Protein AF-0000000082576722 (afdb_homodimer)

pLDDT: mean 95.26, std 6.22, range [35.62, 98.88]

Nearest PDB structures (foldseek):
  1xc3-assembly1_A  TM=9.678E-01  e=5.681E-32  Bacillus subtilis
  5nck-assembly1_B  TM=7.933E-01  e=3.605E-17  Fusobacterium nucleatum
  3vgl-assembly1_A  TM=7.721E-01  e=3.751E-16  Streptomyces griseus subsp. griseus NBRC 13350
  2yhy-assembly1_A  TM=7.345E-01  e=5.105E-16  Homo sapiens
  1z6r-assembly1_A  TM=7.712E-01  e=7.519E-14  Escherichia coli

Structure (mmCIF, N/CA/C/O backbone):
data_AF-0000000082576722-model_v1
#
loop_
_entity.id
_entity.type
_entity.pdbx_description
1 polymer fructokinase
#
loop_
_atom_site.group_PDB
_atom_site.id
_atom_site.type_symbol
_atom_site.label_atom_id
_atom_site.label_alt_id
_atom_site.label_comp_id
_atom_site.label_asym_id
_atom_site.label_entity_id
_atom_site.label_seq_id
_atom_site.pdbx_PDB_ins_code
_atom_site.Cartn_x
_atom_site.Cartn_y
_atom_site.Cartn_z
_atom_site.occupancy
_atom_site.B_iso_or_equiv
_atom_site.auth_seq_id
_atom_site.auth_comp_id
_atom_site.auth_asym_id
_atom_site.auth_atom_id
_atom_site.pdbx_PDB_model_num
ATOM 1 N N . MET A 1 1 ? 31.297 -7.832 -22.172 1 36.22 1 MET A N 1
ATOM 2 C CA . MET A 1 1 ? 29.844 -7.754 -22.172 1 36.22 1 MET A CA 1
ATOM 3 C C . MET A 1 1 ? 29.25 -8.695 -21.125 1 36.22 1 MET A C 1
ATOM 5 O O . MET A 1 1 ? 29.484 -9.906 -21.172 1 36.22 1 MET A O 1
ATOM 9 N N . THR A 1 2 ? 29.078 -8.336 -19.875 1 51.47 2 THR A N 1
ATOM 10 C CA . THR A 1 2 ? 28.812 -9.266 -18.781 1 51.47 2 THR A CA 1
ATOM 11 C C . THR A 1 2 ? 27.719 -10.266 -19.188 1 51.47 2 THR A C 1
ATOM 13 O O . THR A 1 2 ? 26.672 -9.883 -19.688 1 51.47 2 THR A O 1
ATOM 16 N N . GLU A 1 3 ? 28.062 -11.492 -19.484 1 69.88 3 GLU A N 1
ATOM 17 C CA . GLU A 1 3 ? 27.156 -12.562 -19.922 1 69.88 3 GLU A CA 1
ATOM 18 C C . GLU A 1 3 ? 25.922 -12.648 -19.031 1 69.88 3 GLU A C 1
ATOM 20 O O . GLU A 1 3 ? 26.016 -12.516 -17.812 1 69.88 3 GLU A O 1
ATOM 25 N N . ALA A 1 4 ? 24.719 -12.641 -19.625 1 86.88 4 ALA A N 1
ATOM 26 C CA . ALA A 1 4 ? 23.453 -12.703 -18.891 1 86.88 4 ALA A CA 1
ATOM 27 C C . ALA A 1 4 ? 23.406 -13.945 -18 1 86.88 4 ALA A C 1
ATOM 29 O O . ALA A 1 4 ? 23.766 -15.039 -18.438 1 86.88 4 ALA A O 1
ATOM 30 N N . LYS A 1 5 ? 23.219 -13.859 -16.75 1 95.31 5 LYS A N 1
ATOM 31 C CA . LYS A 1 5 ? 23.062 -14.961 -15.812 1 95.31 5 LYS A CA 1
ATOM 32 C C . LYS A 1 5 ? 21.984 -15.93 -16.297 1 95.31 5 LYS A C 1
ATOM 34 O O . LYS A 1 5 ? 20.875 -15.516 -16.656 1 95.31 5 LYS A O 1
ATOM 39 N N . LEU A 1 6 ? 22.375 -17.219 -16.438 1 98.69 6 LEU A N 1
ATOM 40 C CA . LEU A 1 6 ? 21.391 -18.266 -16.703 1 98.69 6 LEU A CA 1
ATOM 41 C C . LEU A 1 6 ? 20.688 -18.703 -15.422 1 98.69 6 LEU A C 1
ATOM 43 O O . LEU A 1 6 ? 21.328 -19.172 -14.484 1 98.69 6 LEU A O 1
ATOM 47 N N . ILE A 1 7 ? 19.312 -18.562 -15.391 1 98.88 7 ILE A N 1
ATOM 48 C CA . ILE A 1 7 ? 18.547 -18.75 -14.164 1 98.88 7 ILE A CA 1
ATOM 49 C C . ILE A 1 7 ? 17.672 -20 -14.289 1 98.88 7 ILE A C 1
ATOM 51 O O . ILE A 1 7 ? 17.047 -20.219 -15.32 1 98.88 7 ILE A O 1
ATOM 55 N N . ALA A 1 8 ? 17.734 -20.812 -13.305 1 98.88 8 ALA A N 1
ATOM 56 C CA . ALA A 1 8 ? 16.656 -21.797 -13.094 1 98.88 8 ALA A CA 1
ATOM 57 C C . ALA A 1 8 ? 15.531 -21.188 -12.266 1 98.88 8 ALA A C 1
ATOM 59 O O . ALA A 1 8 ? 15.688 -20.953 -11.07 1 98.88 8 ALA A O 1
ATOM 60 N N . GLY A 1 9 ? 14.43 -20.953 -12.938 1 98.81 9 GLY A N 1
ATOM 61 C CA . GLY A 1 9 ? 13.273 -20.375 -12.266 1 98.81 9 GLY A CA 1
ATOM 62 C C . GLY A 1 9 ? 12.203 -21.391 -11.93 1 98.81 9 GLY A C 1
ATOM 63 O O . GLY A 1 9 ? 11.859 -22.234 -12.766 1 98.81 9 GLY A O 1
ATOM 64 N N . ILE A 1 10 ? 11.68 -21.328 -10.695 1 98.81 10 ILE A N 1
ATOM 65 C CA . ILE A 1 10 ? 10.602 -22.203 -10.25 1 98.81 10 ILE A CA 1
ATOM 66 C C . ILE A 1 10 ? 9.398 -21.359 -9.828 1 98.81 10 ILE A C 1
ATOM 68 O O . ILE A 1 10 ? 9.438 -20.688 -8.797 1 98.81 10 ILE A O 1
ATOM 72 N N . GLU A 1 11 ? 8.383 -21.359 -10.562 1 98.38 11 GLU A N 1
ATOM 73 C CA . GLU A 1 11 ? 7.086 -20.859 -10.133 1 98.38 11 GLU A CA 1
ATOM 74 C C . GLU A 1 11 ? 6.262 -21.953 -9.453 1 98.38 11 GLU A C 1
ATOM 76 O O . GLU A 1 11 ? 5.781 -22.859 -10.117 1 98.38 11 GLU A O 1
ATOM 81 N N . LEU A 1 12 ? 6.102 -21.844 -8.203 1 97.19 12 LEU A N 1
ATOM 82 C CA . LEU A 1 12 ? 5.355 -22.812 -7.418 1 97.19 12 LEU A CA 1
ATOM 83 C C . LEU A 1 12 ? 3.914 -22.359 -7.215 1 97.19 12 LEU A C 1
ATOM 85 O O . LEU A 1 12 ? 3.619 -21.641 -6.266 1 97.19 12 LEU A O 1
ATOM 89 N N . GLY A 1 13 ? 3.023 -22.859 -8.039 1 92.81 13 GLY A N 1
ATOM 90 C CA . GLY A 1 13 ? 1.607 -22.547 -7.922 1 92.81 13 GLY A CA 1
ATOM 91 C C . GLY A 1 13 ? 0.839 -23.562 -7.102 1 92.81 13 GLY A C 1
ATOM 92 O O . GLY A 1 13 ? 1.371 -24.625 -6.754 1 92.81 13 GLY A O 1
ATOM 93 N N . GLY A 1 14 ? -0.332 -23.203 -6.785 1 85.12 14 GLY A N 1
ATOM 94 C CA . GLY A 1 14 ? -1.163 -24.078 -5.977 1 85.12 14 GLY A CA 1
ATOM 95 C C . GLY A 1 14 ? -1.531 -25.375 -6.68 1 85.12 14 GLY A C 1
ATOM 96 O O . GLY A 1 14 ? -1.694 -26.406 -6.035 1 85.12 14 GLY A O 1
ATOM 97 N N . THR A 1 15 ? -1.665 -25.359 -7.957 1 86 15 THR A N 1
ATOM 98 C CA . THR A 1 15 ? -2.107 -26.516 -8.719 1 86 15 THR A CA 1
ATOM 99 C C . THR A 1 15 ? -0.953 -27.109 -9.531 1 86 15 THR A C 1
ATOM 101 O O . THR A 1 15 ? -0.797 -28.328 -9.602 1 86 15 THR A O 1
ATOM 104 N N . LYS A 1 16 ? -0.175 -26.359 -10.102 1 92.75 16 LYS A N 1
ATOM 105 C CA . LYS A 1 16 ? 0.974 -26.812 -10.875 1 92.75 16 LYS A CA 1
ATOM 106 C C . LYS A 1 16 ? 2.189 -25.922 -10.633 1 92.75 16 LYS A C 1
ATOM 108 O O . LYS A 1 16 ? 2.049 -24.766 -10.234 1 92.75 16 LYS A O 1
ATOM 113 N N . CYS A 1 17 ? 3.305 -26.453 -10.922 1 97.25 17 CYS A N 1
ATOM 114 C CA . CYS A 1 17 ? 4.59 -25.766 -10.875 1 97.25 17 CYS A CA 1
ATOM 115 C C . CYS A 1 17 ? 5.211 -25.672 -12.258 1 97.25 17 CYS A C 1
ATOM 117 O O . CYS A 1 17 ? 5.117 -26.609 -13.055 1 97.25 17 CYS A O 1
ATOM 119 N N . VAL A 1 18 ? 5.77 -24.547 -12.531 1 98.25 18 VAL A N 1
ATOM 120 C CA . VAL A 1 18 ? 6.477 -24.375 -13.797 1 98.25 18 VAL A CA 1
ATOM 121 C C . VAL A 1 18 ? 7.949 -24.062 -13.523 1 98.25 18 VAL A C 1
ATOM 123 O O . VAL A 1 18 ? 8.273 -23.156 -12.766 1 98.25 18 VAL A O 1
ATOM 126 N N . ALA A 1 19 ? 8.828 -24.859 -14.133 1 98.75 19 ALA A N 1
ATOM 127 C CA . ALA A 1 19 ? 10.266 -24.609 -14.102 1 98.75 19 ALA A CA 1
ATOM 128 C C . ALA A 1 19 ? 10.766 -24.078 -15.445 1 98.75 19 ALA A C 1
ATOM 130 O O . ALA A 1 19 ? 10.398 -24.609 -16.5 1 98.75 19 ALA A O 1
ATOM 131 N N . LEU A 1 20 ? 11.508 -23.016 -15.344 1 98.69 20 LEU A N 1
ATOM 132 C CA . LEU A 1 20 ? 12.086 -22.422 -16.547 1 98.69 20 LEU A CA 1
ATOM 133 C C . LEU A 1 20 ? 13.602 -22.328 -16.422 1 98.69 20 LEU A C 1
ATOM 135 O O . LEU A 1 20 ? 14.125 -21.984 -15.359 1 98.69 20 LEU A O 1
ATOM 139 N N . LEU A 1 21 ? 14.305 -22.703 -17.516 1 98.88 21 LEU A N 1
ATOM 140 C CA . LEU A 1 21 ? 15.703 -22.344 -17.703 1 98.88 21 LEU A CA 1
ATOM 141 C C . LEU A 1 21 ? 15.852 -21.219 -18.719 1 98.88 21 LEU A C 1
ATOM 143 O O . LEU A 1 21 ? 15.578 -21.391 -19.906 1 98.88 21 LEU A O 1
ATOM 147 N N . ALA A 1 22 ? 16.266 -20.047 -18.234 1 98.75 22 ALA A N 1
ATOM 148 C CA . ALA A 1 22 ? 16.219 -18.891 -19.125 1 98.75 22 ALA A CA 1
ATOM 149 C C . ALA A 1 22 ? 17.156 -17.797 -18.641 1 98.75 22 ALA A C 1
ATOM 151 O O . ALA A 1 22 ? 17.547 -17.781 -17.469 1 98.75 22 ALA A O 1
ATOM 152 N N . THR A 1 23 ? 17.531 -16.891 -19.562 1 98.19 23 THR A N 1
ATOM 153 C CA . THR A 1 23 ? 18.172 -15.648 -19.172 1 98.19 23 THR A CA 1
ATOM 154 C C . THR A 1 23 ? 17.188 -14.492 -19.172 1 98.19 23 THR A C 1
ATOM 156 O O . THR A 1 23 ? 17.469 -13.422 -18.641 1 98.19 23 THR A O 1
ATOM 159 N N . GLY A 1 24 ? 16.016 -14.664 -19.672 1 97.25 24 GLY A N 1
ATOM 160 C CA . GLY A 1 24 ? 14.93 -13.711 -19.875 1 97.25 24 GLY A CA 1
ATOM 161 C C . GLY A 1 24 ? 13.883 -14.203 -20.859 1 97.25 24 GLY A C 1
ATOM 162 O O . GLY A 1 24 ? 13.914 -15.359 -21.281 1 97.25 24 GLY A O 1
ATOM 163 N N . PRO A 1 25 ? 12.945 -13.352 -21.203 1 97.25 25 PRO A N 1
ATOM 164 C CA . PRO A 1 25 ? 11.836 -13.781 -22.062 1 97.25 25 PRO A CA 1
ATOM 165 C C . PRO A 1 25 ? 12.297 -14.188 -23.469 1 97.25 25 PRO A C 1
ATOM 167 O O . PRO A 1 25 ? 11.656 -15.016 -24.109 1 97.25 25 PRO A O 1
ATOM 170 N N . ASP A 1 26 ? 13.398 -13.672 -23.938 1 96.81 26 ASP A N 1
ATOM 171 C CA . ASP A 1 26 ? 13.844 -13.922 -25.297 1 96.81 26 ASP A CA 1
ATOM 172 C C . ASP A 1 26 ? 14.812 -15.102 -25.359 1 96.81 26 ASP A C 1
ATOM 174 O O . ASP A 1 26 ? 15.328 -15.43 -26.438 1 96.81 26 ASP A O 1
ATOM 178 N N . ASP A 1 27 ? 15.117 -15.719 -24.25 1 97.12 27 ASP A N 1
ATOM 179 C CA . ASP A 1 27 ? 16.062 -16.844 -24.188 1 97.12 27 ASP A CA 1
ATOM 180 C C . ASP A 1 27 ? 15.609 -17.875 -23.156 1 97.12 27 ASP A C 1
ATOM 182 O O . ASP A 1 27 ? 16.297 -18.078 -22.156 1 97.12 27 ASP A O 1
ATOM 186 N N . VAL A 1 28 ? 14.5 -18.516 -23.453 1 98.06 28 VAL A N 1
ATOM 187 C CA . VAL A 1 28 ? 14.016 -19.641 -22.672 1 98.06 28 VAL A CA 1
ATOM 188 C C . VAL A 1 28 ? 14.57 -20.938 -23.266 1 98.06 28 VAL A C 1
ATOM 190 O O . VAL A 1 28 ? 14.18 -21.359 -24.359 1 98.06 28 VAL A O 1
ATOM 193 N N . ARG A 1 29 ? 15.352 -21.625 -22.547 1 98.44 29 ARG A N 1
ATOM 194 C CA . ARG A 1 29 ? 16.094 -22.766 -23.062 1 98.44 29 ARG A CA 1
ATOM 195 C C . ARG A 1 29 ? 15.359 -24.078 -22.781 1 98.44 29 ARG A C 1
ATOM 197 O O . ARG A 1 29 ? 15.492 -25.047 -23.531 1 98.44 29 ARG A O 1
ATOM 204 N N . ASP A 1 30 ? 14.695 -24.078 -21.672 1 98.44 30 ASP A N 1
ATOM 205 C CA . ASP A 1 30 ? 13.914 -25.25 -21.312 1 98.44 30 ASP A CA 1
ATOM 206 C C . ASP A 1 30 ? 12.75 -24.891 -20.391 1 98.44 30 ASP A C 1
ATOM 208 O O . ASP A 1 30 ? 12.781 -23.844 -19.734 1 98.44 30 ASP A O 1
ATOM 212 N N . ARG A 1 31 ? 11.766 -25.703 -20.438 1 98.12 31 ARG A N 1
ATOM 213 C CA . ARG A 1 31 ? 10.57 -25.547 -19.625 1 98.12 31 ARG A CA 1
ATOM 214 C C . ARG A 1 31 ? 10 -26.906 -19.219 1 98.12 31 ARG A C 1
ATOM 216 O O . ARG A 1 31 ? 9.992 -27.844 -20.016 1 98.12 31 ARG A O 1
ATOM 223 N N . ALA A 1 32 ? 9.555 -26.984 -18.016 1 98.31 32 ALA A N 1
ATOM 224 C CA . ALA A 1 32 ? 8.891 -28.188 -17.531 1 98.31 32 ALA A CA 1
ATOM 225 C C . ALA A 1 32 ? 7.75 -27.844 -16.578 1 98.31 32 ALA A C 1
ATOM 227 O O . ALA A 1 32 ? 7.797 -26.812 -15.891 1 98.31 32 ALA A O 1
ATOM 228 N N . THR A 1 33 ? 6.758 -28.625 -16.562 1 97.94 33 THR A N 1
ATOM 229 C CA . THR A 1 33 ? 5.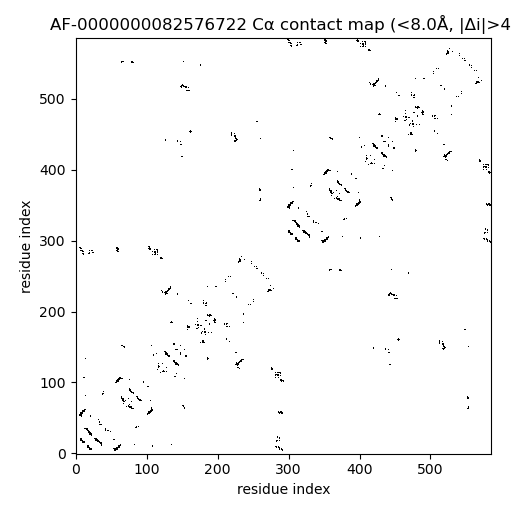633 -28.484 -15.656 1 97.94 33 THR A CA 1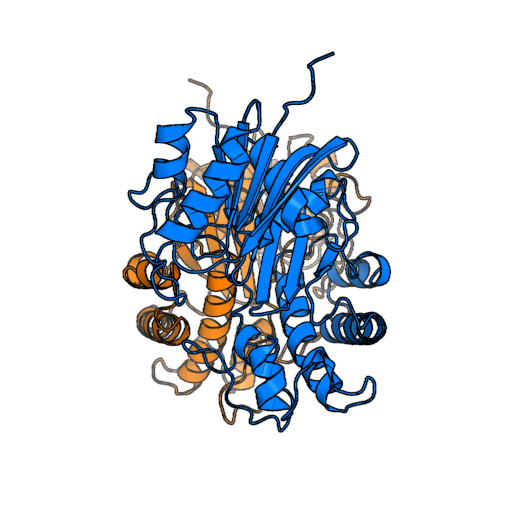
ATOM 230 C C . THR A 1 33 ? 5.5 -29.703 -14.758 1 97.94 33 THR A C 1
ATOM 232 O O . THR A 1 33 ? 5.621 -30.844 -15.219 1 97.94 33 THR A O 1
ATOM 235 N N . VAL A 1 34 ? 5.328 -29.469 -13.484 1 96.94 34 VAL A N 1
ATOM 236 C CA . VAL A 1 34 ? 5.156 -30.484 -12.453 1 96.94 34 VAL A CA 1
ATOM 237 C C . VAL A 1 34 ? 3.855 -30.234 -11.695 1 96.94 34 VAL A C 1
ATOM 239 O O . VAL A 1 34 ? 3.59 -29.109 -11.258 1 96.94 34 VAL A O 1
ATOM 242 N N . PRO A 1 35 ? 3.01 -31.266 -11.555 1 96.31 35 PRO A N 1
ATOM 243 C CA . PRO A 1 35 ? 1.822 -31.062 -10.727 1 96.31 35 PRO A CA 1
ATOM 244 C C . PRO A 1 35 ? 2.168 -30.781 -9.266 1 96.31 35 PRO A C 1
ATOM 246 O O . PRO A 1 35 ? 3.104 -31.375 -8.719 1 96.31 35 PRO A O 1
ATOM 249 N N . THR A 1 36 ? 1.471 -29.797 -8.633 1 95.19 36 THR A N 1
ATOM 250 C CA . THR A 1 36 ? 1.623 -29.578 -7.199 1 95.19 36 THR A CA 1
ATOM 251 C C . THR A 1 36 ? 0.783 -30.562 -6.402 1 95.19 36 THR A C 1
ATOM 253 O O . THR A 1 36 ? -0.448 -30.531 -6.457 1 95.19 36 THR A O 1
ATOM 256 N N . THR A 1 37 ? 1.359 -31.438 -5.688 1 96.12 37 THR A N 1
ATOM 257 C CA . THR A 1 37 ? 0.691 -32.406 -4.828 1 96.12 37 THR A CA 1
ATOM 258 C C . THR A 1 37 ? 1.142 -32.25 -3.381 1 96.12 37 THR A C 1
ATOM 260 O O . THR A 1 37 ? 0.792 -31.266 -2.719 1 96.12 37 THR A O 1
ATOM 263 N N . ASP A 1 38 ? 1.869 -33.156 -2.893 1 96.25 38 ASP A N 1
ATOM 264 C CA . ASP A 1 38 ? 2.484 -32.969 -1.584 1 96.25 38 ASP A CA 1
ATOM 265 C C . ASP A 1 38 ? 3.924 -32.469 -1.723 1 96.25 38 ASP A C 1
ATOM 267 O O . ASP A 1 38 ? 4.551 -32.656 -2.77 1 96.25 38 ASP A O 1
ATOM 271 N N . PRO A 1 39 ? 4.414 -31.844 -0.69 1 97.25 39 PRO A N 1
ATOM 272 C CA . PRO A 1 39 ? 5.719 -31.188 -0.793 1 97.25 39 PRO A CA 1
ATOM 273 C C . PRO A 1 39 ? 6.832 -32.156 -1.205 1 97.25 39 PRO A C 1
ATOM 275 O O . PRO A 1 39 ? 7.668 -31.812 -2.047 1 97.25 39 PRO A O 1
ATOM 278 N N . ARG A 1 40 ? 6.906 -33.312 -0.607 1 97.19 40 ARG A N 1
ATOM 279 C CA . ARG A 1 40 ? 7.98 -34.25 -0.896 1 97.19 40 ARG A CA 1
ATOM 280 C C . ARG A 1 40 ? 7.988 -34.656 -2.371 1 97.19 40 ARG A C 1
ATOM 282 O O . ARG A 1 40 ? 9.031 -34.562 -3.029 1 97.19 40 ARG A O 1
ATOM 289 N N . ALA A 1 41 ? 6.824 -35.062 -2.83 1 97.75 41 ALA A N 1
ATOM 290 C CA . ALA A 1 41 ? 6.711 -35.5 -4.215 1 97.75 41 ALA A CA 1
ATOM 291 C C . ALA A 1 41 ? 6.938 -34.344 -5.184 1 97.75 41 ALA A C 1
ATOM 293 O O . ALA A 1 41 ? 7.629 -34.5 -6.191 1 97.75 41 ALA A O 1
ATOM 294 N N . THR A 1 42 ? 6.305 -33.219 -4.926 1 98.25 42 THR A N 1
ATOM 295 C CA . THR A 1 42 ? 6.418 -32.062 -5.797 1 98.25 42 THR A CA 1
ATOM 296 C C . THR A 1 42 ? 7.867 -31.594 -5.902 1 98.25 42 THR A C 1
ATOM 298 O O . THR A 1 42 ? 8.383 -31.375 -7.004 1 98.25 42 THR A O 1
ATOM 301 N N . LEU A 1 43 ? 8.562 -31.453 -4.77 1 98.12 43 LEU A N 1
ATOM 302 C CA . LEU A 1 43 ? 9.93 -30.922 -4.754 1 98.12 43 LEU A CA 1
ATOM 303 C C . LEU A 1 43 ? 10.898 -31.938 -5.367 1 98.12 43 LEU A C 1
ATOM 305 O O . LEU A 1 43 ? 11.867 -31.547 -6.023 1 98.12 43 LEU A O 1
ATOM 309 N N . ALA A 1 44 ? 10.672 -33.188 -5.188 1 98.5 44 ALA A N 1
ATOM 310 C CA . ALA A 1 44 ? 11.5 -34.219 -5.832 1 98.5 44 ALA A CA 1
ATOM 311 C C . ALA A 1 44 ? 11.391 -34.125 -7.352 1 98.5 44 ALA A C 1
ATOM 313 O O . ALA A 1 44 ? 12.391 -34.281 -8.062 1 98.5 44 ALA A O 1
ATOM 314 N N . ALA A 1 45 ? 10.156 -33.938 -7.785 1 98.5 45 ALA A N 1
ATOM 315 C CA . ALA A 1 45 ? 9.93 -33.812 -9.227 1 98.5 45 ALA A CA 1
ATOM 316 C C . ALA A 1 45 ? 10.617 -32.594 -9.781 1 98.5 45 ALA A C 1
ATOM 318 O O . ALA A 1 45 ? 11.188 -32.625 -10.883 1 98.5 45 ALA A O 1
ATOM 319 N N . ILE A 1 46 ? 10.531 -31.5 -9.094 1 98.44 46 ILE A N 1
ATOM 320 C CA . ILE A 1 46 ? 11.195 -30.266 -9.5 1 98.44 46 ILE A CA 1
ATOM 321 C C . ILE A 1 46 ? 12.703 -30.5 -9.562 1 98.44 46 ILE A C 1
ATOM 323 O O . ILE A 1 46 ? 13.359 -30.109 -10.531 1 98.44 46 ILE A O 1
ATOM 327 N N . GLU A 1 47 ? 13.25 -31.125 -8.57 1 98.62 47 GLU A N 1
ATOM 328 C CA . GLU A 1 47 ? 14.68 -31.406 -8.516 1 98.62 47 GLU A CA 1
ATOM 329 C C . GLU A 1 47 ? 15.109 -32.281 -9.695 1 98.62 47 GLU A C 1
ATOM 331 O O . GLU A 1 47 ? 16.188 -32.094 -10.25 1 98.62 47 GLU A O 1
ATOM 336 N N . ALA A 1 48 ? 14.297 -33.219 -9.977 1 98.62 48 ALA A N 1
ATOM 337 C CA . ALA A 1 48 ? 14.602 -34.094 -11.117 1 98.62 48 ALA A CA 1
ATOM 338 C C . ALA A 1 48 ? 14.758 -33.25 -12.398 1 98.62 48 ALA A C 1
ATOM 340 O O . ALA A 1 48 ? 15.602 -33.562 -13.242 1 98.62 48 ALA A O 1
ATOM 341 N N . VAL A 1 49 ? 13.953 -32.25 -12.555 1 98.62 49 VAL A N 1
ATOM 342 C CA . VAL A 1 49 ? 14.039 -31.359 -13.703 1 98.62 49 VAL A CA 1
ATOM 343 C C . VAL A 1 49 ? 15.328 -30.531 -13.617 1 98.62 49 VAL A C 1
ATOM 345 O O . VAL A 1 49 ? 16.078 -30.453 -14.586 1 98.62 49 VAL A O 1
ATOM 348 N N . LEU A 1 50 ? 15.578 -30 -12.484 1 98.62 50 LEU A N 1
ATOM 349 C CA . LEU A 1 50 ? 16.703 -29.094 -12.273 1 98.62 50 LEU A CA 1
ATOM 350 C C . LEU A 1 50 ? 18.031 -29.828 -12.461 1 98.62 50 LEU A C 1
ATOM 352 O O . LEU A 1 50 ? 19.016 -29.234 -12.922 1 98.62 50 LEU A O 1
ATOM 356 N N . ASP A 1 51 ? 18.031 -31.078 -12.148 1 98.62 51 ASP A N 1
ATOM 357 C CA . ASP A 1 51 ? 19.25 -31.891 -12.234 1 98.62 51 ASP A CA 1
ATOM 358 C C . ASP A 1 51 ? 19.734 -31.984 -13.672 1 98.62 51 ASP A C 1
ATOM 360 O O . ASP A 1 51 ? 20.906 -32.312 -13.914 1 98.62 51 ASP A O 1
ATOM 364 N N . ARG A 1 52 ? 18.891 -31.703 -14.578 1 98.06 52 ARG A N 1
ATOM 365 C CA . ARG A 1 52 ? 19.25 -31.797 -15.992 1 98.06 52 ARG A CA 1
ATOM 366 C C . ARG A 1 52 ? 19.859 -30.484 -16.484 1 98.06 52 ARG A C 1
ATOM 368 O O . ARG A 1 52 ? 20.344 -30.406 -17.625 1 98.06 52 ARG A O 1
ATOM 375 N N . TRP A 1 53 ? 19.781 -29.5 -15.656 1 98.5 53 TRP A N 1
ATOM 376 C CA . TRP A 1 53 ? 20.141 -28.156 -16.109 1 98.5 53 TRP A CA 1
ATOM 377 C C . TRP A 1 53 ? 21.453 -27.703 -15.469 1 98.5 53 TRP A C 1
ATOM 379 O O . TRP A 1 53 ? 21.812 -28.172 -14.391 1 98.5 53 TRP A O 1
ATOM 389 N N . THR A 1 54 ? 22.203 -26.875 -16.234 1 98.12 54 THR A N 1
ATOM 390 C CA . THR A 1 54 ? 23.266 -26.031 -15.688 1 98.12 54 THR A CA 1
ATOM 391 C C . THR A 1 54 ? 22.812 -24.578 -15.594 1 98.12 54 THR A C 1
ATOM 393 O O . THR A 1 54 ? 22.219 -24.047 -16.531 1 98.12 54 THR A O 1
ATOM 396 N N . PHE A 1 55 ? 23.016 -23.969 -14.477 1 98.56 55 PHE A N 1
ATOM 397 C CA . PHE A 1 55 ? 22.547 -22.609 -14.281 1 98.56 55 PHE A CA 1
ATOM 398 C C . PHE A 1 55 ? 23.438 -21.875 -13.289 1 98.56 55 PHE A C 1
ATOM 400 O O . PHE A 1 55 ? 24.203 -22.5 -12.547 1 98.56 55 PHE A O 1
ATOM 407 N N . ASP A 1 56 ? 23.344 -20.531 -13.297 1 98.56 56 ASP A N 1
ATOM 408 C CA . ASP A 1 56 ? 24.172 -19.688 -12.453 1 98.56 56 ASP A CA 1
ATOM 409 C C . ASP A 1 56 ? 23.484 -19.391 -11.125 1 98.56 56 ASP A C 1
ATOM 411 O O . ASP A 1 56 ? 24.156 -19.188 -10.102 1 98.56 56 ASP A O 1
ATOM 415 N N . ALA A 1 57 ? 22.219 -19.25 -11.078 1 98.75 57 ALA A N 1
ATOM 416 C CA . ALA A 1 57 ? 21.391 -18.906 -9.93 1 98.75 57 ALA A CA 1
ATOM 417 C C . ALA A 1 57 ? 19.969 -19.438 -10.086 1 98.75 57 ALA A C 1
ATOM 419 O O . ALA A 1 57 ? 19.625 -19.984 -11.133 1 98.75 57 ALA A O 1
ATOM 420 N N . MET A 1 58 ? 19.219 -19.344 -9.031 1 98.81 58 MET A N 1
ATOM 421 C CA . MET A 1 58 ? 17.828 -19.812 -9.031 1 98.81 58 MET A CA 1
ATOM 422 C C . MET A 1 58 ? 16.875 -18.703 -8.602 1 98.81 58 MET A C 1
ATOM 424 O O . MET A 1 58 ? 17.281 -17.766 -7.902 1 98.81 58 MET A O 1
ATOM 428 N N . GLY A 1 59 ? 15.711 -18.75 -9.07 1 98.81 59 GLY A N 1
ATOM 429 C CA . GLY A 1 59 ? 14.594 -17.953 -8.578 1 98.81 59 GLY A CA 1
ATOM 430 C C . GLY A 1 59 ? 13.391 -18.781 -8.203 1 98.81 59 GLY A C 1
ATOM 431 O O . GLY A 1 59 ? 12.93 -19.609 -8.992 1 98.81 59 GLY A O 1
ATOM 432 N N . VAL A 1 60 ? 12.922 -18.594 -7 1 98.81 60 VAL A N 1
ATOM 433 C CA . VAL A 1 60 ? 11.727 -19.297 -6.535 1 98.81 60 VAL A CA 1
ATOM 434 C C . VAL A 1 60 ? 10.617 -18.281 -6.258 1 98.81 60 VAL A C 1
ATOM 436 O O . VAL A 1 60 ? 10.758 -17.422 -5.395 1 98.81 60 VAL A O 1
ATOM 439 N N . ALA A 1 61 ? 9.586 -18.312 -7 1 98.69 61 ALA A N 1
ATOM 440 C CA . ALA A 1 61 ? 8.344 -17.578 -6.805 1 98.69 61 ALA A CA 1
ATOM 441 C C . ALA A 1 61 ? 7.199 -18.516 -6.434 1 98.69 61 ALA A C 1
ATOM 443 O O . ALA A 1 61 ? 6.727 -19.297 -7.273 1 98.69 61 ALA A O 1
ATOM 444 N N . SER A 1 62 ? 6.719 -18.422 -5.215 1 98.12 62 SER A N 1
ATOM 445 C CA . SER A 1 62 ? 5.875 -19.484 -4.688 1 98.12 62 SER A CA 1
ATOM 446 C C . SER A 1 62 ? 4.57 -18.938 -4.117 1 98.12 62 SER A C 1
ATOM 448 O O . 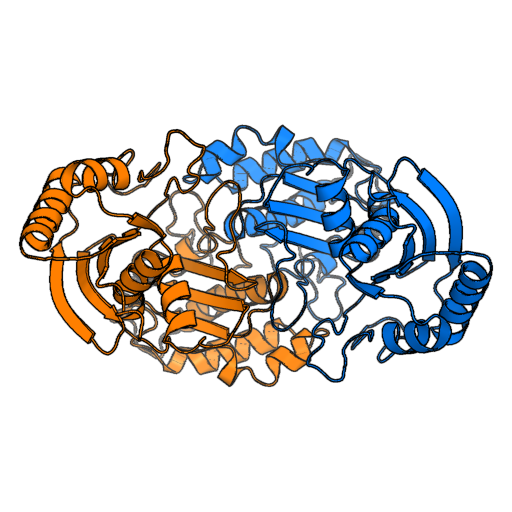SER A 1 62 ? 4.504 -17.766 -3.729 1 98.12 62 SER A O 1
ATOM 450 N N . PHE A 1 63 ? 3.619 -19.828 -4.117 1 95.12 63 PHE A N 1
ATOM 451 C CA . PHE A 1 63 ? 2.461 -19.516 -3.291 1 95.12 63 PHE A CA 1
ATOM 452 C C . PHE A 1 63 ? 2.854 -19.438 -1.819 1 95.12 63 PHE A C 1
ATOM 454 O O . PHE A 1 63 ? 3.926 -19.906 -1.432 1 95.12 63 PHE A O 1
ATOM 461 N N . GLY A 1 64 ? 2.002 -18.766 -1.026 1 91.94 64 GLY A N 1
ATOM 462 C CA . GLY A 1 64 ? 2.367 -18.516 0.357 1 91.94 64 GLY A CA 1
ATOM 463 C C . GLY A 1 64 ? 1.299 -18.938 1.346 1 91.94 64 GLY A C 1
ATOM 464 O O . GLY A 1 64 ? 0.448 -19.766 1.027 1 91.94 64 GLY A O 1
ATOM 465 N N . PRO A 1 65 ? 1.51 -18.375 2.395 1 95.31 65 PRO A N 1
ATOM 466 C CA . PRO A 1 65 ? 2.438 -17.328 2.824 1 95.31 65 PRO A CA 1
ATOM 467 C C . PRO A 1 65 ? 3.877 -17.812 2.93 1 95.31 65 PRO A C 1
ATOM 469 O O . PRO A 1 65 ? 4.113 -19.016 3.133 1 95.31 65 PRO A O 1
ATOM 472 N N . LEU A 1 66 ? 4.832 -16.844 2.824 1 97.56 66 LEU A N 1
ATOM 473 C CA . LEU A 1 66 ? 6.246 -17.203 2.816 1 97.56 66 LEU A CA 1
ATOM 474 C C . LEU A 1 66 ? 6.996 -16.453 3.92 1 97.56 66 LEU A C 1
ATOM 476 O O . LEU A 1 66 ? 6.676 -15.305 4.23 1 97.56 66 LEU A O 1
ATOM 480 N N . GLY A 1 67 ? 7.93 -17.156 4.535 1 97 67 GLY A N 1
ATOM 481 C CA . GLY A 1 67 ? 8.938 -16.469 5.316 1 97 67 GLY A CA 1
ATOM 482 C C . GLY A 1 67 ? 10 -15.797 4.461 1 97 67 GLY A C 1
ATOM 483 O O . GLY A 1 67 ? 10.945 -16.453 4.012 1 97 67 GLY A O 1
ATOM 484 N N . LEU A 1 68 ? 9.953 -14.453 4.344 1 97 68 LEU A N 1
ATOM 485 C CA . LEU A 1 68 ? 10.797 -13.766 3.369 1 97 68 LEU A CA 1
ATOM 486 C C . LEU A 1 68 ? 11.898 -12.977 4.062 1 97 68 LEU A C 1
ATOM 488 O O . LEU A 1 68 ? 12.812 -12.477 3.406 1 97 68 LEU A O 1
ATOM 492 N N . ASP A 1 69 ? 11.82 -12.805 5.336 1 94.12 69 ASP A N 1
ATOM 493 C CA . ASP A 1 69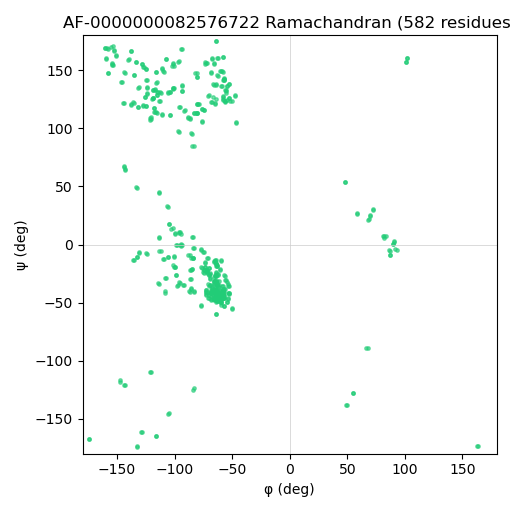 ? 12.828 -12.047 6.078 1 94.12 69 ASP A CA 1
ATOM 494 C C . ASP A 1 69 ? 14.023 -12.922 6.422 1 94.12 69 ASP A C 1
ATOM 496 O O . ASP A 1 69 ? 13.93 -13.812 7.27 1 94.12 69 ASP A O 1
ATOM 500 N N . PRO A 1 70 ? 15.156 -12.633 5.848 1 94.19 70 PRO A N 1
ATOM 501 C CA . PRO A 1 70 ? 16.328 -13.492 6.074 1 94.19 70 PRO A CA 1
ATOM 502 C C . PRO A 1 70 ? 16.781 -13.5 7.531 1 94.19 70 PRO A C 1
ATOM 504 O O . PRO A 1 70 ? 17.547 -14.375 7.934 1 94.19 70 PRO A O 1
ATOM 507 N N . ALA A 1 71 ? 16.328 -12.516 8.336 1 92.62 71 ALA A N 1
ATOM 508 C CA . ALA A 1 71 ? 16.734 -12.438 9.742 1 92.62 71 ALA A CA 1
ATOM 509 C C . ALA A 1 71 ? 15.867 -13.336 10.617 1 92.62 71 ALA A C 1
ATOM 511 O O . ALA A 1 71 ? 16.172 -13.547 11.789 1 92.62 71 ALA A O 1
ATOM 512 N N . ARG A 1 72 ? 14.875 -13.992 10.039 1 93.69 72 ARG A N 1
ATOM 513 C CA . ARG A 1 72 ? 13.945 -14.789 10.828 1 93.69 72 ARG A CA 1
ATOM 514 C C . ARG A 1 72 ? 14.188 -16.281 10.609 1 93.69 72 ARG A C 1
ATOM 516 O O . ARG A 1 72 ? 14.648 -16.688 9.547 1 93.69 72 ARG A O 1
ATOM 523 N N . ALA A 1 73 ? 13.734 -17.062 11.523 1 94.06 73 ALA A N 1
ATOM 524 C CA . ALA A 1 73 ? 13.977 -18.516 11.516 1 94.06 73 ALA A CA 1
ATOM 525 C C . ALA A 1 73 ? 13.172 -19.188 10.414 1 94.06 73 ALA A C 1
ATOM 527 O O . ALA A 1 73 ? 13.586 -20.234 9.883 1 94.06 73 ALA A O 1
ATOM 528 N N . ASP A 1 74 ? 12.117 -18.547 10.039 1 94.75 74 ASP A N 1
ATOM 529 C CA . ASP A 1 74 ? 11.234 -19.188 9.078 1 94.75 74 ASP A CA 1
ATOM 530 C C . ASP A 1 74 ? 11.57 -18.766 7.648 1 94.75 74 ASP A C 1
ATOM 532 O O . ASP A 1 74 ? 10.852 -19.109 6.707 1 94.75 74 ASP A O 1
ATOM 536 N N . TYR A 1 75 ? 12.68 -18.062 7.504 1 96.62 75 TYR A N 1
ATOM 537 C CA . TYR A 1 75 ? 13.055 -17.641 6.156 1 96.62 75 TYR A CA 1
ATOM 538 C C . TYR A 1 75 ? 13.141 -18.844 5.219 1 96.62 75 TYR A C 1
ATOM 540 O O . TYR A 1 75 ? 13.711 -19.875 5.57 1 96.62 75 TYR A O 1
ATOM 548 N N . GLY A 1 76 ? 12.508 -18.641 4.031 1 98.06 76 GLY A N 1
ATOM 549 C CA . GLY A 1 76 ? 12.656 -19.641 2.982 1 98.06 76 GLY A CA 1
ATOM 550 C C . GLY A 1 76 ? 11.594 -20.719 3.033 1 98.06 76 GLY A C 1
ATOM 551 O O . GLY A 1 76 ? 11.578 -21.625 2.193 1 98.06 76 GLY A O 1
ATOM 552 N N . THR A 1 77 ? 10.664 -20.578 3.969 1 97.75 77 THR A N 1
ATOM 553 C CA . THR A 1 77 ? 9.672 -21.625 4.16 1 97.75 77 THR A CA 1
ATOM 554 C C . THR A 1 77 ? 8.289 -21.156 3.715 1 97.75 77 THR A C 1
ATOM 556 O O . THR A 1 77 ? 8.039 -19.938 3.645 1 97.75 77 THR A O 1
ATOM 559 N N . ILE A 1 78 ? 7.488 -22.062 3.295 1 97.31 78 ILE A N 1
ATOM 560 C CA . ILE A 1 78 ? 6.051 -21.828 3.293 1 97.31 78 ILE A CA 1
ATOM 561 C C . ILE A 1 78 ? 5.512 -21.906 4.719 1 97.31 78 ILE A C 1
ATOM 563 O O . ILE A 1 78 ? 5.547 -22.969 5.344 1 97.31 78 ILE A O 1
ATOM 567 N N . THR A 1 79 ? 5.023 -20.797 5.184 1 95 79 THR A N 1
ATOM 568 C CA . THR A 1 79 ? 4.621 -20.734 6.586 1 95 79 THR A CA 1
ATOM 569 C C . THR A 1 79 ? 3.209 -21.297 6.766 1 95 79 THR A C 1
ATOM 571 O O . THR A 1 79 ? 2.932 -22.438 6.406 1 95 79 THR A O 1
ATOM 574 N N . ALA A 1 80 ? 2.254 -20.578 7.32 1 90.69 80 ALA A N 1
ATOM 575 C CA . ALA A 1 80 ? 0.928 -21.094 7.645 1 90.69 80 ALA A CA 1
ATOM 576 C C . ALA A 1 80 ? 0.001 -21.031 6.434 1 90.69 80 ALA A C 1
ATOM 578 O O . ALA A 1 80 ? -0.822 -20.125 6.32 1 90.69 80 ALA A O 1
ATOM 579 N N . THR A 1 81 ? 0.085 -22.062 5.586 1 91.06 81 THR A N 1
ATOM 580 C CA . THR A 1 81 ? -0.769 -22.141 4.402 1 91.06 81 THR A CA 1
ATOM 581 C C . THR A 1 81 ? -1.924 -23.109 4.633 1 91.06 81 THR A C 1
ATOM 583 O O . THR A 1 81 ? -1.838 -23.984 5.488 1 91.06 81 THR A O 1
ATOM 586 N N . THR A 1 82 ? -2.977 -22.891 3.887 1 86.31 82 THR A N 1
ATOM 587 C CA . THR A 1 82 ? -4.129 -23.781 3.979 1 86.31 82 THR A CA 1
ATOM 588 C C . THR A 1 82 ? -3.936 -25.016 3.088 1 86.31 82 THR A C 1
ATOM 590 O O . THR A 1 82 ? -4.695 -25.969 3.178 1 86.31 82 THR A O 1
ATOM 593 N N . LYS A 1 83 ? -2.945 -25.031 2.213 1 90.25 83 LYS A N 1
ATOM 594 C CA . LYS A 1 83 ? -2.672 -26.172 1.354 1 90.25 83 LYS A CA 1
ATOM 595 C C . LYS A 1 83 ? -2.178 -27.359 2.17 1 90.25 83 LYS A C 1
ATOM 597 O O . LYS A 1 83 ? -1.133 -27.297 2.818 1 90.25 83 LYS A O 1
ATOM 602 N N . PRO A 1 84 ? -2.885 -28.391 2.037 1 92 84 PRO A N 1
ATOM 603 C CA . PRO A 1 84 ? -2.574 -29.516 2.92 1 92 84 PRO A CA 1
ATOM 604 C C . PRO A 1 84 ? -1.135 -30 2.773 1 92 84 PRO A C 1
ATOM 606 O O . PRO A 1 84 ? -0.683 -30.281 1.66 1 92 84 PRO A O 1
ATOM 609 N N . GLY A 1 85 ? -0.458 -30.031 3.896 1 96 85 GLY A N 1
ATOM 610 C CA . GLY A 1 85 ? 0.854 -30.656 3.971 1 96 85 GLY A CA 1
ATOM 611 C C . GLY A 1 85 ? 1.991 -29.688 3.715 1 96 85 GLY A C 1
ATOM 612 O O . GLY A 1 85 ? 3.158 -30.016 3.938 1 96 85 GLY A O 1
ATOM 613 N N . TRP A 1 86 ? 1.691 -28.5 3.395 1 96.94 86 TRP A N 1
ATOM 614 C CA . TRP A 1 86 ? 2.734 -27.625 2.881 1 96.94 86 TRP A CA 1
ATOM 615 C C . TRP A 1 86 ? 3.246 -26.688 3.973 1 96.94 86 TRP A C 1
ATOM 617 O O . TRP A 1 86 ? 4.309 -26.078 3.826 1 96.94 86 TRP A O 1
ATOM 627 N N . SER A 1 87 ? 2.469 -26.5 5.031 1 95.88 87 SER A N 1
ATOM 628 C CA . SER A 1 87 ? 2.912 -25.609 6.102 1 95.88 87 SER A CA 1
ATOM 629 C C . SER A 1 87 ? 4.246 -26.078 6.684 1 95.88 87 SER A C 1
ATOM 631 O O . SER A 1 87 ? 4.418 -27.25 6.992 1 95.88 87 SER A O 1
ATOM 633 N N . GLY A 1 88 ? 5.168 -25.156 6.719 1 96.19 88 GLY A N 1
ATOM 634 C CA . GLY A 1 88 ? 6.465 -25.453 7.312 1 96.19 88 GLY A CA 1
ATOM 635 C C . GLY A 1 88 ? 7.465 -26 6.316 1 96.19 88 GLY A C 1
ATOM 636 O O . GLY A 1 88 ? 8.617 -26.266 6.668 1 96.19 88 GLY A O 1
ATOM 637 N N . THR A 1 89 ? 7.082 -26.141 5.086 1 98 89 THR A N 1
ATOM 638 C CA . THR A 1 89 ? 7.977 -26.688 4.066 1 98 89 THR A CA 1
ATOM 639 C C . THR A 1 89 ? 9.156 -25.75 3.834 1 98 89 THR A C 1
ATOM 641 O O . THR A 1 89 ? 8.969 -24.578 3.49 1 98 89 THR A O 1
ATOM 644 N N . ASP A 1 90 ? 10.352 -26.266 4.035 1 98.19 90 ASP A N 1
ATOM 645 C CA . ASP A 1 90 ? 11.586 -25.5 3.832 1 98.19 90 ASP A CA 1
ATOM 646 C C . ASP A 1 90 ? 12.031 -25.562 2.373 1 98.19 90 ASP A C 1
ATOM 648 O O . ASP A 1 90 ? 12.727 -26.5 1.972 1 98.19 90 ASP A O 1
ATOM 652 N N . LEU A 1 91 ? 11.688 -24.578 1.587 1 98.44 91 LEU A N 1
ATOM 653 C CA . LEU A 1 91 ? 12 -24.547 0.163 1 98.44 91 LEU A CA 1
ATOM 654 C C . LEU A 1 91 ? 13.461 -24.172 -0.063 1 98.44 91 LEU A C 1
ATOM 656 O O . LEU A 1 91 ? 14.195 -24.891 -0.735 1 98.44 91 LEU A O 1
ATOM 660 N N . ILE A 1 92 ? 13.852 -23.062 0.525 1 98.12 92 ILE A N 1
ATOM 661 C CA . ILE A 1 92 ? 15.156 -22.484 0.237 1 98.12 92 ILE A CA 1
ATOM 662 C C . ILE A 1 92 ? 16.25 -23.328 0.869 1 98.12 92 ILE A C 1
ATOM 664 O O . ILE A 1 92 ? 17.297 -23.578 0.249 1 98.12 92 ILE A O 1
ATOM 668 N N . GLY A 1 93 ? 16.016 -23.766 2.117 1 98 93 GLY A N 1
ATOM 669 C CA . GLY A 1 93 ? 17 -24.656 2.736 1 98 93 GLY A CA 1
ATOM 670 C C . GLY A 1 93 ? 17.25 -25.922 1.932 1 98 93 GLY A C 1
ATOM 671 O O . GLY A 1 93 ? 18.406 -26.312 1.738 1 98 93 GLY A O 1
ATOM 672 N N . ARG A 1 94 ? 16.219 -26.531 1.438 1 98.25 94 ARG A N 1
ATOM 673 C CA . ARG A 1 94 ? 16.328 -27.766 0.649 1 98.25 94 ARG A CA 1
ATOM 674 C C . ARG A 1 94 ? 17.094 -27.516 -0.646 1 98.25 94 ARG A C 1
ATOM 676 O O . ARG A 1 94 ? 18.031 -28.25 -0.973 1 98.25 94 ARG A O 1
ATOM 683 N N . LEU A 1 95 ? 16.719 -26.484 -1.373 1 98.5 95 LEU A N 1
ATOM 684 C CA . LEU A 1 95 ? 17.328 -26.203 -2.67 1 98.5 95 LEU A CA 1
ATOM 685 C C . LEU A 1 95 ? 18.781 -25.766 -2.512 1 98.5 95 LEU A C 1
ATOM 687 O O . LEU A 1 95 ? 19.625 -26.125 -3.326 1 98.5 95 LEU A O 1
ATOM 691 N N . ASN A 1 96 ? 19.016 -24.969 -1.521 1 98 96 ASN A N 1
ATOM 692 C CA . ASN A 1 96 ? 20.375 -24.531 -1.258 1 98 96 ASN A CA 1
ATOM 693 C C . ASN A 1 96 ? 21.297 -25.703 -0.931 1 98 96 ASN A C 1
ATOM 695 O O . ASN A 1 96 ? 22.438 -25.75 -1.373 1 98 96 ASN A O 1
ATOM 699 N N . ALA A 1 97 ? 20.859 -26.594 -0.118 1 98.06 97 ALA A N 1
ATOM 700 C CA . ALA A 1 97 ? 21.641 -27.781 0.265 1 98.06 97 ALA A CA 1
ATOM 701 C C . ALA A 1 97 ? 22.016 -28.609 -0.958 1 98.06 97 ALA A C 1
ATOM 703 O O . ALA A 1 97 ? 23.094 -29.203 -1.003 1 98.06 97 ALA A O 1
ATOM 704 N N . ARG A 1 98 ? 21.141 -28.656 -1.885 1 97.94 98 ARG A N 1
ATOM 705 C CA . ARG A 1 98 ? 21.344 -29.531 -3.027 1 97.94 98 ARG A CA 1
ATOM 706 C C . ARG A 1 98 ? 22.188 -28.859 -4.105 1 97.94 98 ARG A C 1
ATOM 708 O O . ARG A 1 98 ? 23.016 -29.5 -4.742 1 97.94 98 ARG A O 1
ATOM 715 N N . TYR A 1 99 ? 22 -27.531 -4.332 1 98.31 99 TYR A N 1
ATOM 716 C CA . TYR A 1 99 ? 22.578 -26.922 -5.52 1 98.31 99 TYR A CA 1
ATOM 717 C C . TYR A 1 99 ? 23.656 -25.922 -5.145 1 98.31 99 TYR A C 1
ATOM 719 O O . TYR A 1 99 ? 24.547 -25.625 -5.945 1 98.31 99 TYR A O 1
ATOM 727 N N . GLY A 1 100 ? 23.547 -25.219 -4.059 1 97.88 100 GLY A N 1
ATOM 728 C CA . GLY A 1 100 ? 24.578 -24.297 -3.582 1 97.88 100 GLY A CA 1
ATOM 729 C C . GLY A 1 100 ? 24.719 -23.062 -4.441 1 97.88 100 GLY A C 1
ATOM 730 O O . GLY A 1 100 ? 25.828 -22.531 -4.605 1 97.88 100 GLY A O 1
ATOM 731 N N . LYS A 1 101 ? 23.703 -22.688 -5.152 1 97.94 101 LYS A N 1
ATOM 732 C CA . LYS A 1 101 ? 23.672 -21.484 -5.988 1 97.94 101 LYS A CA 1
ATOM 733 C C . LYS A 1 101 ? 22.922 -20.344 -5.301 1 97.94 101 LYS A C 1
ATOM 735 O O . LYS A 1 101 ? 22.125 -20.594 -4.395 1 97.94 101 LYS A O 1
ATOM 740 N N . PRO A 1 102 ? 23.25 -19.062 -5.633 1 98.31 102 PRO A N 1
ATOM 741 C CA . PRO A 1 102 ? 22.391 -17.984 -5.137 1 98.31 102 PRO A CA 1
ATOM 742 C C . PRO A 1 102 ? 20.906 -18.203 -5.469 1 98.31 102 PRO A C 1
ATOM 744 O O . PRO A 1 102 ? 20.578 -18.656 -6.562 1 98.31 102 PRO A O 1
ATOM 747 N N . ILE A 1 103 ? 20.031 -17.922 -4.504 1 98.62 103 ILE A N 1
ATOM 748 C CA . ILE A 1 103 ? 18.594 -18.125 -4.703 1 98.62 103 ILE A CA 1
ATOM 749 C C . ILE A 1 103 ? 17.828 -16.859 -4.375 1 98.62 103 ILE A C 1
ATOM 751 O O . ILE A 1 103 ? 17.984 -16.297 -3.281 1 98.62 103 ILE A O 1
ATOM 755 N N . GLY A 1 104 ? 17.094 -16.297 -5.32 1 98.56 104 GLY A N 1
ATOM 756 C CA . GLY A 1 104 ? 16.062 -15.32 -5.031 1 98.56 104 GLY A CA 1
ATOM 757 C C . GLY A 1 104 ? 14.75 -15.953 -4.609 1 98.56 104 GLY A C 1
ATOM 758 O O . GLY A 1 104 ? 14.398 -17.031 -5.07 1 98.56 104 GLY A O 1
ATOM 759 N N . PHE A 1 105 ? 14.008 -15.289 -3.744 1 98.62 105 PHE A N 1
ATOM 760 C CA . PHE A 1 105 ? 12.812 -15.883 -3.156 1 98.62 105 PHE A CA 1
ATOM 761 C C . PHE A 1 105 ? 11.727 -14.836 -2.955 1 98.62 105 PHE A C 1
ATOM 763 O O . PHE A 1 105 ? 11.961 -13.812 -2.312 1 98.62 105 PHE A O 1
ATOM 770 N N . GLN A 1 106 ? 10.555 -15.055 -3.572 1 98.44 106 GLN A N 1
ATOM 771 C CA . GLN A 1 106 ? 9.406 -14.164 -3.467 1 98.44 106 GLN A CA 1
ATOM 772 C C . GLN A 1 106 ? 8.102 -14.922 -3.66 1 98.44 106 GLN A C 1
ATOM 774 O O . GLN A 1 106 ? 8.109 -16.094 -4.043 1 98.44 106 GLN A O 1
ATOM 779 N N . THR A 1 107 ? 7.023 -14.297 -3.334 1 97.88 107 THR A N 1
ATOM 780 C CA . THR A 1 107 ? 5.73 -14.875 -3.684 1 97.88 107 THR A CA 1
ATOM 781 C C . THR A 1 107 ? 5.543 -14.906 -5.199 1 97.88 107 THR A C 1
ATOM 783 O O . THR A 1 107 ? 6.148 -14.109 -5.922 1 97.88 107 THR A O 1
ATOM 786 N N . ASP A 1 108 ? 4.691 -15.82 -5.625 1 97.69 108 ASP A N 1
ATOM 787 C CA . ASP A 1 108 ? 4.457 -15.961 -7.059 1 97.69 108 ASP A CA 1
ATOM 788 C C . ASP A 1 108 ? 3.895 -14.672 -7.656 1 97.69 108 ASP A C 1
ATOM 790 O O . ASP A 1 108 ? 4.32 -14.242 -8.734 1 97.69 108 ASP A O 1
ATOM 794 N N . VAL A 1 109 ? 3.006 -14.008 -6.945 1 97.81 109 VAL A N 1
ATOM 795 C CA . VAL A 1 109 ? 2.373 -12.812 -7.488 1 97.81 109 VAL A CA 1
ATOM 796 C C . VAL A 1 109 ? 3.375 -11.664 -7.516 1 97.81 109 VAL A C 1
ATOM 798 O O . VAL A 1 109 ? 3.383 -10.859 -8.453 1 97.81 109 VAL A O 1
ATOM 801 N N . GLU A 1 110 ? 4.207 -11.555 -6.484 1 98.38 110 GLU A N 1
ATOM 802 C CA . GLU A 1 110 ? 5.254 -10.539 -6.52 1 98.38 110 GLU A CA 1
ATOM 803 C C . GLU A 1 110 ? 6.258 -10.82 -7.637 1 98.38 110 GLU A C 1
ATOM 805 O O . GLU A 1 110 ? 6.754 -9.891 -8.281 1 98.38 110 GLU A O 1
ATOM 810 N N . GLY A 1 111 ? 6.602 -12.094 -7.812 1 98.5 111 GLY A N 1
ATOM 811 C CA . GLY A 1 111 ? 7.43 -12.445 -8.953 1 98.5 111 GLY A CA 1
ATOM 812 C C . GLY A 1 111 ? 6.867 -11.953 -10.273 1 98.5 111 GLY A C 1
ATOM 813 O O . GLY A 1 111 ? 7.594 -11.375 -11.086 1 98.5 111 GLY A O 1
ATOM 814 N N . ALA A 1 112 ? 5.594 -12.188 -10.453 1 98.44 112 ALA A N 1
ATOM 815 C CA . ALA A 1 112 ? 4.934 -11.734 -11.68 1 98.44 112 ALA A CA 1
ATOM 816 C C . ALA A 1 112 ? 5.031 -10.211 -11.82 1 98.44 112 ALA A C 1
ATOM 818 O O . ALA A 1 112 ? 5.285 -9.703 -12.906 1 98.44 112 ALA A O 1
ATOM 819 N N . ALA A 1 113 ? 4.82 -9.523 -10.734 1 98.69 113 ALA A N 1
ATOM 820 C CA . ALA A 1 113 ? 4.941 -8.062 -10.758 1 98.69 113 ALA A CA 1
ATOM 821 C C . ALA A 1 113 ? 6.348 -7.637 -11.172 1 98.69 113 ALA A C 1
ATOM 823 O O . ALA A 1 113 ? 6.512 -6.75 -12.016 1 98.69 113 ALA A O 1
ATOM 824 N N . LEU A 1 114 ? 7.332 -8.305 -10.586 1 98.5 114 LEU A N 1
ATOM 825 C CA . LEU A 1 114 ? 8.719 -7.969 -10.898 1 98.5 114 LEU A CA 1
ATOM 826 C C . LEU A 1 114 ? 9.023 -8.25 -12.367 1 98.5 114 LEU A C 1
ATOM 828 O O . LEU A 1 114 ? 9.727 -7.473 -13.016 1 98.5 114 LEU A O 1
ATOM 832 N N . ALA A 1 115 ? 8.5 -9.352 -12.867 1 98.62 115 ALA A N 1
ATOM 833 C CA . ALA A 1 115 ? 8.703 -9.68 -14.281 1 98.62 115 ALA A CA 1
ATOM 834 C C . ALA A 1 115 ? 8.078 -8.625 -15.188 1 98.62 115 ALA A C 1
ATOM 836 O O . ALA A 1 115 ? 8.688 -8.188 -16.156 1 98.62 115 ALA A O 1
ATOM 837 N N . GLU A 1 116 ? 6.852 -8.234 -14.906 1 98.69 116 GLU A N 1
ATOM 838 C CA . GLU A 1 116 ? 6.172 -7.207 -15.688 1 98.69 116 GLU A CA 1
ATOM 839 C C . GLU A 1 116 ? 6.957 -5.898 -15.688 1 98.69 116 GLU A C 1
ATOM 841 O O . GLU A 1 116 ? 6.988 -5.184 -16.688 1 98.69 116 GLU A O 1
ATOM 846 N N . GLY A 1 117 ? 7.523 -5.562 -14.555 1 98.31 117 GLY A N 1
ATOM 847 C CA . GLY A 1 117 ? 8.352 -4.371 -14.461 1 98.31 117 GLY A CA 1
ATOM 848 C C . GLY A 1 117 ? 9.625 -4.469 -15.281 1 98.31 117 GLY A C 1
ATOM 849 O O . GLY A 1 117 ? 10.125 -3.459 -15.781 1 98.31 117 GLY A O 1
ATOM 850 N N . ARG A 1 118 ? 10.133 -5.617 -15.414 1 97.44 118 ARG A N 1
ATOM 851 C CA . ARG A 1 118 ? 11.406 -5.809 -16.094 1 97.44 118 ARG A CA 1
ATOM 852 C C . ARG A 1 118 ? 11.203 -5.969 -17.609 1 97.44 118 ARG A C 1
ATOM 854 O O . ARG A 1 118 ? 11.992 -5.445 -18.391 1 97.44 118 ARG A O 1
ATOM 861 N N . TRP A 1 119 ? 10.117 -6.742 -18 1 98.19 119 TRP A N 1
ATOM 862 C CA . TRP A 1 119 ? 10.016 -7.148 -19.391 1 98.19 119 TRP A CA 1
ATOM 863 C C . TRP A 1 119 ? 8.617 -6.895 -19.938 1 98.19 119 TRP A C 1
ATOM 865 O O . TRP A 1 119 ? 8.391 -6.965 -21.141 1 98.19 119 TRP A O 1
ATOM 875 N N . GLY A 1 120 ? 7.676 -6.582 -19.062 1 98.25 120 GLY A N 1
ATOM 876 C CA . GLY A 1 120 ? 6.281 -6.551 -19.484 1 98.25 120 GLY A CA 1
ATOM 877 C C . GLY A 1 120 ? 5.742 -5.145 -19.656 1 98.25 120 GLY A C 1
ATOM 878 O O . GLY A 1 120 ? 6.453 -4.254 -20.125 1 98.25 120 GLY A O 1
ATOM 879 N N . ALA A 1 121 ? 4.469 -4.988 -19.328 1 97.31 121 ALA A N 1
ATOM 880 C CA . ALA A 1 121 ? 3.729 -3.76 -19.594 1 97.31 121 ALA A CA 1
ATOM 881 C C . ALA A 1 121 ? 4.141 -2.646 -18.641 1 97.31 121 ALA A C 1
ATOM 883 O O . ALA A 1 121 ? 3.85 -1.473 -18.875 1 97.31 121 ALA A O 1
ATOM 884 N N . ALA A 1 122 ? 4.809 -3 -17.547 1 98.19 122 ALA A N 1
ATOM 885 C CA . ALA A 1 122 ? 5.195 -1.999 -16.562 1 98.19 122 ALA A CA 1
ATOM 886 C C . ALA A 1 122 ? 6.668 -1.627 -16.703 1 98.19 122 ALA A C 1
ATOM 888 O O . ALA A 1 122 ? 7.266 -1.08 -15.773 1 98.19 122 ALA A O 1
ATOM 889 N N . GLN A 1 123 ? 7.297 -2.004 -17.812 1 97.44 123 GLN A N 1
ATOM 890 C CA . GLN A 1 123 ? 8.703 -1.684 -18.031 1 97.44 123 GLN A CA 1
ATOM 891 C C . GLN A 1 123 ? 8.953 -0.182 -17.906 1 97.44 123 GLN A C 1
ATOM 893 O O . GLN A 1 123 ? 8.219 0.618 -18.5 1 97.44 123 GLN A O 1
ATOM 898 N N . GLY A 1 124 ? 9.992 0.167 -17.094 1 93.44 124 GLY A N 1
ATOM 899 C CA . GLY A 1 124 ? 10.375 1.562 -16.953 1 93.44 124 GLY A CA 1
ATOM 900 C C . GLY A 1 124 ? 9.602 2.289 -15.875 1 93.44 124 GLY A C 1
ATOM 901 O O . GLY A 1 124 ? 9.898 3.443 -15.562 1 93.44 124 GLY A O 1
ATOM 902 N N . MET A 1 125 ? 8.641 1.617 -15.312 1 96.38 125 MET A N 1
ATOM 903 C CA . MET A 1 125 ? 7.828 2.229 -14.266 1 96.38 125 MET A CA 1
ATOM 904 C C . MET A 1 125 ? 8.391 1.903 -12.883 1 96.38 125 MET A C 1
ATOM 906 O O . MET A 1 125 ? 8.828 0.78 -12.633 1 96.38 125 MET A O 1
ATOM 910 N N . ALA A 1 126 ? 8.438 2.865 -12.047 1 93.88 126 ALA A N 1
ATOM 911 C CA . ALA A 1 126 ? 8.984 2.676 -10.703 1 93.88 126 ALA A CA 1
ATOM 912 C C . ALA A 1 126 ? 7.926 2.146 -9.742 1 93.88 126 ALA A C 1
ATOM 914 O O . ALA A 1 126 ? 8.25 1.569 -8.703 1 93.88 126 ALA A O 1
ATOM 915 N N . ALA A 1 127 ? 6.645 2.346 -10.07 1 98.19 127 ALA A N 1
ATOM 916 C CA . ALA A 1 127 ? 5.547 1.895 -9.219 1 98.19 127 ALA A CA 1
ATOM 917 C C . ALA A 1 127 ? 4.422 1.283 -10.055 1 98.19 127 ALA A C 1
ATOM 919 O O . ALA A 1 127 ? 3.867 1.941 -10.938 1 98.19 127 ALA A O 1
ATOM 920 N N . HIS A 1 128 ? 4.121 0.072 -9.797 1 98.81 128 HIS A N 1
ATOM 921 C CA . HIS A 1 128 ? 3.078 -0.653 -10.516 1 98.81 128 HIS A CA 1
ATOM 922 C C . HIS A 1 128 ? 2.572 -1.839 -9.703 1 98.81 128 HIS A C 1
ATOM 924 O O . HIS A 1 128 ? 3.143 -2.172 -8.664 1 98.81 128 HIS A O 1
ATOM 930 N N . ALA A 1 129 ? 1.478 -2.416 -10.164 1 98.88 129 ALA A N 1
ATOM 931 C CA . ALA A 1 129 ? 0.9 -3.568 -9.477 1 98.88 129 ALA A CA 1
ATOM 932 C C . ALA A 1 129 ? 0.503 -4.656 -10.469 1 98.88 129 ALA A C 1
ATOM 934 O O . ALA A 1 129 ? 0.204 -4.363 -11.633 1 98.88 129 ALA A O 1
ATOM 935 N N . TYR A 1 130 ? 0.629 -5.84 -10.062 1 98.75 130 TYR A N 1
ATOM 936 C CA . TYR A 1 130 ? 0.12 -7.027 -10.742 1 98.75 130 TYR A CA 1
ATOM 937 C C . TYR A 1 130 ? -0.881 -7.77 -9.867 1 98.75 130 TYR A C 1
ATOM 939 O O . TYR A 1 130 ? -0.602 -8.062 -8.703 1 98.75 130 TYR A O 1
ATOM 947 N N . ILE A 1 131 ? -2.041 -8 -10.398 1 98.5 131 ILE A N 1
ATOM 948 C CA . ILE A 1 131 ? -3.1 -8.742 -9.727 1 98.5 131 ILE A CA 1
ATOM 949 C C . ILE A 1 131 ? -3.375 -10.047 -10.484 1 98.5 131 ILE A C 1
ATOM 951 O O . ILE A 1 131 ? -3.465 -10.047 -11.711 1 98.5 131 ILE A O 1
ATOM 955 N N . THR A 1 132 ? -3.418 -11.117 -9.766 1 96.38 132 THR A N 1
ATOM 956 C CA . THR A 1 132 ? -3.836 -12.383 -10.359 1 96.38 132 THR A CA 1
ATOM 957 C C . THR A 1 132 ? -5.117 -12.891 -9.703 1 96.38 132 THR A C 1
ATOM 959 O O . THR A 1 132 ? -5.277 -12.797 -8.484 1 96.38 132 THR A O 1
ATOM 962 N N . ILE A 1 133 ? -6.059 -13.289 -10.5 1 94.88 133 ILE A N 1
ATOM 963 C CA . ILE A 1 133 ? -7.316 -13.844 -10.016 1 94.88 133 ILE A CA 1
ATOM 964 C C . ILE A 1 133 ? -7.496 -15.266 -10.555 1 94.88 133 ILE A C 1
ATOM 966 O O . ILE A 1 133 ? -7.684 -15.453 -11.766 1 94.88 133 ILE A O 1
ATOM 970 N N . GLY A 1 134 ? -7.402 -16.234 -9.781 1 90.81 134 GLY A N 1
ATOM 971 C CA . GLY A 1 134 ? -7.582 -17.656 -10.062 1 90.81 134 GLY A CA 1
ATOM 972 C C . GLY A 1 134 ? -8.148 -18.422 -8.883 1 90.81 134 GLY A C 1
ATOM 973 O O . GLY A 1 134 ? -9.188 -18.062 -8.336 1 90.81 134 GLY A O 1
ATOM 974 N N . THR A 1 135 ? -7.316 -19.406 -8.398 1 87.69 135 THR A N 1
ATOM 975 C CA . THR A 1 135 ? -7.73 -20.109 -7.188 1 87.69 135 THR A CA 1
ATOM 976 C C . THR A 1 135 ? -7.844 -19.141 -6.012 1 87.69 135 THR A C 1
ATOM 978 O O . THR A 1 135 ? -8.711 -19.297 -5.152 1 87.69 135 THR A O 1
ATOM 981 N N . GLY A 1 136 ? -7.031 -18.188 -5.965 1 92.5 136 GLY A N 1
ATOM 982 C CA . GLY A 1 136 ? -7.066 -17.078 -5.031 1 92.5 136 GLY A CA 1
ATOM 983 C C . GLY A 1 136 ? -6.898 -15.734 -5.703 1 92.5 136 GLY A C 1
ATOM 984 O O . GLY A 1 136 ? -7.02 -15.625 -6.926 1 92.5 136 GLY A O 1
ATOM 985 N N . VAL A 1 137 ? -6.809 -14.75 -4.977 1 96.25 137 VAL A N 1
ATOM 986 C CA . VAL A 1 137 ? -6.492 -13.406 -5.465 1 96.25 137 VAL A CA 1
ATOM 987 C C . VAL A 1 137 ? -5.176 -12.93 -4.852 1 96.25 137 VAL A C 1
ATOM 989 O O . VAL A 1 137 ? -5.047 -12.859 -3.629 1 96.25 137 VAL A O 1
ATOM 992 N N . GLY A 1 138 ? -4.188 -12.688 -5.648 1 96.94 138 GLY A N 1
ATOM 993 C CA . GLY A 1 138 ? -2.898 -12.164 -5.223 1 96.94 138 GLY A CA 1
ATOM 994 C C . GLY A 1 138 ? -2.592 -10.797 -5.797 1 96.94 138 GLY A C 1
ATOM 995 O O . GLY A 1 138 ? -2.996 -10.484 -6.922 1 96.94 138 GLY A O 1
ATOM 996 N N . VAL A 1 139 ? -1.87 -10.039 -5.027 1 98.5 139 VAL A N 1
ATOM 997 C CA . VAL A 1 139 ? -1.468 -8.711 -5.477 1 98.5 139 VAL A CA 1
ATOM 998 C C . VAL A 1 139 ? 0.026 -8.508 -5.234 1 98.5 139 VAL A C 1
ATOM 1000 O O . VAL A 1 139 ? 0.505 -8.68 -4.109 1 98.5 139 VAL A O 1
ATOM 1003 N N . GLY A 1 140 ? 0.762 -8.297 -6.273 1 98.69 140 GLY A N 1
ATOM 1004 C CA . GLY A 1 140 ? 2.109 -7.758 -6.164 1 98.69 140 GLY A CA 1
ATOM 1005 C C . GLY A 1 140 ? 2.168 -6.254 -6.359 1 98.69 140 GLY A C 1
ATOM 1006 O O . GLY A 1 140 ? 1.75 -5.738 -7.398 1 98.69 140 GLY A O 1
ATOM 1007 N N . LEU A 1 141 ? 2.602 -5.574 -5.355 1 98.81 141 LEU A N 1
ATOM 1008 C CA . LEU A 1 141 ? 2.715 -4.121 -5.391 1 98.81 141 LEU A CA 1
ATOM 1009 C C . LEU A 1 141 ? 4.176 -3.688 -5.332 1 98.81 141 LEU A C 1
ATOM 1011 O O . LEU A 1 141 ? 4.922 -4.113 -4.445 1 98.81 141 LEU A O 1
ATOM 1015 N N . VAL A 1 142 ? 4.582 -2.924 -6.328 1 98.75 142 VAL A N 1
ATOM 1016 C CA . VAL A 1 142 ? 5.949 -2.432 -6.438 1 98.75 142 VAL A CA 1
ATOM 1017 C C . VAL A 1 142 ? 5.961 -0.908 -6.32 1 98.75 142 VAL A C 1
ATOM 1019 O O . VAL A 1 142 ? 5.148 -0.226 -6.949 1 98.75 142 VAL A O 1
ATOM 1022 N N . SER A 1 143 ? 6.746 -0.358 -5.492 1 98.19 143 SER A N 1
ATOM 1023 C CA . SER A 1 143 ? 7.027 1.066 -5.352 1 98.19 143 SER A CA 1
ATOM 1024 C C . SER A 1 143 ? 8.531 1.328 -5.297 1 98.19 143 SER A C 1
ATOM 1026 O O . SER A 1 143 ? 9.266 0.616 -4.609 1 98.19 143 SER A O 1
ATOM 1028 N N . GLY A 1 144 ? 9 2.312 -6.008 1 95.5 144 GLY A N 1
ATOM 1029 C CA . GLY A 1 144 ? 10.438 2.562 -6.082 1 95.5 144 GLY A CA 1
ATOM 1030 C C . GLY A 1 144 ? 11.219 1.379 -6.617 1 95.5 144 GLY A C 1
ATOM 1031 O O . GLY A 1 144 ? 12.352 1.141 -6.199 1 95.5 144 GLY A O 1
ATOM 1032 N N . GLY A 1 145 ? 10.625 0.584 -7.383 1 95.56 145 GLY A N 1
ATOM 1033 C CA . GLY A 1 145 ? 11.273 -0.554 -8.008 1 95.56 145 GLY A CA 1
ATOM 1034 C C . GLY A 1 145 ? 11.391 -1.758 -7.094 1 95.56 145 GLY A C 1
ATOM 1035 O O . GLY A 1 145 ? 12.008 -2.764 -7.457 1 95.56 145 GLY A O 1
ATOM 1036 N N . ARG A 1 146 ? 10.773 -1.658 -5.934 1 96.44 146 ARG A N 1
ATOM 1037 C CA . ARG A 1 146 ? 10.883 -2.738 -4.957 1 96.44 146 ARG A CA 1
ATOM 1038 C C . ARG A 1 146 ? 9.508 -3.199 -4.492 1 96.44 146 ARG A C 1
ATOM 1040 O O . ARG A 1 146 ? 8.562 -2.412 -4.461 1 96.44 146 ARG A O 1
ATOM 1047 N N . PRO A 1 147 ? 9.43 -4.484 -4.074 1 97.75 147 PRO A N 1
ATOM 1048 C CA . PRO A 1 147 ? 8.164 -4.953 -3.508 1 97.75 147 PRO A CA 1
ATOM 1049 C C . PRO A 1 147 ? 7.738 -4.164 -2.271 1 97.75 147 PRO A C 1
ATOM 1051 O O . PRO A 1 147 ? 8.578 -3.824 -1.436 1 97.75 147 PRO A O 1
ATOM 1054 N N . VAL A 1 148 ? 6.508 -3.809 -2.166 1 98.44 148 VAL A N 1
ATOM 1055 C CA . VAL A 1 148 ? 5.941 -3.23 -0.952 1 98.44 148 VAL A CA 1
ATOM 1056 C C . VAL A 1 148 ? 5.621 -4.34 0.047 1 98.44 148 VAL A C 1
ATOM 1058 O O . VAL A 1 148 ? 4.758 -5.184 -0.208 1 98.44 148 VAL A O 1
ATOM 1061 N N . MET A 1 149 ? 6.336 -4.344 1.141 1 96.75 149 MET A N 1
ATOM 1062 C CA . MET A 1 149 ? 6.156 -5.336 2.195 1 96.75 149 MET A CA 1
ATOM 1063 C C . MET A 1 149 ? 6.75 -4.844 3.512 1 96.75 149 MET A C 1
ATOM 1065 O O . MET A 1 149 ? 7.395 -3.795 3.555 1 96.75 149 MET A O 1
ATOM 1069 N N . GLY A 1 150 ? 6.496 -5.492 4.582 1 96.88 150 GLY A N 1
ATOM 1070 C CA . GLY A 1 150 ? 7.008 -5.184 5.906 1 96.88 150 GLY A CA 1
ATOM 1071 C C . GLY A 1 150 ? 7.312 -6.422 6.73 1 96.88 150 GLY A C 1
ATOM 1072 O O . GLY A 1 150 ? 8.023 -7.32 6.273 1 96.88 150 GLY A O 1
ATOM 1073 N N . TRP A 1 151 ? 6.633 -6.496 7.867 1 95.75 151 TRP A N 1
ATOM 1074 C CA . TRP A 1 151 ? 6.805 -7.66 8.727 1 95.75 151 TRP A CA 1
ATOM 1075 C C . TRP A 1 151 ? 6.566 -8.953 7.949 1 95.75 151 TRP A C 1
ATOM 1077 O O . TRP A 1 151 ? 7.27 -9.945 8.156 1 95.75 151 TRP A O 1
ATOM 1087 N N . ALA A 1 152 ? 5.66 -8.906 7.051 1 95.75 152 ALA A N 1
ATOM 1088 C CA . ALA A 1 152 ? 5.316 -9.961 6.102 1 95.75 152 ALA A CA 1
ATOM 1089 C C . ALA A 1 152 ? 5.074 -9.391 4.707 1 95.75 152 ALA A C 1
ATOM 1091 O O . ALA A 1 152 ? 5.059 -8.164 4.527 1 95.75 152 ALA A O 1
ATOM 1092 N N . HIS A 1 153 ? 5.031 -10.281 3.668 1 96.38 153 HIS A N 1
ATOM 1093 C CA . HIS A 1 153 ? 4.625 -9.812 2.348 1 96.38 153 HIS A CA 1
ATOM 1094 C C . HIS A 1 153 ? 3.154 -9.406 2.334 1 96.38 153 HIS A C 1
ATOM 1096 O O . HIS A 1 153 ? 2.387 -9.812 3.209 1 96.38 153 HIS A O 1
ATOM 1102 N N . GLY A 1 154 ? 2.764 -8.617 1.381 1 94.75 154 GLY A N 1
ATOM 1103 C CA . GLY A 1 154 ? 1.387 -8.172 1.245 1 94.75 154 GLY A CA 1
ATOM 1104 C C . GLY A 1 154 ? 0.433 -9.289 0.865 1 94.75 154 GLY A C 1
ATOM 1105 O O . GLY A 1 154 ? 0.806 -10.203 0.134 1 94.75 154 GLY A O 1
ATOM 1106 N N . GLU A 1 155 ? -0.81 -9.172 1.327 1 96.56 155 GLU A N 1
ATOM 1107 C CA . GLU A 1 155 ? -1.934 -10.062 1.048 1 96.56 155 GLU A CA 1
ATOM 1108 C C . GLU A 1 155 ? -3.188 -9.273 0.688 1 96.56 155 GLU A C 1
ATOM 1110 O O . GLU A 1 155 ? -4.273 -9.555 1.205 1 96.56 155 GLU A O 1
ATOM 1115 N N . ALA A 1 156 ? -2.977 -8.359 -0.222 1 98 156 ALA A N 1
ATOM 1116 C CA . ALA A 1 156 ? -4.02 -7.383 -0.514 1 98 156 ALA A CA 1
ATOM 1117 C C . ALA A 1 156 ? -5.246 -8.055 -1.131 1 98 156 ALA A C 1
ATOM 1119 O O . ALA A 1 156 ? -6.316 -7.453 -1.213 1 98 156 ALA A O 1
ATOM 1120 N N . GLY A 1 157 ? -5.137 -9.266 -1.578 1 97.94 157 GLY A N 1
ATOM 1121 C CA . GLY A 1 157 ? -6.305 -10.008 -2.027 1 97.94 157 GLY A CA 1
ATOM 1122 C C . GLY A 1 157 ? -7.352 -10.195 -0.943 1 97.94 157 GLY A C 1
ATOM 1123 O O . GLY A 1 157 ? -8.5 -10.531 -1.232 1 97.94 157 GLY A O 1
ATOM 1124 N N . HIS A 1 158 ? -7.02 -9.938 0.257 1 98.19 158 HIS A N 1
ATOM 1125 C CA . HIS A 1 158 ? -7.91 -10.133 1.393 1 98.19 158 HIS A CA 1
ATOM 1126 C C . HIS A 1 158 ? -8.461 -8.805 1.904 1 98.19 158 HIS A C 1
ATOM 1128 O O . HIS A 1 158 ? -8.961 -8.727 3.027 1 98.19 158 HIS A O 1
ATOM 1134 N N . MET A 1 159 ? -8.406 -7.73 1.129 1 98.69 159 MET A N 1
ATOM 1135 C CA . MET A 1 159 ? -9.023 -6.457 1.493 1 98.69 159 MET A CA 1
ATOM 1136 C C . MET A 1 159 ? -10.516 -6.633 1.751 1 98.69 159 MET A C 1
ATOM 1138 O O . MET A 1 159 ? -11.172 -7.438 1.091 1 98.69 159 MET A O 1
ATOM 1142 N N . ARG A 1 160 ? -10.961 -5.902 2.715 1 98.5 160 ARG A N 1
ATOM 1143 C CA . ARG A 1 160 ? -12.398 -5.762 2.932 1 98.5 160 ARG A CA 1
ATOM 1144 C C . ARG A 1 160 ? -12.945 -4.531 2.215 1 98.5 160 ARG A C 1
ATOM 1146 O O . ARG A 1 160 ? -12.375 -3.441 2.322 1 98.5 160 ARG A O 1
ATOM 1153 N N . LEU A 1 161 ? -14.047 -4.699 1.48 1 98.38 161 LEU A N 1
ATOM 1154 C CA . LEU A 1 161 ? -14.562 -3.66 0.602 1 98.38 161 LEU A CA 1
ATOM 1155 C C . LEU A 1 161 ? -16.062 -3.492 0.788 1 98.38 161 LEU A C 1
ATOM 1157 O O . LEU A 1 161 ? -16.734 -4.391 1.307 1 98.38 161 LEU A O 1
ATOM 1161 N N . PRO A 1 162 ? -16.594 -2.285 0.425 1 97.94 162 PRO A N 1
ATOM 1162 C CA . PRO A 1 162 ? -18.047 -2.156 0.44 1 97.94 162 PRO A CA 1
ATOM 1163 C C . PRO A 1 162 ? -18.75 -3.223 -0.405 1 97.94 162 PRO A C 1
ATOM 1165 O O . PRO A 1 162 ? -18.297 -3.525 -1.514 1 97.94 162 PRO A O 1
ATOM 1168 N N . ARG A 1 163 ? -19.781 -3.746 0.136 1 97.31 163 ARG A N 1
ATOM 1169 C CA . ARG A 1 163 ? -20.562 -4.738 -0.591 1 97.31 163 ARG A CA 1
ATOM 1170 C C . ARG A 1 163 ? -21.516 -4.07 -1.576 1 97.31 163 ARG A C 1
ATOM 1172 O O . ARG A 1 163 ? -22 -2.969 -1.321 1 97.31 163 ARG A O 1
ATOM 1179 N N . ALA A 1 164 ? -21.672 -4.742 -2.713 1 96.19 164 ALA A N 1
ATOM 1180 C CA . ALA A 1 164 ? -22.719 -4.27 -3.611 1 96.19 164 ALA A CA 1
ATOM 1181 C C . ALA A 1 164 ? -24.078 -4.262 -2.916 1 96.19 164 ALA A C 1
ATOM 1183 O O . ALA A 1 164 ? -24.391 -5.156 -2.127 1 96.19 164 ALA A O 1
ATOM 1184 N N . PRO A 1 165 ? -24.922 -3.209 -3.229 1 93.12 165 PRO A N 1
ATOM 1185 C CA . PRO A 1 165 ? -26.25 -3.17 -2.609 1 93.12 165 PRO A CA 1
ATOM 1186 C C . PRO A 1 165 ? -27.031 -4.465 -2.811 1 93.12 165 PRO A C 1
ATOM 1188 O O . PRO A 1 165 ? -27.156 -4.949 -3.939 1 93.12 165 PRO A O 1
ATOM 1191 N N . GLY A 1 166 ? -27.469 -5.012 -1.731 1 92.12 166 GLY A N 1
ATOM 1192 C CA . GLY A 1 166 ? -28.328 -6.188 -1.792 1 92.12 166 GLY A CA 1
ATOM 1193 C C . GLY A 1 166 ? -27.547 -7.488 -1.85 1 92.12 166 GLY A C 1
ATOM 1194 O O . GLY A 1 166 ? -28.141 -8.57 -1.787 1 92.12 166 GLY A O 1
ATOM 1195 N N . ASP A 1 167 ? -26.234 -7.461 -2.014 1 94.38 167 ASP A N 1
ATOM 1196 C CA . ASP A 1 167 ? -25.438 -8.672 -2.07 1 94.38 167 ASP A CA 1
ATOM 1197 C C . ASP A 1 167 ? -25.25 -9.281 -0.679 1 94.38 167 ASP A C 1
ATOM 1199 O O . ASP A 1 167 ? -24.594 -8.695 0.179 1 94.38 167 ASP A O 1
ATOM 1203 N N . THR A 1 168 ? -25.766 -10.484 -0.482 1 94.62 168 THR A N 1
ATOM 1204 C CA . THR A 1 168 ? -25.734 -11.102 0.838 1 94.62 168 THR A CA 1
ATOM 1205 C C . THR A 1 168 ? -24.828 -12.328 0.845 1 94.62 168 THR A C 1
ATOM 1207 O O . THR A 1 168 ? -24.828 -13.102 1.806 1 94.62 168 THR A O 1
ATOM 1210 N N . TYR A 1 169 ? -24.125 -12.547 -0.271 1 96.69 169 TYR A N 1
ATOM 1211 C CA . TYR A 1 169 ? -23.219 -13.68 -0.342 1 96.69 169 TYR A CA 1
ATOM 1212 C C . TYR A 1 169 ? -22.203 -13.641 0.795 1 96.69 169 TYR A C 1
ATOM 1214 O O . TYR A 1 169 ? -21.5 -12.641 0.969 1 96.69 169 TYR A O 1
ATOM 1222 N N . PRO A 1 170 ? -22.094 -14.688 1.624 1 97.31 170 PRO A N 1
ATOM 1223 C CA . PRO A 1 170 ? -21.25 -14.625 2.826 1 97.31 170 PRO A CA 1
ATOM 1224 C C . PRO A 1 170 ? -19.75 -14.633 2.508 1 97.31 170 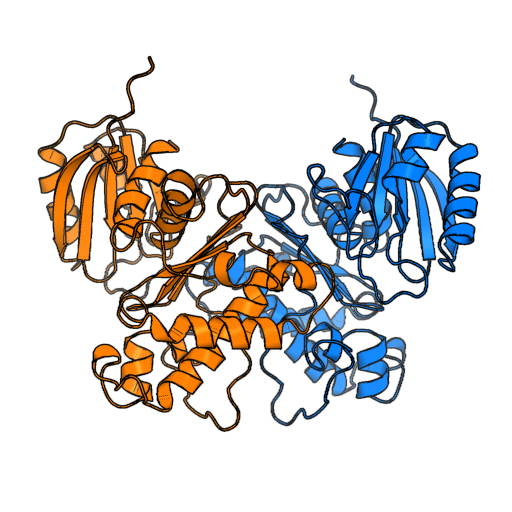PRO A C 1
ATOM 1226 O O . PRO A 1 170 ? -18.953 -14.18 3.316 1 97.31 170 PRO A O 1
ATOM 1229 N N . GLY A 1 171 ? -19.375 -15.148 1.342 1 97.56 171 GLY A N 1
ATOM 1230 C CA . GLY A 1 171 ? -17.984 -15.211 0.96 1 97.56 171 GLY A CA 1
ATOM 1231 C C . GLY A 1 171 ? -17.375 -16.578 1.147 1 97.56 171 GLY A C 1
ATOM 1232 O O . GLY A 1 171 ? -17.797 -17.344 2.014 1 97.56 171 GLY A O 1
ATOM 1233 N N . TRP A 1 172 ? -16.328 -16.859 0.449 1 96.81 172 TRP A N 1
ATOM 1234 C CA . TRP A 1 172 ? -15.695 -18.188 0.344 1 96.81 172 TRP A CA 1
ATOM 1235 C C . TRP A 1 172 ? -14.469 -18.281 1.245 1 96.81 172 TRP A C 1
ATOM 1237 O O . TRP A 1 172 ? -14 -19.375 1.549 1 96.81 172 TRP A O 1
ATOM 1247 N N . CYS A 1 173 ? -13.891 -17.172 1.679 1 96.56 173 CYS A N 1
ATOM 1248 C CA . CYS A 1 173 ? -12.633 -17.172 2.418 1 96.56 173 CYS A CA 1
ATOM 1249 C C . CYS A 1 173 ? -12.82 -17.75 3.818 1 96.56 173 CYS A C 1
ATOM 1251 O O . CYS A 1 173 ? -13.656 -17.266 4.582 1 96.56 173 CYS A O 1
ATOM 1253 N N . ARG A 1 174 ? -12.07 -18.656 4.227 1 93.69 174 ARG A N 1
ATOM 1254 C CA . ARG A 1 174 ? -12.172 -19.344 5.508 1 93.69 174 ARG A CA 1
ATOM 1255 C C . ARG A 1 174 ? -11.891 -18.391 6.664 1 93.69 174 ARG A C 1
ATOM 1257 O O . ARG A 1 174 ? -12.391 -18.578 7.773 1 93.69 174 ARG A O 1
ATOM 1264 N N . PHE A 1 175 ? -11.117 -17.406 6.426 1 95.62 175 PHE A N 1
ATOM 1265 C CA . PHE A 1 175 ? -10.648 -16.547 7.508 1 95.62 175 PHE A CA 1
ATOM 1266 C C . PHE A 1 175 ? -11.5 -15.297 7.617 1 95.62 175 PHE A C 1
ATOM 1268 O O . PHE A 1 175 ? -11.758 -14.805 8.719 1 95.62 175 PHE A O 1
ATOM 1275 N N . HIS A 1 176 ? -12.008 -14.734 6.395 1 97.25 176 HIS A N 1
ATOM 1276 C CA . HIS A 1 176 ? -12.602 -13.398 6.402 1 97.25 176 HIS A CA 1
ATOM 1277 C C . HIS A 1 176 ? -14.016 -13.422 5.828 1 97.25 176 HIS A C 1
ATOM 1279 O O . HIS A 1 176 ? -14.711 -12.406 5.832 1 97.25 176 HIS A O 1
ATOM 1285 N N . GLY A 1 177 ? -14.375 -14.578 5.305 1 97.38 177 GLY A N 1
ATOM 1286 C CA . GLY A 1 177 ? -15.656 -14.633 4.617 1 97.38 177 GLY A CA 1
ATOM 1287 C C . GLY A 1 177 ? -15.695 -13.805 3.348 1 97.38 177 GLY A C 1
ATOM 1288 O O . GLY A 1 177 ? -15.266 -14.266 2.287 1 97.38 177 GLY A O 1
ATOM 1289 N N . ASP A 1 178 ? -16.078 -12.5 3.475 1 97.94 178 ASP A N 1
ATOM 1290 C CA . ASP A 1 178 ? -16.391 -11.68 2.307 1 97.94 178 ASP A CA 1
ATOM 1291 C C . ASP A 1 178 ? -15.281 -10.68 2.014 1 97.94 178 ASP A C 1
ATOM 1293 O O . ASP A 1 178 ? -15.555 -9.547 1.6 1 97.94 178 ASP A O 1
ATOM 1297 N N . CYS A 1 179 ? -14.023 -11.023 2.291 1 98.31 179 CYS A N 1
ATOM 1298 C CA . CYS A 1 179 ? -12.953 -10.242 1.69 1 98.31 179 CYS A CA 1
ATOM 1299 C C . CYS A 1 179 ? -12.961 -10.367 0.172 1 98.31 179 CYS A C 1
ATOM 1301 O O . CYS A 1 179 ? -13.742 -11.148 -0.382 1 98.31 179 CYS A O 1
ATOM 1303 N N . LEU A 1 180 ? -12.141 -9.664 -0.507 1 98.62 180 LEU A N 1
ATOM 1304 C CA . LEU A 1 180 ? -12.18 -9.688 -1.966 1 98.62 180 LEU A CA 1
ATOM 1305 C C . LEU A 1 180 ? -12 -11.102 -2.494 1 98.62 180 LEU A C 1
ATOM 1307 O O . LEU A 1 180 ? -12.773 -11.555 -3.342 1 98.62 180 LEU A O 1
ATOM 1311 N N . GLU A 1 181 ? -10.938 -11.797 -2.062 1 97.44 181 GLU A N 1
ATOM 1312 C CA . GLU A 1 181 ? -10.727 -13.18 -2.488 1 97.44 181 GLU A CA 1
ATOM 1313 C C . GLU A 1 181 ? -11.969 -14.031 -2.242 1 97.44 181 GLU A C 1
ATOM 1315 O O . GLU A 1 181 ? -12.359 -14.828 -3.096 1 97.44 181 GLU A O 1
ATOM 1320 N N . GLY A 1 182 ? -12.57 -13.82 -1.099 1 97.94 182 GLY A N 1
ATOM 1321 C CA . GLY A 1 182 ? -13.773 -14.562 -0.769 1 97.94 182 GLY A CA 1
ATOM 1322 C C . GLY A 1 182 ? -14.938 -14.25 -1.695 1 97.94 182 GLY A C 1
ATOM 1323 O O . GLY A 1 182 ? -15.93 -14.977 -1.713 1 97.94 182 GLY A O 1
ATOM 1324 N N . LEU A 1 183 ? -14.852 -13.234 -2.467 1 97.62 183 LEU A N 1
ATOM 1325 C CA . LEU A 1 183 ? -15.969 -12.812 -3.299 1 97.62 183 LEU A CA 1
ATOM 1326 C C . LEU A 1 183 ? -15.703 -13.125 -4.77 1 97.62 183 LEU A C 1
ATOM 1328 O O . LEU A 1 183 ? -16.641 -13.367 -5.535 1 97.62 183 LEU A O 1
ATOM 1332 N N . ILE A 1 184 ? -14.367 -13.133 -5.184 1 96.12 184 ILE A N 1
ATOM 1333 C CA . ILE A 1 184 ? -14.234 -13.086 -6.633 1 96.12 184 ILE A CA 1
ATOM 1334 C C . ILE A 1 184 ? -13.258 -14.172 -7.094 1 96.12 184 ILE A C 1
ATOM 1336 O O . ILE A 1 184 ? -13 -14.312 -8.289 1 96.12 184 ILE A O 1
ATOM 1340 N N . ALA A 1 185 ? -12.562 -14.906 -6.164 1 94.69 185 ALA A N 1
ATOM 1341 C CA . ALA A 1 185 ? -11.711 -16.016 -6.598 1 94.69 185 ALA A CA 1
ATOM 1342 C C . ALA A 1 185 ? -12.523 -17.047 -7.375 1 94.69 185 ALA A C 1
ATOM 1344 O O . ALA A 1 185 ? -13.75 -17.109 -7.262 1 94.69 185 ALA A O 1
ATOM 1345 N N . GLY A 1 186 ? -11.828 -17.922 -8.164 1 91.44 186 GLY A N 1
ATOM 1346 C CA . GLY A 1 186 ? -12.5 -18.938 -8.961 1 91.44 186 GLY A CA 1
ATOM 1347 C C . GLY A 1 186 ? -13.508 -19.75 -8.164 1 91.44 186 GLY A C 1
ATOM 1348 O O . GLY A 1 186 ? -14.688 -19.781 -8.516 1 91.44 186 GLY A O 1
ATOM 1349 N N . PRO A 1 187 ? -13.094 -20.344 -7.09 1 91.94 187 PRO A N 1
ATOM 1350 C CA . PRO A 1 187 ? -14.023 -21.141 -6.285 1 91.94 187 PRO A CA 1
ATOM 1351 C C . PRO A 1 187 ? -15.156 -20.297 -5.695 1 91.94 187 PRO A C 1
ATOM 1353 O O . PRO A 1 187 ? -16.281 -20.781 -5.559 1 91.94 187 PRO A O 1
ATOM 1356 N N . ALA A 1 188 ? -14.914 -19.078 -5.324 1 95 188 ALA A N 1
ATOM 1357 C CA . ALA A 1 188 ? -15.953 -18.188 -4.805 1 95 188 ALA A CA 1
ATOM 1358 C C . ALA A 1 188 ? -17.016 -17.906 -5.867 1 95 188 ALA A C 1
ATOM 1360 O O . ALA A 1 188 ? -18.203 -17.969 -5.59 1 95 188 ALA A O 1
ATOM 1361 N N . LEU A 1 189 ? -16.547 -17.562 -7.059 1 93.19 189 LEU A N 1
ATOM 1362 C CA . LEU A 1 189 ? -17.469 -17.281 -8.156 1 93.19 189 LEU A CA 1
ATOM 1363 C C . LEU A 1 189 ? -18.328 -18.5 -8.469 1 93.19 189 LEU A C 1
ATOM 1365 O O . LEU A 1 189 ? -19.531 -18.359 -8.719 1 93.19 189 LEU A O 1
ATOM 1369 N N . ALA A 1 190 ? -17.672 -19.703 -8.484 1 93 190 ALA A N 1
ATOM 1370 C CA . ALA A 1 190 ? -18.406 -20.938 -8.758 1 93 190 ALA A CA 1
ATOM 1371 C C . ALA A 1 190 ? -19.531 -21.141 -7.746 1 93 190 ALA A C 1
ATOM 1373 O O . ALA A 1 190 ? -20.656 -21.484 -8.125 1 93 190 ALA A O 1
ATOM 1374 N N . GLU A 1 191 ? -19.266 -20.906 -6.527 1 94.62 191 GLU A N 1
ATOM 1375 C CA . GLU A 1 191 ? -20.266 -21.047 -5.477 1 94.62 191 GLU A CA 1
ATOM 1376 C C . GLU A 1 191 ? -21.328 -19.938 -5.566 1 94.62 191 GLU A C 1
ATOM 1378 O O . GLU A 1 191 ? -22.516 -20.219 -5.516 1 94.62 191 GLU A O 1
ATOM 1383 N N . ARG A 1 192 ? -20.875 -18.766 -5.738 1 92.75 192 ARG A N 1
ATOM 1384 C CA . ARG A 1 192 ? -21.703 -17.562 -5.715 1 92.75 192 ARG A CA 1
ATOM 1385 C C . ARG A 1 192 ? -22.719 -17.578 -6.855 1 92.75 192 ARG A C 1
ATOM 1387 O O . ARG A 1 192 ? -23.859 -17.125 -6.688 1 92.75 192 ARG A O 1
ATOM 1394 N N . PHE A 1 193 ? -22.281 -18.172 -7.98 1 90 193 PHE A N 1
ATOM 1395 C CA . PHE A 1 193 ? -23.125 -18.062 -9.164 1 90 193 PHE A CA 1
ATOM 1396 C C . PHE A 1 193 ? -23.672 -19.438 -9.555 1 90 193 PHE A C 1
ATOM 1398 O O . PHE A 1 193 ? -24.453 -19.547 -10.508 1 90 193 PHE A O 1
ATOM 1405 N N . GLY A 1 194 ? -23.281 -20.5 -8.922 1 90.62 194 GLY A N 1
ATOM 1406 C CA . GLY A 1 194 ? -23.828 -21.828 -9.094 1 90.62 194 GLY A CA 1
ATOM 1407 C C . GLY A 1 194 ? -23.219 -22.578 -10.273 1 90.62 194 GLY A C 1
ATOM 1408 O O . GLY A 1 194 ? -23.75 -23.594 -10.719 1 90.62 194 GLY A O 1
ATOM 1409 N N . MET A 1 195 ? -22.203 -22.031 -10.891 1 87.75 195 MET A N 1
ATOM 1410 C CA . MET A 1 195 ? -21.438 -22.641 -11.984 1 87.75 195 MET A CA 1
ATOM 1411 C C . MET A 1 195 ? -20.031 -22.094 -12.047 1 87.75 195 MET A C 1
ATOM 1413 O O . MET A 1 195 ? -19.766 -20.984 -11.555 1 87.75 195 MET A O 1
ATOM 1417 N N . PRO A 1 196 ? -19.172 -22.969 -12.648 1 82.25 196 PRO A N 1
ATOM 1418 C CA . PRO A 1 196 ? -17.812 -22.453 -12.773 1 82.25 196 PRO A CA 1
ATOM 1419 C C . PRO A 1 196 ? -17.734 -21.141 -13.531 1 82.25 196 PRO A C 1
ATOM 1421 O O . PRO A 1 196 ? -18.484 -20.938 -14.484 1 82.25 196 PRO A O 1
ATOM 1424 N N . GLY A 1 197 ? -16.828 -20.266 -13.023 1 76.12 197 GLY A N 1
ATOM 1425 C CA . GLY A 1 197 ? -16.703 -18.953 -13.602 1 76.12 197 GLY A CA 1
ATOM 1426 C C . GLY A 1 197 ? -16.453 -18.969 -15.102 1 76.12 197 GLY A C 1
ATOM 1427 O O . GLY A 1 197 ? -16.938 -18.094 -15.828 1 76.12 197 GLY A O 1
ATOM 1428 N N . ASP A 1 198 ? -15.742 -20.016 -15.539 1 78.31 198 ASP A N 1
ATOM 1429 C CA . ASP A 1 198 ? -15.414 -20.078 -16.953 1 78.31 198 ASP A CA 1
ATOM 1430 C C . ASP A 1 198 ? -16.641 -20.484 -17.781 1 78.31 198 ASP A C 1
ATOM 1432 O O . ASP A 1 198 ? -16.641 -20.375 -19 1 78.31 198 ASP A O 1
ATOM 1436 N N . GLN A 1 199 ? -17.688 -20.828 -17.109 1 82.75 199 GLN A N 1
ATOM 1437 C CA . GLN A 1 199 ? -18.922 -21.219 -17.797 1 82.75 199 GLN A CA 1
ATOM 1438 C C . GLN A 1 199 ? -19.969 -20.109 -17.688 1 82.75 199 GLN A C 1
ATOM 1440 O O . GLN A 1 199 ? -21.031 -20.203 -18.312 1 82.75 199 GLN A O 1
ATOM 1445 N N . LEU A 1 200 ? -19.688 -19.188 -16.875 1 82.06 200 LEU A N 1
ATOM 1446 C CA . LEU A 1 200 ? -20.609 -18.062 -16.766 1 82.06 200 LEU A CA 1
ATOM 1447 C C . LEU A 1 200 ? -20.672 -17.281 -18.062 1 82.06 200 LEU A C 1
ATOM 1449 O O . LEU A 1 200 ? -19.656 -16.844 -18.578 1 82.06 200 LEU A O 1
ATOM 1453 N N . PRO A 1 201 ? -21.859 -17.109 -18.578 1 86.12 201 PRO A N 1
ATOM 1454 C CA . PRO A 1 201 ? -21.984 -16.312 -19.797 1 86.12 201 PRO A CA 1
ATOM 1455 C C . PRO A 1 201 ? -21.453 -14.898 -19.656 1 86.12 201 PRO A C 1
ATOM 1457 O O . PRO A 1 201 ? -21.547 -14.312 -18.562 1 86.12 201 PRO A O 1
ATOM 1460 N N . ASP A 1 202 ? -20.938 -14.328 -20.734 1 84.81 202 ASP A N 1
ATOM 1461 C CA . ASP A 1 202 ? -20.297 -13.016 -20.734 1 84.81 202 ASP A CA 1
ATOM 1462 C C . ASP A 1 202 ? -21.281 -11.93 -20.328 1 84.81 202 ASP A C 1
ATOM 1464 O O . ASP A 1 202 ? -20.891 -10.883 -19.797 1 84.81 202 ASP A O 1
ATOM 1468 N N . ASP A 1 203 ? -22.547 -12.18 -20.562 1 85.38 203 ASP A N 1
ATOM 1469 C CA . ASP A 1 203 ? -23.562 -11.164 -20.266 1 85.38 203 ASP A CA 1
ATOM 1470 C C . ASP A 1 203 ? -24.25 -11.438 -18.938 1 85.38 203 ASP A C 1
ATOM 1472 O O . ASP A 1 203 ? -25.25 -10.797 -18.609 1 85.38 203 ASP A O 1
ATOM 1476 N N . ALA A 1 204 ? -23.75 -12.352 -18.188 1 87.94 204 ALA A N 1
ATOM 1477 C CA . ALA A 1 204 ? -24.359 -12.703 -16.906 1 87.94 204 ALA A CA 1
ATOM 1478 C C . ALA A 1 204 ? -24.266 -11.547 -15.914 1 87.94 204 ALA A C 1
ATOM 1480 O O . ALA A 1 204 ? -23.219 -10.891 -15.812 1 87.94 204 ALA A O 1
ATOM 1481 N N . PRO A 1 205 ? -25.375 -11.32 -15.195 1 86.19 205 PRO A N 1
ATOM 1482 C CA . PRO A 1 205 ? -25.391 -10.234 -14.211 1 86.19 205 PRO A CA 1
ATOM 1483 C C . PRO A 1 205 ? -24.344 -10.422 -13.117 1 86.19 205 PRO A C 1
ATOM 1485 O O . PRO A 1 205 ? -23.953 -9.445 -12.469 1 86.19 205 PRO A O 1
ATOM 1488 N N . GLY A 1 206 ? -23.938 -11.594 -12.961 1 88.44 206 GLY A N 1
ATOM 1489 C CA . GLY A 1 206 ? -22.906 -11.898 -11.977 1 88.44 206 GLY A CA 1
ATOM 1490 C C . GLY A 1 206 ? -21.625 -11.117 -12.195 1 88.44 206 GLY A C 1
ATOM 1491 O O . GLY A 1 206 ? -20.922 -10.781 -11.242 1 88.44 206 GLY A O 1
ATOM 1492 N N . TRP A 1 207 ? -21.359 -10.719 -13.43 1 92 207 TRP A N 1
ATOM 1493 C CA . TRP A 1 207 ? -20.125 -10 -13.742 1 92 207 TRP A CA 1
ATOM 1494 C C . TRP A 1 207 ? -20.203 -8.562 -13.25 1 92 207 TRP A C 1
ATOM 1496 O O . TRP A 1 207 ? -19.172 -7.926 -13.008 1 92 207 TRP A O 1
ATOM 1506 N N . ASP A 1 208 ? -21.422 -8.055 -13.055 1 94.25 208 ASP A N 1
ATOM 1507 C CA . ASP A 1 208 ? -21.562 -6.727 -12.469 1 94.25 208 ASP A CA 1
ATOM 1508 C C . ASP A 1 208 ? -21.094 -6.727 -11.008 1 94.25 208 ASP A C 1
ATOM 1510 O O . ASP A 1 208 ? -20.5 -5.75 -10.539 1 94.25 208 ASP A O 1
ATOM 1514 N N . LEU A 1 209 ? -21.438 -7.832 -10.32 1 95.62 209 LEU A N 1
ATOM 1515 C CA . LEU A 1 209 ? -20.969 -7.984 -8.945 1 95.62 209 LEU A CA 1
ATOM 1516 C C . LEU A 1 209 ? -19.453 -8.133 -8.898 1 95.62 209 LEU A C 1
ATOM 1518 O O . LEU A 1 209 ? -18.781 -7.531 -8.047 1 95.62 209 LEU A O 1
ATOM 1522 N N . PHE A 1 210 ? -18.891 -8.906 -9.867 1 95.75 210 PHE A N 1
ATOM 1523 C CA . PHE A 1 210 ? -17.453 -9.062 -9.984 1 95.75 210 PHE A CA 1
ATOM 1524 C C . PHE A 1 210 ? -16.781 -7.711 -10.211 1 95.75 210 PHE A C 1
ATOM 1526 O O . PHE A 1 210 ? -15.812 -7.371 -9.523 1 95.75 210 PHE A O 1
ATOM 1533 N N . VAL A 1 211 ? -17.312 -6.883 -11.117 1 97.38 211 VAL A N 1
ATOM 1534 C CA . VAL A 1 211 ? -16.766 -5.57 -11.461 1 97.38 211 VAL A CA 1
ATOM 1535 C C . VAL A 1 211 ? -16.859 -4.645 -10.25 1 97.38 211 VAL A C 1
ATOM 1537 O O . VAL A 1 211 ? -15.906 -3.904 -9.953 1 97.38 211 VAL A O 1
ATOM 1540 N N . HIS A 1 212 ? -17.969 -4.719 -9.523 1 98.25 212 HIS A N 1
ATOM 1541 C CA . HIS A 1 212 ? -18.125 -3.9 -8.32 1 98.25 212 HIS A CA 1
ATOM 1542 C C . HIS A 1 212 ? -17.047 -4.203 -7.293 1 98.25 212 HIS A C 1
ATOM 1544 O O . HIS A 1 212 ? -16.375 -3.291 -6.809 1 98.25 212 HIS A O 1
ATOM 1550 N N . ASP A 1 213 ? -16.875 -5.484 -7.035 1 98.25 213 ASP A N 1
ATOM 1551 C CA . ASP A 1 213 ? -15.945 -5.914 -6 1 98.25 213 ASP A CA 1
ATOM 1552 C C . ASP A 1 213 ? -14.508 -5.574 -6.387 1 98.25 213 ASP A C 1
ATOM 1554 O O . ASP A 1 213 ? -13.766 -4.992 -5.59 1 98.25 213 ASP A O 1
ATOM 1558 N N . LEU A 1 214 ? -14.141 -5.895 -7.594 1 98.44 214 LEU A N 1
ATOM 1559 C CA . LEU A 1 214 ? -12.773 -5.668 -8.047 1 98.44 214 LEU A CA 1
ATOM 1560 C C . LEU A 1 214 ? -12.477 -4.176 -8.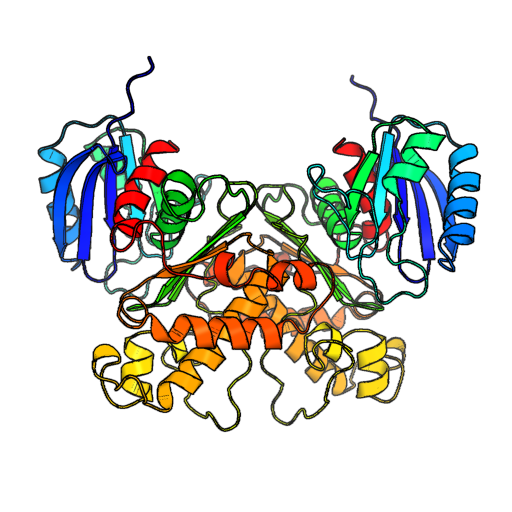148 1 98.44 214 LEU A C 1
ATOM 1562 O O . LEU A 1 214 ? -11.367 -3.736 -7.824 1 98.44 214 LEU A O 1
ATOM 1566 N N . ALA A 1 215 ? -13.438 -3.352 -8.57 1 98.62 215 ALA A N 1
ATOM 1567 C CA . ALA A 1 215 ? -13.25 -1.905 -8.648 1 98.62 215 ALA A CA 1
ATOM 1568 C C . ALA A 1 215 ? -12.977 -1.315 -7.27 1 98.62 215 ALA A C 1
ATOM 1570 O O . ALA A 1 215 ? -12.211 -0.362 -7.137 1 98.62 215 ALA A O 1
ATOM 1571 N N . GLY A 1 216 ? -13.641 -1.875 -6.281 1 98.62 216 GLY A N 1
ATOM 1572 C CA . GLY A 1 216 ? -13.367 -1.448 -4.918 1 98.62 216 GLY A CA 1
ATOM 1573 C C . GLY A 1 216 ? -11.922 -1.648 -4.508 1 98.62 216 GLY A C 1
ATOM 1574 O O . GLY A 1 216 ? -11.305 -0.756 -3.92 1 98.62 216 GLY A O 1
ATOM 1575 N N . MET A 1 217 ? -11.383 -2.814 -4.816 1 98.69 217 MET A N 1
ATOM 1576 C CA . MET A 1 217 ? -9.984 -3.084 -4.516 1 98.69 217 MET A CA 1
ATOM 1577 C C . MET A 1 217 ? -9.07 -2.152 -5.305 1 98.69 217 MET A C 1
ATOM 1579 O O . MET A 1 217 ? -8.078 -1.648 -4.77 1 98.69 217 MET A O 1
ATOM 1583 N N . LEU A 1 218 ? -9.383 -1.959 -6.566 1 98.81 218 LEU A N 1
ATOM 1584 C CA . LEU A 1 218 ? -8.578 -1.071 -7.406 1 98.81 218 LEU A CA 1
ATOM 1585 C C . LEU A 1 218 ? -8.562 0.345 -6.84 1 98.81 218 LEU A C 1
ATOM 1587 O O . LEU A 1 218 ? -7.512 0.98 -6.766 1 98.81 218 LEU A O 1
ATOM 1591 N N . HIS A 1 219 ? -9.742 0.812 -6.426 1 98.81 219 HIS A N 1
ATOM 1592 C CA . HIS A 1 219 ? -9.836 2.121 -5.789 1 98.81 219 HIS A CA 1
ATOM 1593 C C . HIS A 1 219 ? -8.883 2.223 -4.598 1 98.81 219 HIS A C 1
ATOM 1595 O O . HIS A 1 219 ? -8.102 3.17 -4.5 1 98.81 219 HIS A O 1
ATOM 1601 N N . ASN A 1 220 ? -8.945 1.241 -3.748 1 98.88 220 ASN A N 1
ATOM 1602 C CA . ASN A 1 220 ? -8.156 1.288 -2.52 1 98.88 220 ASN A CA 1
ATOM 1603 C C . ASN A 1 220 ? -6.668 1.16 -2.807 1 98.88 220 ASN A C 1
ATOM 1605 O O . ASN A 1 220 ? -5.844 1.786 -2.135 1 98.88 220 ASN A O 1
ATOM 1609 N N . LEU A 1 221 ? -6.301 0.377 -3.809 1 98.69 221 LEU A N 1
ATOM 1610 C CA . LEU A 1 221 ? -4.902 0.276 -4.203 1 98.69 221 LEU A CA 1
ATOM 1611 C C . LEU A 1 221 ? -4.398 1.602 -4.766 1 98.69 221 LEU A C 1
ATOM 1613 O O . LEU A 1 221 ? -3.287 2.033 -4.445 1 98.69 221 LEU A O 1
ATOM 1617 N N . VAL A 1 222 ? -5.223 2.258 -5.555 1 98.56 222 VAL A N 1
ATOM 1618 C CA . VAL A 1 222 ? -4.828 3.498 -6.215 1 98.56 222 VAL A CA 1
ATOM 1619 C C . VAL A 1 222 ? -4.672 4.605 -5.18 1 98.56 222 VAL A C 1
ATOM 1621 O O . VAL A 1 222 ? -3.672 5.332 -5.184 1 98.56 222 VAL A O 1
ATOM 1624 N N . VAL A 1 223 ? -5.562 4.695 -4.227 1 98.25 223 VAL A N 1
ATOM 1625 C CA . VAL A 1 223 ? -5.445 5.773 -3.252 1 98.25 223 VAL A CA 1
ATOM 1626 C C . VAL A 1 223 ? -4.297 5.484 -2.289 1 98.25 223 VAL A C 1
ATOM 1628 O O . VAL A 1 223 ? -3.75 6.398 -1.667 1 98.25 223 VAL A O 1
ATOM 1631 N N . THR A 1 224 ? -3.891 4.262 -2.207 1 98.25 224 THR A N 1
ATOM 1632 C CA . THR A 1 224 ? -2.822 3.889 -1.287 1 98.25 224 THR A CA 1
ATOM 1633 C C . THR A 1 224 ? -1.454 4.164 -1.907 1 98.25 224 THR A C 1
ATOM 1635 O O . THR A 1 224 ? -0.558 4.684 -1.24 1 98.25 224 THR A O 1
ATOM 1638 N N . ALA A 1 225 ? -1.307 3.852 -3.271 1 98.12 225 ALA A N 1
ATOM 1639 C CA . ALA A 1 225 ? 0.057 3.805 -3.793 1 98.12 225 ALA A CA 1
ATOM 1640 C C . ALA A 1 225 ? 0.156 4.531 -5.133 1 98.12 225 ALA A C 1
ATOM 1642 O O . ALA A 1 225 ? 1.255 4.75 -5.648 1 98.12 225 ALA A O 1
ATOM 1643 N N . ALA A 1 226 ? -0.941 4.855 -5.77 1 97.44 226 ALA A N 1
ATOM 1644 C CA . ALA A 1 226 ? -1.024 5.527 -7.062 1 97.44 226 ALA A CA 1
ATOM 1645 C C . ALA A 1 226 ? -0.098 4.871 -8.086 1 97.44 226 ALA A C 1
ATOM 1647 O O . ALA A 1 226 ? 0.696 5.551 -8.734 1 97.44 226 ALA A O 1
ATOM 1648 N N . PRO A 1 227 ? -0.244 3.539 -8.258 1 98.5 227 PRO A N 1
ATOM 1649 C CA . PRO A 1 227 ? 0.654 2.896 -9.219 1 98.5 227 PRO A CA 1
ATOM 1650 C C . PRO A 1 227 ? 0.506 3.455 -10.633 1 98.5 227 PRO A C 1
ATOM 1652 O O . PRO A 1 227 ? -0.601 3.811 -11.039 1 98.5 227 PRO A O 1
ATOM 1655 N N . GLU A 1 228 ? 1.57 3.459 -11.391 1 98.06 228 GLU A N 1
ATOM 1656 C CA . GLU A 1 228 ? 1.554 3.959 -12.766 1 98.06 228 GLU A CA 1
ATOM 1657 C C . GLU A 1 228 ? 0.751 3.037 -13.68 1 98.06 228 GLU A C 1
ATOM 1659 O O . GLU A 1 228 ? 0.203 3.48 -14.688 1 98.06 228 GLU A O 1
ATOM 1664 N N . ARG A 1 229 ? 0.694 1.827 -13.25 1 98.5 229 ARG A N 1
ATOM 1665 C CA . ARG A 1 229 ? -0.058 0.829 -14 1 98.5 229 ARG A CA 1
ATOM 1666 C C . ARG A 1 229 ? -0.465 -0.339 -13.109 1 98.5 229 ARG A C 1
ATOM 1668 O O . ARG A 1 229 ? 0.273 -0.716 -12.195 1 98.5 229 ARG A O 1
ATOM 1675 N N . ILE A 1 230 ? -1.603 -0.904 -13.406 1 98.75 230 ILE A N 1
ATOM 1676 C CA . ILE A 1 230 ? -2.088 -2.135 -12.789 1 98.75 230 ILE A CA 1
ATOM 1677 C C . ILE A 1 230 ? -2.406 -3.162 -13.875 1 98.75 230 ILE A C 1
ATOM 1679 O O . ILE A 1 230 ? -3.205 -2.896 -14.773 1 98.75 230 ILE A O 1
ATOM 1683 N N . ALA A 1 231 ? -1.73 -4.266 -13.82 1 98.38 231 ALA A N 1
ATOM 1684 C CA . ALA A 1 231 ? -2.035 -5.387 -14.703 1 98.38 231 ALA A CA 1
ATOM 1685 C C . ALA A 1 231 ? -2.838 -6.461 -13.969 1 98.38 231 ALA A C 1
ATOM 1687 O O . ALA A 1 231 ? -2.541 -6.789 -12.82 1 98.38 231 ALA A O 1
ATOM 1688 N N . ILE A 1 232 ? -3.859 -6.941 -14.609 1 97.69 232 ILE A N 1
ATOM 1689 C CA . ILE A 1 232 ? -4.684 -7.996 -14.023 1 97.69 232 ILE A CA 1
ATOM 1690 C C . ILE A 1 232 ? -4.613 -9.25 -14.898 1 97.69 232 ILE A C 1
ATOM 1692 O O . ILE A 1 232 ? -5.023 -9.227 -16.062 1 97.69 232 ILE A O 1
ATOM 1696 N N . GLY A 1 233 ? -4.031 -10.242 -14.281 1 94.88 233 GLY A N 1
ATOM 1697 C CA . GLY A 1 233 ? -3.988 -11.547 -14.938 1 94.88 233 GLY A CA 1
ATOM 1698 C C . GLY A 1 233 ? -4.75 -12.617 -14.18 1 94.88 233 GLY A C 1
ATOM 1699 O O . GLY A 1 233 ? -5.648 -12.305 -13.391 1 94.88 233 GLY A O 1
ATOM 1700 N N . GLY A 1 234 ? -4.484 -13.883 -14.562 1 90.88 234 GLY A N 1
ATOM 1701 C CA . GLY A 1 234 ? -5.164 -15.008 -13.953 1 90.88 234 GLY A CA 1
ATOM 1702 C C . GLY A 1 234 ? -6.273 -15.578 -14.812 1 90.88 234 GLY A C 1
ATOM 1703 O O . GLY A 1 234 ? -6.754 -14.922 -15.734 1 90.88 234 GLY A O 1
ATOM 1704 N N . GLY A 1 235 ? -6.645 -16.766 -14.539 1 85.19 235 GLY A N 1
ATOM 1705 C CA . GLY A 1 235 ? -7.555 -17.531 -15.375 1 85.19 235 GLY A CA 1
ATOM 1706 C C . GLY A 1 235 ? -8.945 -16.922 -15.461 1 85.19 235 GLY A C 1
ATOM 1707 O O . GLY A 1 235 ? -9.633 -17.094 -16.469 1 85.19 235 GLY A O 1
ATOM 1708 N N . VAL A 1 236 ? -9.383 -16.188 -14.469 1 82.25 236 VAL A N 1
ATOM 1709 C CA . VAL A 1 236 ? -10.727 -15.625 -14.43 1 82.25 236 VAL A CA 1
ATOM 1710 C C . VAL A 1 236 ? -10.844 -14.477 -15.43 1 82.25 236 VAL A C 1
ATOM 1712 O O . VAL A 1 236 ? -11.836 -14.375 -16.156 1 82.25 236 VAL A O 1
ATOM 1715 N N . THR A 1 237 ? -9.812 -13.617 -15.547 1 84.12 237 THR A N 1
ATOM 1716 C CA . THR A 1 237 ? -9.922 -12.398 -16.344 1 84.12 237 THR A CA 1
ATOM 1717 C C . THR A 1 237 ? -9.297 -12.602 -17.719 1 84.12 237 THR A C 1
ATOM 1719 O O . THR A 1 237 ? -9.641 -11.891 -18.672 1 84.12 237 THR A O 1
ATOM 1722 N N . ALA A 1 238 ? -8.352 -13.508 -17.828 1 82.5 238 ALA A N 1
ATOM 1723 C CA . ALA A 1 238 ? -7.621 -13.703 -19.078 1 82.5 238 ALA A CA 1
ATOM 1724 C C . ALA A 1 238 ? -8.578 -14 -20.234 1 82.5 238 ALA A C 1
ATOM 1726 O O . ALA A 1 238 ? -8.336 -13.578 -21.375 1 82.5 238 ALA A O 1
ATOM 1727 N N . ALA A 1 239 ? -9.641 -14.602 -19.969 1 79.62 239 ALA A N 1
ATOM 1728 C CA . ALA A 1 239 ? -10.57 -15.008 -21.016 1 79.62 239 ALA A CA 1
ATOM 1729 C C . ALA A 1 239 ? -11.688 -13.984 -21.188 1 79.62 239 ALA A C 1
ATOM 1731 O O . ALA A 1 239 ? -12.609 -14.195 -21.984 1 79.62 239 ALA A O 1
ATOM 1732 N N . ARG A 1 240 ? -11.562 -12.828 -20.578 1 88.44 240 ARG A N 1
ATOM 1733 C CA . ARG A 1 240 ? -12.703 -11.922 -20.547 1 88.44 240 ARG A CA 1
ATOM 1734 C C . ARG A 1 240 ? -12.258 -10.477 -20.672 1 88.44 240 ARG A C 1
ATOM 1736 O O . ARG A 1 240 ? -12.539 -9.648 -19.812 1 88.44 240 ARG A O 1
ATOM 1743 N N . PRO A 1 241 ? -11.688 -10.141 -21.781 1 86.06 241 PRO A N 1
ATOM 1744 C CA . PRO A 1 241 ? -11.164 -8.789 -21.984 1 86.06 241 PRO A CA 1
ATOM 1745 C C . PRO A 1 241 ? -12.258 -7.723 -21.938 1 86.06 241 PRO A C 1
ATOM 1747 O O . PRO A 1 241 ? -11.977 -6.547 -21.688 1 86.06 241 PRO A O 1
ATOM 1750 N N . TYR A 1 242 ? -13.484 -8.133 -22.094 1 89.19 242 TYR A N 1
ATOM 1751 C CA . TYR A 1 242 ? -14.594 -7.188 -22.125 1 89.19 242 TYR A CA 1
ATOM 1752 C C . TYR A 1 242 ? -14.859 -6.609 -20.734 1 89.19 242 TYR A C 1
ATOM 1754 O O . TYR A 1 242 ? -15.586 -5.621 -20.609 1 89.19 242 TYR A O 1
ATOM 1762 N N . LEU A 1 243 ? -14.273 -7.168 -19.734 1 93.88 243 LEU A N 1
ATOM 1763 C CA . LEU A 1 243 ? -14.453 -6.68 -18.359 1 93.88 243 LEU A CA 1
ATOM 1764 C C . LEU A 1 243 ? -13.672 -5.391 -18.141 1 93.88 243 LEU A C 1
ATOM 1766 O O . LEU A 1 243 ? -14.008 -4.602 -17.25 1 93.88 243 LEU A O 1
ATOM 1770 N N . PHE A 1 244 ? -12.617 -5.164 -18.922 1 96.25 244 PHE A N 1
ATOM 1771 C CA . PHE A 1 244 ? -11.68 -4.086 -18.641 1 96.25 244 PHE A CA 1
ATOM 1772 C C . PHE A 1 244 ? -12.336 -2.727 -18.859 1 96.25 244 PHE A C 1
ATOM 1774 O O . PHE A 1 244 ? -12.188 -1.814 -18.047 1 96.25 244 PHE A O 1
ATOM 1781 N N . PRO A 1 245 ? -13.109 -2.559 -19.984 1 96.69 245 PRO A N 1
ATOM 1782 C CA . PRO A 1 245 ? -13.805 -1.274 -20.109 1 96.69 245 PRO A CA 1
ATOM 1783 C C . PRO A 1 245 ? -14.734 -0.986 -18.938 1 96.69 245 PRO A C 1
ATOM 1785 O O . PRO A 1 245 ? -14.812 0.154 -18.469 1 96.69 245 PRO A O 1
ATOM 1788 N N . LYS A 1 246 ? -15.422 -2.014 -18.438 1 96.75 246 LYS A N 1
ATOM 1789 C CA . LYS A 1 246 ? -16.312 -1.851 -17.297 1 96.75 246 LYS A CA 1
ATOM 1790 C C . LYS A 1 246 ? -15.531 -1.509 -16.031 1 96.75 246 LYS A C 1
ATOM 1792 O O . LYS A 1 246 ? -15.93 -0.632 -15.258 1 96.75 246 LYS A O 1
ATOM 1797 N N . LEU A 1 247 ? -14.453 -2.184 -15.82 1 98 247 LEU A N 1
ATOM 1798 C CA . LEU A 1 247 ? -13.594 -1.948 -14.656 1 98 247 LEU A CA 1
ATOM 1799 C C . LEU A 1 247 ? -13.031 -0.533 -14.68 1 98 247 LEU A C 1
ATOM 1801 O O . LEU A 1 247 ? -13.031 0.155 -13.656 1 98 247 LEU A O 1
ATOM 1805 N N . ARG A 1 248 ? -12.539 -0.109 -15.844 1 98.56 248 ARG A N 1
ATOM 1806 C CA . ARG A 1 248 ? -11.977 1.228 -16 1 98.56 248 ARG A CA 1
ATOM 1807 C C . ARG A 1 248 ? -13.016 2.301 -15.695 1 98.56 248 ARG A C 1
ATOM 1809 O O . ARG A 1 248 ? -12.734 3.238 -14.945 1 98.56 248 ARG A O 1
ATOM 1816 N N . ALA A 1 249 ? -14.172 2.125 -16.25 1 98.31 249 ALA A N 1
ATOM 1817 C CA . ALA A 1 249 ? -15.242 3.098 -16.031 1 98.31 249 ALA A CA 1
ATOM 1818 C C . ALA A 1 249 ? -15.609 3.189 -14.555 1 98.31 249 ALA A C 1
ATOM 1820 O O . ALA A 1 249 ? -15.742 4.289 -14.016 1 98.31 249 ALA A O 1
ATOM 1821 N N . ARG A 1 250 ? -15.758 2.072 -13.938 1 98.19 250 ARG A N 1
ATOM 1822 C CA . ARG A 1 250 ? -16.125 2.037 -12.523 1 98.19 250 ARG A CA 1
ATOM 1823 C C . ARG A 1 250 ? -15.039 2.646 -11.656 1 98.19 250 ARG A C 1
ATOM 1825 O O . ARG A 1 250 ? -15.328 3.342 -10.68 1 98.19 250 ARG A O 1
ATOM 1832 N N . LEU A 1 251 ? -13.781 2.324 -11.961 1 98.62 251 LEU A N 1
ATOM 1833 C CA . LEU A 1 251 ? -12.664 2.865 -11.195 1 98.62 251 LEU A CA 1
ATOM 1834 C C . LEU A 1 251 ? -12.609 4.383 -11.305 1 98.62 251 LEU A C 1
ATOM 1836 O O . LEU A 1 251 ? -12.469 5.082 -10.297 1 98.62 251 LEU A O 1
ATOM 1840 N N . VAL A 1 252 ? -12.734 4.895 -12.508 1 98.5 252 VAL A N 1
ATOM 1841 C CA . VAL A 1 252 ? -12.727 6.336 -12.727 1 98.5 252 VAL A CA 1
ATOM 1842 C C . VAL A 1 252 ? -13.859 6.988 -11.945 1 98.5 252 VAL A C 1
ATOM 1844 O O . VAL A 1 252 ? -13.656 8 -11.273 1 98.5 252 VAL A O 1
ATOM 1847 N N . GLU A 1 253 ? -15.031 6.383 -12.031 1 98.12 253 GLU A N 1
ATOM 1848 C CA . GLU A 1 253 ? -16.172 6.887 -11.289 1 98.12 253 GLU A CA 1
ATOM 1849 C C . GLU A 1 253 ? -15.898 6.891 -9.789 1 98.12 253 GLU A C 1
ATOM 1851 O O . GLU A 1 253 ? -16.203 7.867 -9.094 1 98.12 253 GLU A O 1
ATOM 1856 N N . SER A 1 254 ? -15.344 5.863 -9.312 1 98.12 254 SER A N 1
ATOM 1857 C CA . SER A 1 254 ? -15.078 5.711 -7.883 1 98.12 254 SER A CA 1
ATOM 1858 C C . SER A 1 254 ? -14.062 6.738 -7.395 1 98.12 254 SER A C 1
ATOM 1860 O O . SER A 1 254 ? -14.188 7.258 -6.281 1 98.12 254 SER A O 1
ATOM 1862 N N . LEU A 1 255 ? -13.016 7.055 -8.203 1 97.75 255 LEU A N 1
ATOM 1863 C CA . LEU A 1 255 ? -11.984 8.016 -7.832 1 97.75 255 LEU A CA 1
ATOM 1864 C C . LEU A 1 255 ? -12.547 9.43 -7.793 1 97.75 255 LEU A C 1
ATOM 1866 O O . LEU A 1 255 ? -12 10.305 -7.113 1 97.75 255 LEU A O 1
ATOM 1870 N N . GLY A 1 256 ? -13.539 9.719 -8.586 1 96.06 256 GLY A N 1
ATOM 1871 C CA . GLY A 1 256 ? -14.352 10.914 -8.469 1 96.06 256 GLY A CA 1
ATOM 1872 C C . GLY A 1 256 ? -13.594 12.188 -8.805 1 96.06 256 GLY A C 1
ATOM 1873 O O . GLY A 1 256 ? -13.867 13.25 -8.242 1 96.06 256 GLY A O 1
ATOM 1874 N N . GLY A 1 257 ? -12.523 12.109 -9.547 1 90.19 257 GLY A N 1
ATOM 1875 C CA . GLY A 1 257 ? -11.773 13.289 -9.953 1 90.19 257 GLY A CA 1
ATOM 1876 C C . GLY A 1 257 ? -10.992 13.914 -8.812 1 90.19 257 GLY A C 1
ATOM 1877 O O . GLY A 1 257 ? -10.742 15.125 -8.812 1 90.19 257 GLY A O 1
ATOM 1878 N N . TYR A 1 258 ? -10.609 13.164 -7.965 1 89.12 258 TYR A N 1
ATOM 1879 C CA . TYR A 1 258 ? -9.984 13.648 -6.738 1 89.12 258 TYR A CA 1
ATOM 1880 C C . TYR A 1 258 ? -8.523 14.008 -6.977 1 89.12 258 TYR A C 1
ATOM 1882 O O . TYR A 1 258 ? -7.715 13.148 -7.336 1 89.12 258 TYR A O 1
ATOM 1890 N N . GLY A 1 259 ? -8.219 15.219 -6.719 1 86.12 259 GLY A N 1
ATOM 1891 C CA . GLY A 1 259 ? -6.848 15.672 -6.543 1 86.12 259 GLY A CA 1
ATOM 1892 C C . GLY A 1 259 ? -5.926 15.227 -7.664 1 86.12 259 GLY A C 1
ATOM 1893 O O . GLY A 1 259 ? -6.238 15.406 -8.844 1 86.12 259 GLY A O 1
ATOM 1894 N N . ALA A 1 260 ? -4.672 14.789 -7.176 1 80.62 260 ALA A N 1
ATOM 1895 C CA . ALA A 1 260 ? -3.65 14.352 -8.125 1 80.62 260 ALA A CA 1
ATOM 1896 C C . ALA A 1 260 ? -4.09 13.102 -8.875 1 80.62 260 ALA A C 1
ATOM 1898 O O . ALA A 1 260 ? -3.537 12.773 -9.93 1 80.62 260 ALA A O 1
ATOM 1899 N N . LEU A 1 261 ? -5.129 12.422 -8.398 1 92.56 261 LEU A N 1
ATOM 1900 C CA . LEU A 1 261 ? -5.574 11.18 -9.039 1 92.56 261 LEU A CA 1
ATOM 1901 C C . LEU A 1 261 ? -6.531 11.477 -10.188 1 92.56 261 LEU A C 1
ATOM 1903 O O . LEU A 1 261 ? -6.844 10.594 -10.984 1 92.56 261 LEU A O 1
ATOM 1907 N N . ALA A 1 262 ? -6.965 12.758 -10.242 1 92 262 ALA A N 1
ATOM 1908 C CA . ALA A 1 262 ? -7.793 13.141 -11.383 1 92 262 ALA A CA 1
ATOM 1909 C C . ALA A 1 262 ? -7.02 13 -12.695 1 92 262 ALA A C 1
ATOM 1911 O O . ALA A 1 262 ? -7.512 12.398 -13.648 1 92 262 ALA A O 1
ATOM 1912 N N . GLU A 1 263 ? -5.852 13.531 -12.688 1 91.62 263 GLU A N 1
ATOM 1913 C CA . GLU A 1 263 ? -5.008 13.414 -13.875 1 91.62 263 GLU A CA 1
ATOM 1914 C C . GLU A 1 263 ? -4.621 11.961 -14.141 1 91.62 263 GLU A C 1
ATOM 1916 O O . GLU A 1 263 ? -4.543 11.531 -15.297 1 91.62 263 GLU A O 1
ATOM 1921 N N . TRP A 1 264 ? -4.344 11.242 -13.094 1 94.56 264 TRP A N 1
ATOM 1922 C CA . TRP A 1 264 ? -4.051 9.82 -13.203 1 94.56 264 TRP A CA 1
ATOM 1923 C C . TRP A 1 264 ? -5.16 9.094 -13.953 1 94.56 264 TRP A C 1
ATOM 1925 O O . TRP A 1 264 ? -4.895 8.289 -14.852 1 94.56 264 TRP A O 1
ATOM 1935 N N . ALA A 1 265 ? -6.414 9.422 -13.68 1 96.94 265 ALA A N 1
ATOM 1936 C CA . ALA A 1 265 ? -7.594 8.742 -14.211 1 96.94 265 ALA A CA 1
ATOM 1937 C C . ALA A 1 265 ? -7.852 9.141 -15.664 1 96.94 265 ALA A C 1
ATOM 1939 O O . ALA A 1 265 ? -8.57 8.445 -16.391 1 96.94 265 ALA A O 1
ATOM 1940 N N . GLU A 1 266 ? -7.297 10.266 -16.094 1 95.56 266 GLU A N 1
ATOM 1941 C CA . GLU A 1 266 ? -7.488 10.727 -17.469 1 95.56 266 GLU A CA 1
ATOM 1942 C C . GLU A 1 266 ? -6.875 9.758 -18.469 1 95.56 266 GLU A C 1
ATOM 1944 O O . GLU A 1 266 ? -7.324 9.672 -19.609 1 95.56 266 GLU A O 1
ATOM 1949 N N . ASP A 1 267 ? -5.902 8.984 -18.031 1 96.19 267 ASP A N 1
ATOM 1950 C CA . ASP A 1 267 ? -5.238 8.008 -18.875 1 96.19 267 ASP A CA 1
ATOM 1951 C C . ASP A 1 267 ? -5.52 6.582 -18.406 1 96.19 267 ASP A C 1
ATOM 1953 O O . ASP A 1 267 ? -4.609 5.754 -18.344 1 96.19 267 ASP A O 1
ATOM 1957 N N . ILE A 1 268 ? -6.773 6.379 -18.109 1 98.12 268 ILE A N 1
ATOM 1958 C CA . ILE A 1 268 ? -7.176 5.141 -17.453 1 98.12 268 ILE A CA 1
ATOM 1959 C C . ILE A 1 268 ? -6.855 3.949 -18.344 1 98.12 268 ILE A C 1
ATOM 1961 O O . ILE A 1 268 ? -6.523 2.867 -17.859 1 98.12 268 ILE A O 1
ATOM 1965 N N . GLU A 1 269 ? -6.883 4.031 -19.672 1 97.62 269 GLU A N 1
ATOM 1966 C CA . GLU A 1 269 ? -6.59 2.932 -20.594 1 97.62 269 GLU A CA 1
ATOM 1967 C C . GLU A 1 269 ? -5.137 2.477 -20.453 1 97.62 269 GLU A C 1
ATOM 1969 O O . GLU A 1 269 ? -4.836 1.29 -20.609 1 97.62 269 GLU A O 1
ATOM 1974 N N . ALA A 1 270 ? -4.297 3.441 -20.125 1 96.81 270 ALA A N 1
ATOM 1975 C CA . ALA A 1 270 ? -2.883 3.125 -19.953 1 96.81 270 ALA A CA 1
ATOM 1976 C C . ALA A 1 270 ? -2.609 2.615 -18.547 1 96.81 270 ALA A C 1
ATOM 1978 O O . ALA A 1 270 ? -1.599 1.949 -18.297 1 96.81 270 ALA A O 1
ATOM 1979 N N . ARG A 1 271 ? -3.492 2.918 -17.609 1 98 271 ARG A N 1
ATOM 1980 C CA . ARG A 1 271 ? -3.264 2.652 -16.188 1 98 271 ARG A CA 1
ATOM 1981 C C . ARG A 1 271 ? -3.689 1.234 -15.82 1 98 271 ARG A C 1
ATOM 1983 O O . ARG A 1 271 ? -3.152 0.643 -14.883 1 98 271 ARG A O 1
ATOM 1990 N N . LEU A 1 272 ? -4.68 0.71 -16.531 1 98.38 272 LEU A N 1
ATOM 1991 C CA . LEU A 1 272 ? -5.305 -0.549 -16.141 1 98.38 272 LEU A CA 1
ATOM 1992 C C . LEU A 1 272 ? -5.504 -1.453 -17.359 1 98.38 272 LEU A C 1
ATOM 1994 O O . LEU A 1 272 ? -6.184 -1.077 -18.312 1 98.38 272 LEU A O 1
ATOM 1998 N N . GLY A 1 273 ? -4.918 -2.672 -17.297 1 97.12 273 GLY A N 1
ATOM 1999 C CA . GLY A 1 273 ? -5.07 -3.58 -18.422 1 97.12 273 GLY A CA 1
ATOM 2000 C C . GLY A 1 273 ? -4.484 -4.953 -18.172 1 97.12 273 GLY A C 1
ATOM 2001 O O . GLY A 1 273 ? -4.215 -5.312 -17.016 1 97.12 273 GLY A O 1
ATOM 2002 N N . THR A 1 274 ? -4.344 -5.746 -19.203 1 96.69 274 THR A N 1
ATOM 2003 C CA . THR A 1 274 ? -3.797 -7.098 -19.156 1 96.69 274 THR A CA 1
ATOM 2004 C C . THR A 1 274 ? -2.285 -7.059 -18.953 1 96.69 274 THR A C 1
ATOM 2006 O O . THR A 1 274 ? -1.641 -6.047 -19.234 1 96.69 274 THR A O 1
ATOM 2009 N N . PRO A 1 275 ? -1.743 -8.133 -18.406 1 97 275 PRO A N 1
ATOM 2010 C CA . PRO A 1 275 ? -0.282 -8.211 -18.344 1 97 275 PRO A CA 1
ATOM 2011 C C . PRO A 1 275 ? 0.377 -8.211 -19.719 1 97 275 PRO A C 1
ATOM 2013 O O . PRO A 1 275 ? -0.194 -8.734 -20.688 1 97 275 PRO A O 1
ATOM 2016 N N . GLY A 1 276 ? 1.542 -7.586 -19.797 1 97.38 276 GLY A N 1
ATOM 2017 C CA . GLY A 1 276 ? 2.311 -7.582 -21.031 1 97.38 276 GLY A CA 1
ATOM 2018 C C . GLY A 1 276 ? 2.912 -8.938 -21.375 1 97.38 276 GLY A C 1
ATOM 2019 O O . GLY A 1 276 ? 3.096 -9.266 -22.547 1 97.38 276 GLY A O 1
ATOM 2020 N N . LEU A 1 277 ? 3.137 -9.758 -20.344 1 97.44 277 LEU A N 1
ATOM 2021 C CA . LEU A 1 277 ? 3.799 -11.039 -20.531 1 97.44 277 LEU A CA 1
ATOM 2022 C C . LEU A 1 277 ? 2.777 -12.172 -20.609 1 97.44 277 LEU A C 1
ATOM 2024 O O . LEU A 1 277 ? 3.146 -13.344 -20.734 1 97.44 277 LEU A O 1
ATOM 2028 N N . GLY A 1 278 ? 1.518 -11.828 -20.5 1 93.56 278 GLY A N 1
ATOM 2029 C CA . GLY A 1 278 ? 0.462 -12.828 -20.578 1 93.56 278 GLY A CA 1
ATOM 2030 C C . GLY A 1 278 ? 0.63 -13.953 -19.578 1 93.56 278 GLY A C 1
ATOM 2031 O O . GLY A 1 278 ? 0.833 -13.711 -18.391 1 93.56 278 GLY A O 1
ATOM 2032 N N . THR A 1 279 ? 0.576 -15.195 -20.125 1 90.75 279 THR A N 1
ATOM 2033 C CA . THR A 1 279 ? 0.634 -16.375 -19.266 1 90.75 279 THR A CA 1
ATOM 2034 C C . THR A 1 279 ? 2.062 -16.641 -18.797 1 90.75 279 THR A C 1
ATOM 2036 O O . THR A 1 279 ? 2.289 -17.469 -17.922 1 90.75 279 THR A O 1
ATOM 2039 N N . MET A 1 280 ? 2.988 -15.859 -19.281 1 95.94 280 MET A N 1
ATOM 2040 C CA . MET A 1 280 ? 4.387 -16.047 -18.906 1 95.94 280 MET A CA 1
ATOM 2041 C C . MET A 1 280 ? 4.77 -15.133 -17.75 1 95.94 280 MET A C 1
ATOM 2043 O O . MET A 1 280 ? 5.887 -15.211 -17.234 1 95.94 280 MET A O 1
ATOM 2047 N N . ALA A 1 281 ? 3.838 -14.305 -17.25 1 97 281 ALA A N 1
ATOM 2048 C CA . ALA A 1 281 ? 4.148 -13.406 -16.141 1 97 281 ALA A CA 1
ATOM 2049 C C . ALA A 1 281 ? 4.645 -14.18 -14.93 1 97 281 ALA A C 1
ATOM 2051 O O . ALA A 1 281 ? 5.648 -13.812 -14.312 1 97 281 ALA A O 1
ATOM 2052 N N . GLY A 1 282 ? 3.986 -15.219 -14.609 1 96.38 282 GLY A N 1
ATOM 2053 C CA . GLY A 1 282 ? 4.352 -16.047 -13.477 1 96.38 282 GLY A CA 1
ATOM 2054 C C . GLY A 1 282 ? 5.699 -16.719 -13.641 1 96.38 282 GLY A C 1
ATOM 2055 O O . GLY A 1 282 ? 6.641 -16.438 -12.891 1 96.38 282 GLY A O 1
ATOM 2056 N N . PRO A 1 283 ? 5.809 -17.547 -14.734 1 97.88 283 PRO A N 1
ATOM 2057 C CA . PRO A 1 283 ? 7.07 -18.266 -14.945 1 97.88 283 PRO A CA 1
ATOM 2058 C C . PRO A 1 283 ? 8.266 -17.312 -15.078 1 97.88 283 PRO A C 1
ATOM 2060 O O . PRO A 1 283 ? 9.32 -17.562 -14.492 1 97.88 283 PRO A O 1
ATOM 2063 N N . LEU A 1 284 ? 8.109 -16.25 -15.781 1 98.69 284 LEU A N 1
ATOM 2064 C CA . LEU A 1 284 ? 9.195 -15.297 -15.93 1 98.69 284 LEU A CA 1
ATOM 2065 C C . LEU A 1 284 ? 9.43 -14.531 -14.633 1 98.69 284 LEU A C 1
ATOM 2067 O O . LEU A 1 284 ? 10.5 -13.953 -14.43 1 98.69 284 LEU A O 1
ATOM 2071 N N . GLY A 1 285 ? 8.352 -14.508 -13.789 1 98.75 285 GLY A N 1
ATOM 2072 C CA . GLY A 1 285 ? 8.539 -13.953 -12.461 1 98.75 285 GLY A CA 1
ATOM 2073 C C . GLY A 1 285 ? 9.625 -14.656 -11.672 1 98.75 285 GLY A C 1
ATOM 2074 O O . GLY A 1 285 ? 10.422 -14.008 -10.984 1 98.75 285 GLY A O 1
ATOM 2075 N N . ALA A 1 286 ? 9.656 -15.945 -11.789 1 98.81 286 ALA A N 1
ATOM 2076 C CA . ALA A 1 286 ? 10.695 -16.719 -11.109 1 98.81 286 ALA A CA 1
ATOM 2077 C C . ALA A 1 286 ? 12.078 -16.359 -11.664 1 98.81 286 ALA A C 1
ATOM 2079 O O . ALA A 1 286 ? 13.055 -16.297 -10.914 1 98.81 286 ALA A O 1
ATOM 2080 N N . ILE A 1 287 ? 12.18 -16.141 -12.953 1 98.81 287 ILE A N 1
ATOM 2081 C CA . ILE A 1 287 ? 13.438 -15.742 -13.57 1 98.81 287 ILE A CA 1
ATOM 2082 C C . ILE A 1 287 ? 13.859 -14.375 -13.055 1 98.81 287 ILE A C 1
ATOM 2084 O O . ILE A 1 287 ? 15.016 -14.18 -12.672 1 98.81 287 ILE A O 1
ATOM 2088 N N . ALA A 1 288 ? 12.898 -13.461 -13 1 98.5 288 ALA A N 1
ATOM 2089 C CA . ALA A 1 288 ? 13.18 -12.117 -12.516 1 98.5 288 ALA A CA 1
ATOM 2090 C C . ALA A 1 288 ? 13.695 -12.141 -11.078 1 98.5 288 ALA A C 1
ATOM 2092 O O . ALA A 1 288 ? 14.648 -11.445 -10.734 1 98.5 288 ALA A O 1
ATOM 2093 N N . VAL A 1 289 ? 13.062 -12.93 -10.273 1 98.5 289 VAL A N 1
ATOM 2094 C CA . VAL A 1 289 ? 13.445 -13.086 -8.875 1 98.5 289 VAL A CA 1
ATOM 2095 C C . VAL A 1 289 ? 14.883 -13.609 -8.789 1 98.5 289 VAL A C 1
ATOM 2097 O O . VAL A 1 289 ? 15.672 -13.133 -7.977 1 98.5 289 VAL A O 1
ATOM 2100 N N . GLY A 1 290 ? 15.211 -14.547 -9.602 1 98.56 290 GLY A N 1
ATOM 2101 C CA . GLY A 1 290 ? 16.547 -15.117 -9.625 1 98.56 290 GLY A CA 1
ATOM 2102 C C . GLY A 1 290 ? 17.609 -14.125 -10.062 1 98.56 290 GLY A C 1
ATOM 2103 O O . GLY A 1 290 ? 18.75 -14.172 -9.586 1 98.56 290 GLY A O 1
ATOM 2104 N N . LEU A 1 291 ? 17.234 -13.25 -10.961 1 97.75 291 LEU A N 1
ATOM 2105 C CA . LEU A 1 291 ? 18.188 -12.242 -11.453 1 97.75 291 LEU A CA 1
ATOM 2106 C C . LEU A 1 291 ? 18.5 -11.219 -10.375 1 97.75 291 LEU A C 1
ATOM 2108 O O . LEU A 1 291 ? 19.516 -10.516 -10.461 1 97.75 291 LEU A O 1
ATOM 2112 N N . GLY A 1 292 ? 17.672 -11.094 -9.391 1 93 292 GLY A N 1
ATOM 2113 C CA . GLY A 1 292 ? 17.875 -10.125 -8.32 1 93 292 GLY A CA 1
ATOM 2114 C C . GLY A 1 292 ? 18.781 -10.633 -7.223 1 93 292 GLY A C 1
ATOM 2115 O O . GLY A 1 292 ? 18.969 -9.961 -6.203 1 93 292 GLY A O 1
ATOM 2116 N N . THR A 1 293 ? 19.344 -11.758 -7.426 1 92.44 293 THR A N 1
ATOM 2117 C CA . THR A 1 293 ? 20.234 -12.336 -6.426 1 92.44 293 THR A CA 1
ATOM 2118 C C . THR A 1 293 ? 21.609 -11.672 -6.469 1 92.44 293 THR A C 1
ATOM 2120 O O . THR A 1 293 ? 22.016 -11.141 -7.508 1 92.44 293 THR A O 1
ATOM 2123 N N . MET B 1 1 ? 33.938 14.586 12.5 1 35.62 1 MET B N 1
ATOM 2124 C CA . MET B 1 1 ? 32.562 14.219 12.891 1 35.62 1 MET B CA 1
ATOM 2125 C C . MET B 1 1 ? 31.547 14.992 12.078 1 35.62 1 MET B C 1
ATOM 2127 O O . MET B 1 1 ? 31.516 16.219 12.102 1 35.62 1 MET B O 1
ATOM 2131 N N . THR B 1 2 ? 31.109 14.586 10.922 1 51.22 2 THR B N 1
ATOM 2132 C CA . THR B 1 2 ? 30.359 15.422 9.984 1 51.22 2 THR B CA 1
ATOM 2133 C C . THR B 1 2 ? 29.25 16.172 10.695 1 51.22 2 THR B C 1
ATOM 2135 O O . THR B 1 2 ? 28.469 15.586 11.445 1 51.22 2 THR B O 1
ATOM 2138 N N . GLU B 1 3 ? 29.391 17.438 10.938 1 69.38 3 GLU B N 1
ATOM 2139 C CA . GLU B 1 3 ? 28.469 18.297 11.648 1 69.38 3 GLU B CA 1
ATOM 2140 C C . GLU B 1 3 ? 27.031 18.109 11.148 1 69.38 3 GLU B C 1
ATOM 2142 O O . GLU B 1 3 ? 26.812 17.984 9.945 1 69.38 3 GLU B O 1
ATOM 2147 N N . ALA B 1 4 ? 26.062 17.859 12.047 1 86.69 4 ALA B N 1
ATOM 2148 C CA . ALA B 1 4 ? 24.672 17.641 11.688 1 86.69 4 ALA B CA 1
ATOM 2149 C C . ALA B 1 4 ? 24.125 18.828 10.891 1 86.69 4 ALA B C 1
ATOM 2151 O O . ALA B 1 4 ? 24.344 19.984 11.25 1 86.69 4 ALA B O 1
ATOM 2152 N N . LYS B 1 5 ? 23.625 18.672 9.758 1 95.31 5 LYS B N 1
ATOM 2153 C CA . LYS B 1 5 ? 22.969 19.688 8.938 1 95.31 5 LYS B CA 1
ATOM 2154 C C . LYS B 1 5 ? 21.906 20.438 9.727 1 95.31 5 LYS B C 1
ATOM 2156 O O . LYS B 1 5 ? 21.062 19.812 10.383 1 95.31 5 LYS B O 1
ATOM 2161 N N . LEU B 1 6 ? 22.047 21.781 9.789 1 98.69 6 LEU B N 1
ATOM 2162 C CA . LEU B 1 6 ? 20.984 22.609 10.359 1 98.69 6 LEU B CA 1
ATOM 2163 C C . LEU B 1 6 ? 19.875 22.859 9.344 1 98.69 6 LEU B C 1
ATOM 2165 O O . LEU B 1 6 ? 20.125 23.422 8.273 1 98.69 6 LEU B O 1
ATOM 2169 N N . ILE B 1 7 ? 18.609 22.438 9.703 1 98.88 7 ILE B N 1
ATOM 2170 C CA . ILE B 1 7 ? 17.5 22.422 8.758 1 98.88 7 ILE B CA 1
ATOM 2171 C C . ILE B 1 7 ? 16.469 23.469 9.156 1 98.88 7 ILE B C 1
ATOM 2173 O O . ILE B 1 7 ? 16.109 23.578 10.336 1 98.88 7 ILE B O 1
ATOM 2177 N N . ALA B 1 8 ? 16.078 24.25 8.219 1 98.88 8 ALA B N 1
ATOM 2178 C CA . ALA B 1 8 ? 14.812 24.984 8.352 1 98.88 8 ALA B CA 1
ATOM 2179 C C . ALA B 1 8 ? 13.641 24.141 7.859 1 98.88 8 ALA B C 1
ATOM 2181 O O . ALA B 1 8 ? 13.508 23.891 6.656 1 98.88 8 ALA B O 1
ATOM 2182 N N . GLY B 1 9 ? 12.852 23.688 8.797 1 98.81 9 GLY B N 1
ATOM 2183 C CA . GLY B 1 9 ? 11.695 22.859 8.461 1 98.81 9 GLY B CA 1
ATOM 2184 C C . GLY B 1 9 ? 10.391 23.641 8.469 1 98.81 9 GLY B C 1
ATOM 2185 O O . GLY B 1 9 ? 10.133 24.406 9.391 1 98.81 9 GLY B O 1
ATOM 2186 N N . ILE B 1 10 ? 9.562 23.438 7.438 1 98.81 10 ILE B N 1
ATOM 2187 C CA . ILE B 1 10 ? 8.25 24.062 7.336 1 98.81 10 ILE B CA 1
ATOM 2188 C C . ILE B 1 10 ? 7.172 22.984 7.242 1 98.81 10 ILE B C 1
ATOM 2190 O O . ILE B 1 10 ? 7.059 22.297 6.227 1 98.81 10 ILE B O 1
ATOM 2194 N N . GLU B 1 11 ? 6.434 22.781 8.234 1 98.38 11 GLU B N 1
ATOM 2195 C CA . GLU B 1 11 ? 5.203 22 8.172 1 98.38 11 GLU B CA 1
ATOM 2196 C C . GLU B 1 11 ? 4.012 22.891 7.797 1 98.38 11 GLU B C 1
ATOM 2198 O O . GLU B 1 11 ? 3.559 23.703 8.602 1 98.38 11 GLU B O 1
ATOM 2203 N N . LEU B 1 12 ? 3.525 22.703 6.637 1 97.19 12 LEU B N 1
ATOM 2204 C CA . LEU B 1 12 ? 2.398 23.484 6.129 1 97.19 12 LEU B CA 1
ATOM 2205 C C . LEU B 1 12 ? 1.088 22.734 6.324 1 97.19 12 LEU B C 1
ATOM 2207 O O . LEU B 1 12 ? 0.701 21.922 5.484 1 97.19 12 LEU B O 1
ATOM 2211 N N . GLY B 1 13 ? 0.379 23.062 7.383 1 92.88 13 GLY B N 1
ATOM 2212 C CA . GLY B 1 13 ? -0.914 22.453 7.664 1 92.88 13 GLY B CA 1
ATOM 2213 C C . GLY B 1 13 ? -2.08 23.266 7.125 1 92.88 13 GLY B C 1
ATOM 2214 O O . GLY B 1 13 ? -1.898 24.391 6.672 1 92.88 13 GLY B O 1
ATOM 2215 N N . GLY B 1 14 ? -3.186 22.656 7.152 1 85.19 14 GLY B N 1
ATOM 2216 C CA . GLY B 1 14 ? -4.375 23.328 6.641 1 85.19 14 GLY B CA 1
ATOM 2217 C C . GLY B 1 14 ? -4.789 24.531 7.461 1 85.19 14 GLY B C 1
ATOM 2218 O O . GLY B 1 14 ? -5.332 25.5 6.918 1 85.19 14 GLY B O 1
ATOM 2219 N N . THR B 1 15 ? -4.559 24.516 8.734 1 85.94 15 THR B N 1
ATOM 2220 C CA . THR B 1 15 ? -4.996 25.594 9.625 1 85.94 15 THR B CA 1
ATOM 2221 C C . THR B 1 15 ? -3.809 26.422 10.094 1 85.94 15 THR B C 1
ATOM 2223 O O . THR B 1 15 ? -3.893 27.656 10.156 1 85.94 15 THR B O 1
ATOM 2226 N N . LYS B 1 16 ? -2.754 25.859 10.391 1 92.69 16 LYS B N 1
ATOM 2227 C CA . LYS B 1 16 ? -1.555 26.562 10.828 1 92.69 16 LYS B CA 1
ATOM 2228 C C . LYS B 1 16 ? -0.3 25.938 10.227 1 92.69 16 LYS B C 1
ATOM 2230 O O . LYS B 1 16 ? -0.307 24.781 9.828 1 92.69 16 LYS B O 1
ATOM 2235 N N . CYS B 1 17 ? 0.713 26.703 10.195 1 97.25 17 CYS B N 1
ATOM 2236 C CA . CYS B 1 17 ? 2.047 26.297 9.758 1 97.25 17 CYS B CA 1
ATOM 2237 C C . CYS B 1 17 ? 3.043 26.375 10.914 1 97.25 17 CYS B C 1
ATOM 2239 O O . CYS B 1 17 ? 2.98 27.297 11.727 1 97.25 17 CYS B O 1
ATOM 2241 N N . VAL B 1 18 ? 3.887 25.422 10.977 1 98.25 18 VAL B N 1
ATOM 2242 C CA . VAL B 1 18 ? 4.945 25.422 11.977 1 98.25 18 VAL B CA 1
ATOM 2243 C C . VAL B 1 18 ? 6.309 25.422 11.289 1 98.25 18 VAL B C 1
ATOM 2245 O O . VAL B 1 18 ? 6.586 24.578 10.438 1 98.25 18 VAL B O 1
ATOM 2248 N N . ALA B 1 19 ? 7.133 26.391 11.641 1 98.75 19 ALA B N 1
ATOM 2249 C CA . ALA B 1 19 ? 8.523 26.453 11.195 1 98.75 19 ALA B CA 1
ATOM 2250 C C . ALA B 1 19 ? 9.477 26.078 12.328 1 98.75 19 ALA B C 1
ATOM 2252 O O . ALA B 1 19 ? 9.32 26.547 13.461 1 98.75 19 ALA B O 1
ATOM 2253 N N . LEU B 1 20 ? 10.359 25.188 11.992 1 98.62 20 LEU B N 1
ATOM 2254 C CA . LEU B 1 20 ? 11.359 24.75 12.961 1 98.62 20 LEU B CA 1
ATOM 2255 C C . LEU B 1 20 ? 12.773 24.953 12.422 1 98.62 20 LEU B C 1
ATOM 2257 O O . LEU B 1 20 ? 13.031 24.703 11.242 1 98.62 20 LEU B O 1
ATOM 2261 N N . LEU B 1 21 ? 13.656 25.5 13.289 1 98.88 21 LEU B N 1
ATOM 2262 C CA . LEU B 1 21 ? 15.094 25.438 13.055 1 98.88 21 LEU B CA 1
ATOM 2263 C C . LEU B 1 21 ? 15.75 24.406 13.945 1 98.88 21 LEU B C 1
ATOM 2265 O O . LEU B 1 21 ? 15.789 24.562 15.164 1 98.88 21 LEU B O 1
ATOM 2269 N N . ALA B 1 22 ? 16.234 23.328 13.344 1 98.75 22 ALA B N 1
ATOM 2270 C CA . ALA B 1 22 ? 16.703 22.219 14.172 1 98.75 22 ALA B CA 1
ATOM 2271 C C . ALA B 1 22 ? 17.656 21.328 13.398 1 98.75 22 ALA B C 1
ATOM 2273 O O . ALA B 1 22 ? 17.703 21.359 12.172 1 98.75 22 ALA B O 1
ATOM 2274 N N . THR B 1 23 ? 18.453 20.547 14.156 1 98.19 23 THR B N 1
ATOM 2275 C CA . THR B 1 23 ? 19.203 19.453 13.555 1 98.19 23 THR B CA 1
ATOM 2276 C C . THR B 1 23 ? 18.516 18.125 13.797 1 98.19 23 THR B C 1
ATOM 2278 O O . THR B 1 23 ? 18.844 17.125 13.164 1 98.19 23 THR B O 1
ATOM 2281 N N . GLY B 1 24 ? 17.531 18.062 14.625 1 97.19 24 GLY B N 1
ATOM 2282 C CA . GLY B 1 24 ? 16.766 16.922 15.086 1 97.19 24 GLY B CA 1
ATOM 2283 C C . GLY B 1 24 ? 15.961 17.203 16.344 1 97.19 24 GLY B C 1
ATOM 2284 O O . GLY B 1 24 ? 15.875 18.344 16.781 1 97.19 24 GLY B O 1
ATOM 2285 N N . PRO B 1 25 ? 15.352 16.188 16.906 1 97.25 25 PRO B N 1
ATOM 2286 C CA . PRO B 1 25 ? 14.469 16.391 18.062 1 97.25 25 PRO B CA 1
ATOM 2287 C C . PRO B 1 25 ? 15.211 16.922 19.281 1 97.25 25 PRO B C 1
ATOM 2289 O O . PRO B 1 25 ? 14.617 17.625 20.109 1 97.25 25 PRO B O 1
ATOM 2292 N N . ASP B 1 26 ? 16.484 16.672 19.406 1 96.81 26 ASP B N 1
ATOM 2293 C CA . ASP B 1 26 ? 17.234 17.047 20.594 1 96.81 26 ASP B CA 1
ATOM 2294 C C . ASP B 1 26 ? 17.922 18.406 20.422 1 96.81 26 ASP B C 1
ATOM 2296 O O . ASP B 1 26 ? 18.641 18.859 21.312 1 96.81 26 ASP B O 1
ATOM 2300 N N . ASP B 1 27 ? 17.766 19.047 19.297 1 97.12 27 ASP B N 1
ATOM 2301 C CA . ASP B 1 27 ? 18.391 20.328 19.016 1 97.12 27 ASP B CA 1
ATOM 2302 C C . ASP B 1 27 ? 17.469 21.219 18.188 1 97.12 27 ASP B C 1
ATOM 2304 O O . ASP B 1 27 ? 17.781 21.547 17.031 1 97.12 27 ASP B O 1
ATOM 2308 N N . VAL B 1 28 ? 16.391 21.625 18.797 1 98.06 28 VAL B N 1
ATOM 2309 C CA . VAL B 1 28 ? 15.469 22.609 18.219 1 98.06 28 VAL B CA 1
ATOM 2310 C C . VAL B 1 28 ? 15.883 24 18.672 1 98.06 28 VAL B C 1
ATOM 2312 O O . VAL B 1 28 ? 15.742 24.359 19.828 1 98.06 28 VAL B O 1
ATOM 2315 N N . ARG B 1 29 ? 16.281 24.812 17.781 1 98.44 29 ARG B N 1
ATOM 2316 C CA . ARG B 1 29 ? 16.891 26.094 18.109 1 98.44 29 ARG B CA 1
ATOM 2317 C C . ARG B 1 29 ? 15.852 27.219 18.078 1 98.44 29 ARG B C 1
ATOM 2319 O O . ARG B 1 29 ? 15.984 28.219 18.781 1 98.44 29 ARG B O 1
ATOM 2326 N N . ASP B 1 30 ? 14.914 27.047 17.203 1 98.5 30 ASP B N 1
ATOM 2327 C CA . ASP B 1 30 ? 13.836 28.031 17.109 1 98.5 30 ASP B CA 1
ATOM 2328 C C . ASP B 1 30 ? 12.562 27.406 16.547 1 98.5 30 ASP B C 1
ATOM 2330 O O . ASP B 1 30 ? 12.625 26.375 15.867 1 98.5 30 ASP B O 1
ATOM 2334 N N . ARG B 1 31 ? 11.484 28 16.891 1 98.12 31 ARG B N 1
ATOM 2335 C CA . ARG B 1 31 ? 10.164 27.562 16.438 1 98.12 31 ARG B CA 1
ATOM 2336 C C . ARG B 1 31 ? 9.234 28.766 16.266 1 98.12 31 ARG B C 1
ATOM 2338 O O . ARG B 1 31 ? 9.25 29.703 17.078 1 98.12 31 ARG B O 1
ATOM 2345 N N . ALA B 1 32 ? 8.461 28.734 15.25 1 98.38 32 ALA B N 1
ATOM 2346 C CA . ALA B 1 32 ? 7.453 29.766 15 1 98.38 32 ALA B CA 1
ATOM 2347 C C . ALA B 1 32 ? 6.191 29.156 14.398 1 98.38 32 ALA B C 1
ATOM 2349 O O . ALA B 1 32 ? 6.258 28.156 13.68 1 98.38 32 ALA B O 1
ATOM 2350 N N . THR B 1 33 ? 5.094 29.703 14.695 1 97.94 33 THR B N 1
ATOM 2351 C CA . THR B 1 33 ? 3.811 29.297 14.133 1 97.94 33 THR B CA 1
ATOM 2352 C C . THR B 1 33 ? 3.176 30.438 13.352 1 97.94 33 THR B C 1
ATOM 2354 O O . THR B 1 33 ? 3.189 31.594 13.805 1 97.94 33 THR B O 1
ATOM 2357 N N . VAL B 1 34 ? 2.709 30.141 12.18 1 96.94 34 VAL B N 1
ATOM 2358 C CA . VAL B 1 34 ? 2.043 31.078 11.273 1 96.94 34 VAL B CA 1
ATOM 2359 C C . VAL B 1 34 ? 0.664 30.531 10.906 1 96.94 34 VAL B C 1
ATOM 2361 O O . VAL B 1 34 ? 0.528 29.375 10.516 1 96.94 34 VAL B O 1
ATOM 2364 N N . PRO B 1 35 ? -0.38 31.359 11.031 1 96.31 35 PRO B N 1
ATOM 2365 C CA . PRO B 1 35 ? -1.681 30.891 10.562 1 96.31 35 PRO B CA 1
ATOM 2366 C C . PRO B 1 35 ? -1.708 30.641 9.055 1 96.31 35 PRO B C 1
ATOM 2368 O O . PRO B 1 35 ? -1.107 31.406 8.289 1 96.31 35 PRO B O 1
ATOM 2371 N N . THR B 1 36 ? -2.342 29.531 8.617 1 95.12 36 THR B N 1
ATOM 2372 C CA . THR B 1 36 ? -2.555 29.297 7.191 1 95.12 36 THR B CA 1
ATOM 2373 C C . THR B 1 36 ? -3.771 30.078 6.695 1 95.12 36 THR B C 1
ATOM 2375 O O . THR B 1 36 ? -4.902 29.781 7.086 1 95.12 36 THR B O 1
ATOM 2378 N N . THR B 1 37 ? -3.6 31.031 5.875 1 96.12 37 THR B N 1
ATOM 2379 C CA . THR B 1 37 ? -4.668 31.812 5.277 1 96.12 37 THR B CA 1
ATOM 2380 C C . THR B 1 37 ? -4.625 31.719 3.754 1 96.12 37 THR B C 1
ATOM 2382 O O . THR B 1 37 ? -4.945 30.672 3.184 1 96.12 37 THR B O 1
ATOM 2385 N N . ASP B 1 38 ? -4.27 32.75 3.119 1 96.19 38 ASP B N 1
ATOM 2386 C CA . ASP B 1 38 ? -4.023 32.656 1.684 1 96.19 38 ASP B CA 1
ATOM 2387 C C . ASP B 1 38 ? -2.533 32.469 1.395 1 96.19 38 ASP B C 1
ATOM 2389 O O . ASP B 1 38 ? -1.689 32.812 2.229 1 96.19 38 ASP B O 1
ATOM 2393 N N . PRO B 1 39 ? -2.236 31.938 0.246 1 97.25 39 PRO B N 1
ATOM 2394 C CA . PRO B 1 39 ? -0.849 31.562 -0.044 1 97.25 39 PRO B CA 1
ATOM 2395 C C . PRO B 1 39 ? 0.11 32.75 0.071 1 97.25 39 PRO B C 1
ATOM 2397 O O . PRO B 1 39 ? 1.198 32.625 0.636 1 97.25 39 PRO B O 1
ATOM 2400 N N . ARG B 1 40 ? -0.231 33.875 -0.488 1 97.12 40 ARG B N 1
ATOM 2401 C CA . ARG B 1 40 ? 0.661 35.031 -0.481 1 97.12 40 ARG B CA 1
ATOM 2402 C C . ARG B 1 40 ? 1.005 35.469 0.944 1 97.12 40 ARG B C 1
ATOM 2404 O O . ARG B 1 40 ? 2.178 35.625 1.281 1 97.12 40 ARG B O 1
ATOM 2411 N N . ALA B 1 41 ? -0.037 35.656 1.725 1 97.81 41 ALA B N 1
ATOM 2412 C CA . ALA B 1 41 ? 0.151 36.094 3.102 1 97.81 41 ALA B CA 1
ATOM 2413 C C . ALA B 1 41 ? 0.87 35.031 3.932 1 97.81 41 ALA B C 1
ATOM 2415 O O . ALA B 1 41 ? 1.772 35.344 4.711 1 97.81 41 ALA B O 1
ATOM 2416 N N . THR B 1 42 ? 0.444 33.781 3.826 1 98.25 42 THR B N 1
ATOM 2417 C CA . THR B 1 42 ? 1.032 32.688 4.59 1 98.25 42 THR B CA 1
ATOM 2418 C C . THR B 1 42 ? 2.516 32.531 4.27 1 98.25 42 THR B C 1
ATOM 2420 O O . THR B 1 42 ? 3.35 32.469 5.176 1 98.25 42 THR B O 1
ATOM 2423 N N . LEU B 1 43 ? 2.879 32.5 2.984 1 98.12 43 LEU B N 1
ATOM 2424 C CA . LEU B 1 43 ? 4.258 32.281 2.568 1 98.12 43 LEU B CA 1
ATOM 2425 C C . LEU B 1 43 ? 5.133 33.5 2.918 1 98.12 43 LEU B C 1
ATOM 2427 O O . LEU B 1 43 ? 6.305 33.344 3.264 1 98.12 43 LEU B O 1
ATOM 2431 N N . ALA B 1 44 ? 4.613 34.688 2.834 1 98.5 44 ALA B N 1
ATOM 2432 C CA . ALA B 1 44 ? 5.359 35.875 3.252 1 98.5 44 ALA B CA 1
ATOM 2433 C C . ALA B 1 44 ? 5.703 35.812 4.738 1 98.5 44 ALA B C 1
ATOM 2435 O O . ALA B 1 44 ? 6.805 36.188 5.145 1 98.5 44 ALA B O 1
ATOM 2436 N N . ALA B 1 45 ? 4.711 35.375 5.508 1 98.5 45 ALA B N 1
ATOM 2437 C CA . ALA B 1 45 ? 4.926 35.25 6.945 1 98.5 45 ALA B CA 1
ATOM 2438 C C . ALA B 1 45 ? 5.988 34.188 7.25 1 98.5 45 ALA B C 1
ATOM 2440 O O . ALA B 1 45 ? 6.82 34.375 8.141 1 98.5 45 ALA B O 1
ATOM 2441 N N . ILE B 1 46 ? 5.926 33.094 6.574 1 98.44 46 ILE B N 1
ATOM 2442 C CA . ILE B 1 46 ? 6.922 32.031 6.734 1 98.44 46 ILE B CA 1
ATOM 2443 C C . ILE B 1 46 ? 8.305 32.562 6.379 1 98.44 46 ILE B C 1
ATOM 2445 O O . ILE B 1 46 ? 9.266 32.375 7.117 1 98.44 46 ILE B O 1
ATOM 2449 N N . GLU B 1 47 ? 8.406 33.281 5.297 1 98.62 47 GLU B N 1
ATOM 2450 C CA . GLU B 1 47 ? 9.672 33.844 4.848 1 98.62 47 GLU B CA 1
ATOM 2451 C C . GLU B 1 47 ? 10.234 34.812 5.883 1 98.62 47 GLU B C 1
ATOM 2453 O O . GLU B 1 47 ? 11.445 34.875 6.105 1 98.62 47 GLU B O 1
ATOM 2458 N N . ALA B 1 48 ? 9.359 35.594 6.414 1 98.62 48 ALA B N 1
ATOM 2459 C CA . ALA B 1 48 ? 9.797 36.531 7.449 1 98.62 48 ALA B CA 1
ATOM 2460 C C . ALA B 1 48 ? 10.469 35.781 8.602 1 98.62 48 ALA B C 1
ATOM 2462 O O . ALA B 1 48 ? 11.438 36.281 9.188 1 98.62 48 ALA B O 1
ATOM 2463 N N . VAL B 1 49 ? 9.961 34.625 8.953 1 98.56 49 VAL B N 1
ATOM 2464 C CA . VAL B 1 49 ? 10.555 33.812 10 1 98.56 49 VAL B CA 1
ATOM 2465 C C . VAL B 1 49 ? 11.898 33.281 9.523 1 98.56 49 VAL B C 1
ATOM 2467 O O . VAL B 1 49 ? 12.898 33.375 10.242 1 98.56 49 VAL B O 1
ATOM 2470 N N . LEU B 1 50 ? 11.922 32.75 8.344 1 98.62 50 LEU B N 1
ATOM 2471 C CA . LEU B 1 50 ? 13.109 32.094 7.793 1 98.62 50 LEU B CA 1
ATOM 2472 C C . LEU B 1 50 ? 14.25 33.094 7.629 1 98.62 50 LEU B C 1
ATOM 2474 O O . LEU B 1 50 ? 15.422 32.75 7.77 1 98.62 50 LEU B O 1
ATOM 2478 N N . ASP B 1 51 ? 13.914 34.312 7.363 1 98.56 51 ASP B N 1
ATOM 2479 C CA . ASP B 1 51 ? 14.906 35.344 7.129 1 98.56 51 ASP B CA 1
ATOM 2480 C C . ASP B 1 51 ? 15.75 35.594 8.375 1 98.56 51 ASP B C 1
ATOM 2482 O O . ASP B 1 51 ? 16.844 36.188 8.289 1 98.56 51 ASP B O 1
ATOM 2486 N N . ARG B 1 52 ? 15.273 35.188 9.484 1 98.06 52 ARG B N 1
ATOM 2487 C CA . ARG B 1 52 ? 15.992 35.375 10.742 1 98.06 52 ARG B CA 1
ATOM 2488 C C . ARG B 1 52 ? 16.969 34.219 10.992 1 98.06 52 ARG B C 1
ATOM 2490 O O . ARG B 1 52 ? 17.766 34.281 11.938 1 98.06 52 ARG B O 1
ATOM 2497 N N . TRP B 1 53 ? 16.875 33.219 10.188 1 98.5 53 TRP B N 1
ATOM 2498 C CA . TRP B 1 53 ? 17.625 32 10.469 1 98.5 53 TRP B CA 1
ATOM 2499 C C . TRP B 1 53 ? 18.75 31.812 9.469 1 98.5 53 TRP B C 1
ATOM 2501 O O . TRP B 1 53 ? 18.688 32.312 8.344 1 98.5 53 TRP B O 1
ATOM 2511 N N . THR B 1 54 ? 19.844 31.172 9.961 1 98.12 54 THR B N 1
ATOM 2512 C CA . THR B 1 54 ? 20.844 30.562 9.109 1 98.12 54 THR B CA 1
ATOM 2513 C C . THR B 1 54 ? 20.703 29.047 9.094 1 98.12 54 THR B C 1
ATOM 2515 O O . THR B 1 54 ? 20.5 28.422 10.141 1 98.12 54 THR B O 1
ATOM 2518 N N . PHE B 1 55 ? 20.703 28.453 7.957 1 98.56 55 PHE B N 1
ATOM 2519 C CA . PHE B 1 55 ? 20.484 27.016 7.848 1 98.56 55 PHE B CA 1
ATOM 2520 C C . PHE B 1 55 ? 21.203 26.453 6.621 1 98.56 55 PHE B C 1
ATOM 2522 O O . PHE B 1 55 ? 21.578 27.203 5.715 1 98.56 55 PHE B O 1
ATOM 2529 N N . ASP B 1 56 ? 21.375 25.141 6.609 1 98.56 56 ASP B N 1
ATOM 2530 C CA . ASP B 1 56 ? 22.094 24.453 5.539 1 98.56 56 ASP B CA 1
ATOM 2531 C C . ASP B 1 56 ? 21.141 23.984 4.449 1 98.56 56 ASP B C 1
ATOM 2533 O O . ASP B 1 56 ? 21.516 23.906 3.277 1 98.56 56 ASP B O 1
ATOM 2537 N N . ALA B 1 57 ? 19.969 23.594 4.77 1 98.75 57 ALA B N 1
ATOM 2538 C CA . ALA B 1 57 ? 18.953 23.047 3.883 1 98.75 57 ALA B CA 1
ATOM 2539 C C . ALA B 1 57 ? 17.547 23.266 4.453 1 98.75 57 ALA B C 1
ATOM 2541 O O . ALA B 1 57 ? 17.406 23.766 5.574 1 98.75 57 ALA B O 1
ATOM 2542 N N . MET B 1 58 ? 16.562 23 3.664 1 98.81 58 MET B N 1
ATOM 2543 C CA . MET B 1 58 ? 15.18 23.172 4.074 1 98.81 58 MET B CA 1
ATOM 2544 C C . MET B 1 58 ? 14.398 21.875 3.891 1 98.81 58 MET B C 1
ATOM 2546 O O . MET B 1 58 ? 14.766 21.031 3.076 1 98.81 58 MET B O 1
ATOM 2550 N N . GLY B 1 59 ? 13.422 21.688 4.668 1 98.81 59 GLY B N 1
ATOM 2551 C CA . GLY B 1 59 ? 12.398 20.672 4.484 1 98.81 59 GLY B CA 1
ATOM 2552 C C . GLY B 1 59 ? 10.992 21.234 4.488 1 98.81 59 GLY B C 1
ATOM 2553 O O . GLY B 1 59 ? 10.617 21.969 5.402 1 98.81 59 GLY B O 1
ATOM 2554 N N . VAL B 1 60 ? 10.258 20.922 3.467 1 98.81 60 VAL B N 1
ATOM 2555 C CA . VAL B 1 60 ? 8.867 21.344 3.371 1 98.81 60 VAL B CA 1
ATOM 2556 C C . VAL B 1 60 ? 7.953 20.125 3.389 1 98.81 60 VAL B C 1
ATOM 2558 O O . VAL B 1 60 ? 8.016 19.281 2.494 1 98.81 60 VAL B O 1
ATOM 2561 N N . ALA B 1 61 ? 7.191 19.969 4.387 1 98.69 61 ALA B N 1
ATOM 2562 C CA . ALA B 1 61 ? 6.125 18.984 4.523 1 98.69 61 ALA B CA 1
ATOM 2563 C C . ALA B 1 61 ? 4.754 19.656 4.52 1 98.69 61 ALA B C 1
ATOM 2565 O O . ALA B 1 61 ? 4.387 20.344 5.484 1 98.69 61 ALA B O 1
ATOM 2566 N N . SER B 1 62 ? 3.986 19.422 3.484 1 98.12 62 SER B N 1
ATOM 2567 C CA . SER B 1 62 ? 2.826 20.281 3.252 1 98.12 62 SER B CA 1
ATOM 2568 C C . SER B 1 62 ? 1.561 19.453 3.059 1 98.12 62 SER B C 1
ATOM 2570 O O . SER B 1 62 ? 1.629 18.281 2.674 1 98.12 62 SER B O 1
ATOM 2572 N N . PHE B 1 63 ? 0.471 20.109 3.359 1 95.12 63 PHE B N 1
ATOM 2573 C CA . PHE B 1 63 ? -0.781 19.547 2.883 1 95.12 63 PHE B CA 1
ATOM 2574 C C . PHE B 1 63 ? -0.812 19.5 1.359 1 95.12 63 PHE B C 1
ATOM 2576 O O . PHE B 1 63 ? -0.021 20.172 0.699 1 95.12 63 PHE B O 1
ATOM 2583 N N . GLY B 1 64 ? -1.702 18.656 0.821 1 91.88 64 GLY B N 1
ATOM 2584 C CA . GLY B 1 64 ? -1.703 18.438 -0.617 1 91.88 64 GLY B CA 1
ATOM 2585 C C . GLY B 1 64 ? -3.076 18.609 -1.243 1 91.88 64 GLY B C 1
ATOM 2586 O O . GLY B 1 64 ? -3.955 19.25 -0.663 1 91.88 64 GLY B O 1
ATOM 2587 N N . PRO B 1 65 ? -3.059 18.062 -2.338 1 95.19 65 PRO B N 1
ATOM 2588 C CA . PRO B 1 65 ? -2.098 17.219 -3.053 1 95.19 65 PRO B CA 1
ATOM 2589 C C . PRO B 1 65 ? -0.879 18 -3.543 1 95.19 65 PRO B C 1
ATOM 2591 O O . PRO B 1 65 ? -0.963 19.219 -3.76 1 95.19 65 PRO B O 1
ATOM 2594 N N . LEU B 1 66 ? 0.244 17.25 -3.744 1 97.44 66 LEU B N 1
ATOM 2595 C CA . LEU B 1 66 ? 1.499 17.891 -4.125 1 97.44 66 LEU B CA 1
ATOM 2596 C C . LEU B 1 66 ? 2.043 17.297 -5.418 1 97.44 66 LEU B C 1
ATOM 2598 O O . LEU B 1 66 ? 1.889 16.094 -5.664 1 97.44 66 LEU B O 1
ATOM 2602 N N . GLY B 1 67 ? 2.602 18.156 -6.258 1 96.94 67 GLY B N 1
ATOM 2603 C CA . GLY B 1 67 ? 3.475 17.656 -7.309 1 96.94 67 GLY B CA 1
ATOM 2604 C C . GLY B 1 67 ? 4.848 17.266 -6.805 1 96.94 67 GLY B C 1
ATOM 2605 O O . GLY B 1 67 ? 5.719 18.109 -6.617 1 96.94 67 GLY B O 1
ATOM 2606 N N . LEU B 1 68 ? 5.113 15.938 -6.727 1 96.94 68 LEU B N 1
ATOM 2607 C CA . LEU B 1 68 ? 6.316 15.469 -6.051 1 96.94 68 LEU B CA 1
ATOM 2608 C C . LEU B 1 68 ? 7.32 14.906 -7.055 1 96.94 68 LEU B C 1
ATOM 2610 O O . LEU B 1 68 ? 8.469 14.625 -6.699 1 96.94 68 LEU B O 1
ATOM 2614 N N . ASP B 1 69 ? 6.926 14.68 -8.258 1 94.06 69 ASP B N 1
ATOM 2615 C CA . ASP B 1 69 ? 7.812 14.133 -9.281 1 94.06 69 ASP B CA 1
ATOM 2616 C C . ASP B 1 69 ? 8.656 15.227 -9.922 1 94.06 69 ASP B C 1
ATOM 2618 O O . ASP B 1 69 ? 8.148 16.047 -10.68 1 94.06 69 ASP B O 1
ATOM 2622 N N . PRO B 1 70 ? 9.938 15.188 -9.703 1 94.25 70 PRO B N 1
ATOM 2623 C CA . PRO B 1 70 ? 10.789 16.266 -10.219 1 94.25 70 PRO B CA 1
ATOM 2624 C C . PRO B 1 70 ? 10.789 16.328 -11.75 1 94.25 70 PRO B C 1
ATOM 2626 O O . PRO B 1 70 ? 11.219 17.328 -12.328 1 94.25 70 PRO B O 1
ATOM 2629 N N . ALA B 1 71 ? 10.344 15.25 -12.422 1 92.62 71 ALA B N 1
ATOM 2630 C CA . ALA B 1 71 ? 10.344 15.211 -13.883 1 92.62 71 ALA B CA 1
ATOM 2631 C C . ALA B 1 71 ? 9.094 15.898 -14.445 1 92.62 71 ALA B C 1
ATOM 2633 O O . ALA B 1 71 ? 9.008 16.141 -15.648 1 92.62 71 ALA B O 1
ATOM 2634 N N . ARG B 1 72 ? 8.203 16.344 -13.594 1 93.69 72 ARG B N 1
ATOM 2635 C CA . ARG B 1 72 ? 6.941 16.922 -14.055 1 93.69 72 ARG B CA 1
ATOM 2636 C C . ARG B 1 72 ? 6.926 18.438 -13.867 1 93.69 72 ARG B C 1
ATOM 2638 O O . ARG B 1 72 ? 7.57 18.953 -12.953 1 93.69 72 ARG B O 1
ATOM 2645 N N . ALA B 1 73 ? 6.082 19.094 -14.586 1 94.12 73 ALA B N 1
ATOM 2646 C CA . ALA B 1 73 ? 6.016 20.547 -14.594 1 94.12 73 ALA B CA 1
ATOM 2647 C C . ALA B 1 73 ? 5.434 21.078 -13.289 1 94.12 73 ALA B C 1
ATOM 2649 O O . ALA B 1 73 ? 5.762 22.203 -12.867 1 94.12 73 ALA B O 1
ATOM 2650 N N . ASP B 1 74 ? 4.688 20.234 -12.664 1 94.69 74 ASP B N 1
ATOM 2651 C CA . ASP B 1 74 ? 4.004 20.719 -11.469 1 94.69 74 ASP B CA 1
ATOM 2652 C C . ASP B 1 74 ? 4.805 20.391 -10.211 1 94.69 74 ASP B C 1
ATOM 2654 O O . ASP B 1 74 ? 4.332 20.609 -9.094 1 94.69 74 ASP B O 1
ATOM 2658 N N . TYR B 1 75 ? 6.043 19.953 -10.406 1 96.56 75 TYR B N 1
ATOM 2659 C CA . TYR B 1 75 ? 6.859 19.656 -9.234 1 96.56 75 TYR B CA 1
ATOM 2660 C C . TYR B 1 75 ? 6.957 20.859 -8.312 1 96.56 75 TYR B C 1
ATOM 2662 O O . TYR B 1 75 ? 7.184 21.984 -8.773 1 96.56 75 TYR B O 1
ATOM 2670 N N 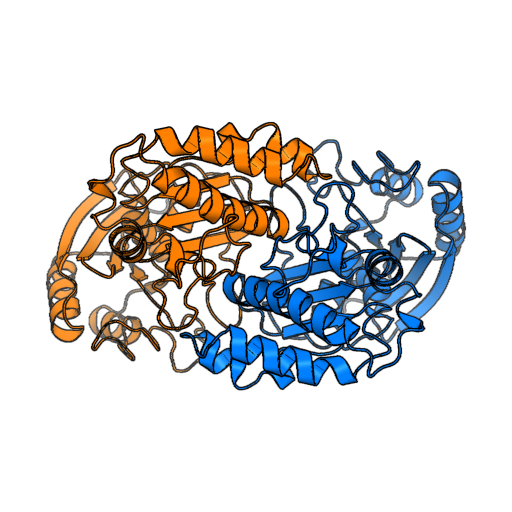. GLY B 1 76 ? 6.738 20.562 -7.004 1 98.06 76 GLY B N 1
ATOM 2671 C CA . GLY B 1 76 ? 6.973 21.609 -6.008 1 98.06 76 GLY B CA 1
ATOM 2672 C C . GLY B 1 76 ? 5.738 22.438 -5.719 1 98.06 76 GLY B C 1
ATOM 2673 O O . GLY B 1 76 ? 5.777 23.344 -4.879 1 98.06 76 GLY B O 1
ATOM 2674 N N . THR B 1 77 ? 4.629 22.094 -6.355 1 97.75 77 THR B N 1
ATOM 2675 C CA . THR B 1 77 ? 3.426 22.906 -6.219 1 97.75 77 THR B CA 1
ATOM 2676 C C . THR B 1 77 ? 2.359 22.156 -5.422 1 97.75 77 THR B C 1
ATOM 2678 O O . THR B 1 77 ? 2.393 20.938 -5.324 1 97.75 77 THR B O 1
ATOM 2681 N N . ILE B 1 78 ? 1.538 22.906 -4.762 1 97.25 78 ILE B N 1
ATOM 2682 C CA . ILE B 1 78 ? 0.24 22.375 -4.359 1 97.25 78 ILE B CA 1
ATOM 2683 C C . ILE B 1 78 ? -0.686 22.297 -5.574 1 97.25 78 ILE B C 1
ATOM 2685 O O . ILE B 1 78 ? -1.044 23.328 -6.148 1 97.25 78 ILE B O 1
ATOM 2689 N N . THR B 1 79 ? -1.049 21.109 -5.918 1 94.88 79 THR B N 1
ATOM 2690 C CA . THR B 1 79 ? -1.815 20.922 -7.145 1 94.88 79 THR B CA 1
ATOM 2691 C C . THR B 1 79 ? -3.303 21.156 -6.895 1 94.88 79 THR B C 1
ATOM 2693 O O . THR B 1 79 ? -3.697 22.203 -6.379 1 94.88 79 THR B O 1
ATOM 2696 N N . ALA B 1 80 ? -4.211 20.266 -7.199 1 90.69 80 ALA B N 1
ATOM 2697 C CA . ALA B 1 80 ? -5.652 20.484 -7.113 1 90.69 80 ALA B CA 1
ATOM 2698 C C . ALA B 1 80 ? -6.156 20.25 -5.691 1 90.69 80 ALA B C 1
ATOM 2700 O O . ALA B 1 80 ? -6.707 19.203 -5.383 1 90.69 80 ALA B O 1
ATOM 2701 N N . THR B 1 81 ? -6.043 21.297 -4.871 1 91 81 THR B N 1
ATOM 2702 C CA . THR B 1 81 ? -6.52 21.219 -3.494 1 91 81 THR B CA 1
ATOM 2703 C C . THR B 1 81 ? -7.867 21.922 -3.354 1 91 81 THR B C 1
ATOM 2705 O O . THR B 1 81 ? -8.219 22.781 -4.168 1 91 81 THR B O 1
ATOM 2708 N N . THR B 1 82 ? -8.594 21.516 -2.35 1 86.31 82 THR B N 1
ATOM 2709 C CA . THR B 1 82 ? -9.883 22.141 -2.084 1 86.31 82 THR B CA 1
ATOM 2710 C C . THR B 1 82 ? -9.711 23.406 -1.25 1 86.31 82 THR B C 1
ATOM 2712 O O . THR B 1 82 ? -10.648 24.188 -1.094 1 86.31 82 THR B O 1
ATOM 2715 N N . LYS B 1 83 ? -8.531 23.656 -0.688 1 90.12 83 LYS B N 1
ATOM 2716 C CA . LYS B 1 83 ? -8.281 24.875 0.091 1 90.12 83 LYS B CA 1
ATOM 2717 C C . LYS B 1 83 ? -8.289 26.109 -0.798 1 90.12 83 LYS B C 1
ATOM 2719 O O . LYS B 1 83 ? -7.473 26.234 -1.713 1 90.12 83 LYS B O 1
ATOM 2724 N N . PRO B 1 84 ? -9.133 26.969 -0.443 1 91.94 84 PRO B N 1
ATOM 2725 C CA . PRO B 1 84 ? -9.32 28.109 -1.346 1 91.94 84 PRO B CA 1
ATOM 2726 C C . PRO B 1 84 ? -8.031 28.891 -1.592 1 91.94 84 PRO B C 1
ATOM 2728 O O . PRO B 1 84 ? -7.355 29.281 -0.64 1 91.94 84 PRO B O 1
ATOM 2731 N N . GLY B 1 85 ? -7.715 29.016 -2.854 1 96 85 GLY B N 1
ATOM 2732 C CA . GLY B 1 85 ? -6.637 29.906 -3.271 1 96 85 GLY B CA 1
ATOM 2733 C C . GLY B 1 85 ? -5.297 29.188 -3.377 1 96 85 GLY B C 1
ATOM 2734 O O . GLY B 1 85 ? -4.336 29.75 -3.904 1 96 85 GLY B O 1
ATOM 2735 N N . TRP B 1 86 ? -5.246 27.984 -3.016 1 96.94 86 TRP B N 1
ATOM 2736 C CA . TRP B 1 86 ? -3.941 27.359 -2.846 1 96.94 86 TRP B CA 1
ATOM 2737 C C . TRP B 1 86 ? -3.576 26.516 -4.07 1 96.94 86 TRP B C 1
ATOM 2739 O O . TRP B 1 86 ? -2.414 26.156 -4.25 1 96.94 86 TRP B O 1
ATOM 2749 N N . SER B 1 87 ? -4.57 26.141 -4.871 1 95.81 87 SER B N 1
ATOM 2750 C CA . SER B 1 87 ? -4.273 25.344 -6.051 1 95.81 87 SER B CA 1
ATOM 2751 C C . SER B 1 87 ? -3.287 26.047 -6.973 1 95.81 87 SER B C 1
ATOM 2753 O O . SER B 1 87 ? -3.455 27.234 -7.277 1 95.81 87 SER B O 1
ATOM 2755 N N . GLY B 1 88 ? -2.242 25.344 -7.297 1 96.19 88 GLY B N 1
ATOM 2756 C CA . GLY B 1 88 ? -1.257 25.891 -8.219 1 96.19 88 GLY B CA 1
ATOM 2757 C C . GLY B 1 88 ? -0.152 26.672 -7.531 1 96.19 88 GLY B C 1
ATOM 2758 O O . GLY B 1 88 ? 0.773 27.156 -8.188 1 96.19 88 GLY B O 1
ATOM 2759 N N . THR B 1 89 ? -0.191 26.766 -6.234 1 97.94 89 THR B N 1
ATOM 2760 C CA . THR B 1 89 ? 0.823 27.5 -5.488 1 97.94 89 THR B CA 1
ATOM 2761 C C . THR B 1 89 ? 2.189 26.828 -5.629 1 97.94 89 THR B C 1
ATOM 2763 O O . THR B 1 89 ? 2.354 25.656 -5.285 1 97.94 89 THR B O 1
ATOM 2766 N N . ASP B 1 90 ? 3.148 27.562 -6.148 1 98.19 90 ASP B N 1
ATOM 2767 C CA . ASP B 1 90 ? 4.516 27.094 -6.324 1 98.19 90 ASP B CA 1
ATOM 2768 C C . ASP B 1 90 ? 5.336 27.281 -5.051 1 98.19 90 ASP B C 1
ATOM 2770 O O . ASP B 1 90 ? 5.91 28.359 -4.832 1 98.19 90 ASP B O 1
ATOM 2774 N N . LEU B 1 91 ? 5.434 26.266 -4.234 1 98.44 91 LEU B N 1
ATOM 2775 C CA . LEU B 1 91 ? 6.137 26.344 -2.957 1 98.44 91 LEU B CA 1
ATOM 2776 C C . LEU B 1 91 ? 7.648 26.281 -3.164 1 98.44 91 LEU B C 1
ATOM 2778 O O . LEU B 1 91 ? 8.375 27.172 -2.701 1 98.44 91 LEU B O 1
ATOM 2782 N N . ILE B 1 92 ? 8.078 25.281 -3.873 1 98.12 92 ILE B N 1
ATOM 2783 C CA . ILE B 1 92 ? 9.5 24.984 -3.982 1 98.12 92 ILE B CA 1
ATOM 2784 C C . ILE B 1 92 ? 10.18 26.031 -4.867 1 98.12 92 ILE B C 1
ATOM 2786 O O . ILE B 1 92 ? 11.273 26.5 -4.555 1 98.12 92 ILE B O 1
ATOM 2790 N N . GLY B 1 93 ? 9.523 26.375 -5.988 1 98 93 GLY B N 1
ATOM 2791 C CA . GLY B 1 93 ? 10.07 27.422 -6.828 1 98 93 GLY B CA 1
ATOM 2792 C C . GLY B 1 93 ? 10.273 28.734 -6.086 1 98 93 GLY B C 1
ATOM 2793 O O . GLY B 1 93 ? 11.328 29.359 -6.211 1 98 93 GLY B O 1
ATOM 2794 N N . ARG B 1 94 ? 9.32 29.141 -5.301 1 98.25 94 ARG B N 1
ATOM 2795 C CA . ARG B 1 94 ? 9.383 30.375 -4.531 1 98.25 94 ARG B CA 1
ATOM 2796 C C . ARG B 1 94 ? 10.516 30.344 -3.516 1 98.25 94 ARG B C 1
ATOM 2798 O O . ARG B 1 94 ? 11.328 31.266 -3.439 1 98.25 94 ARG B O 1
ATOM 2805 N N . LEU B 1 95 ? 10.586 29.25 -2.748 1 98.5 95 LEU B N 1
ATOM 2806 C CA . LEU B 1 95 ? 11.578 29.141 -1.684 1 98.5 95 LEU B CA 1
ATOM 2807 C C . LEU B 1 95 ? 12.977 29.016 -2.262 1 98.5 95 LEU B C 1
ATOM 2809 O O . LEU B 1 95 ? 13.938 29.562 -1.709 1 98.5 95 LEU B O 1
ATOM 2813 N N . ASN B 1 96 ? 13.094 28.266 -3.305 1 98 96 ASN B N 1
ATOM 2814 C CA . ASN B 1 96 ? 14.391 28.109 -3.957 1 98 96 ASN B CA 1
ATOM 2815 C C . ASN B 1 96 ? 14.914 29.453 -4.488 1 98 96 ASN B C 1
ATOM 2817 O O . ASN B 1 96 ? 16.109 29.734 -4.387 1 98 96 ASN B O 1
ATOM 2821 N N . ALA B 1 97 ? 14.094 30.219 -5.121 1 98.06 97 ALA B N 1
ATOM 2822 C CA . ALA B 1 97 ? 14.469 31.516 -5.668 1 98.06 97 ALA B CA 1
ATOM 2823 C C . ALA B 1 97 ? 14.992 32.438 -4.57 1 98.06 97 ALA B C 1
ATOM 2825 O O . ALA B 1 97 ? 15.898 33.25 -4.812 1 98.06 97 ALA B O 1
ATOM 2826 N N . ARG B 1 98 ? 14.422 32.312 -3.434 1 97.94 98 ARG B N 1
ATOM 2827 C CA . ARG B 1 98 ? 14.742 33.25 -2.363 1 97.94 98 ARG B CA 1
ATOM 2828 C C . ARG B 1 98 ? 15.977 32.812 -1.59 1 97.94 98 ARG B C 1
ATOM 2830 O O . ARG B 1 98 ? 16.812 33.625 -1.19 1 97.94 98 ARG B O 1
ATOM 2837 N N . TYR B 1 99 ? 16.141 31.469 -1.362 1 98.31 99 TYR B N 1
ATOM 2838 C CA . TYR B 1 99 ? 17.156 31.031 -0.407 1 98.31 99 TYR B CA 1
ATOM 2839 C C . TYR B 1 99 ? 18.266 30.25 -1.106 1 98.31 99 TYR B C 1
ATOM 2841 O O . TYR B 1 99 ? 19.391 30.188 -0.603 1 98.31 99 TYR B O 1
ATOM 2849 N N . GLY B 1 100 ? 18 29.516 -2.143 1 97.88 100 GLY B N 1
ATOM 2850 C CA . GLY B 1 100 ? 19.016 28.812 -2.92 1 97.88 100 GLY B CA 1
ATOM 2851 C C . GLY B 1 100 ? 19.656 27.656 -2.176 1 97.88 100 GLY B C 1
ATOM 2852 O O . GLY B 1 100 ? 20.844 27.375 -2.352 1 97.88 100 GLY B O 1
ATOM 2853 N N . LYS B 1 101 ? 18.969 27.094 -1.22 1 97.94 101 LYS B N 1
ATOM 2854 C CA . LYS B 1 101 ? 19.438 25.938 -0.448 1 97.94 101 LYS B CA 1
ATOM 2855 C C . LYS B 1 101 ? 18.766 24.656 -0.936 1 97.94 101 LYS B C 1
ATOM 2857 O O . LYS B 1 101 ? 17.703 24.703 -1.57 1 97.94 101 LYS B O 1
ATOM 2862 N N . PRO B 1 102 ? 19.438 23.469 -0.75 1 98.31 102 PRO B N 1
ATOM 2863 C CA . PRO B 1 102 ? 18.719 22.234 -1.021 1 98.31 102 PRO B CA 1
ATOM 2864 C C . PRO B 1 102 ? 17.375 22.141 -0.276 1 98.31 102 PRO B C 1
ATOM 2866 O O . PRO B 1 102 ? 17.297 22.547 0.885 1 98.31 102 PRO B O 1
ATOM 2869 N N . ILE B 1 103 ? 16.328 21.656 -0.958 1 98.69 103 ILE B N 1
ATOM 2870 C CA . ILE B 1 103 ? 15.008 21.578 -0.351 1 98.69 103 ILE B CA 1
ATOM 2871 C C . ILE B 1 103 ? 14.461 20.156 -0.495 1 98.69 103 ILE B C 1
ATOM 2873 O O . ILE B 1 103 ? 14.398 19.625 -1.603 1 98.69 103 ILE B O 1
ATOM 2877 N N . GLY B 1 104 ? 14.18 19.484 0.603 1 98.56 104 GLY B N 1
ATOM 2878 C CA . GLY B 1 104 ? 13.328 18.312 0.584 1 98.56 104 GLY B CA 1
ATOM 2879 C C . GLY B 1 104 ? 11.852 18.641 0.564 1 98.56 104 GLY B C 1
ATOM 2880 O O . GLY B 1 104 ? 11.422 19.641 1.148 1 98.56 104 GLY B O 1
ATOM 2881 N N . PHE B 1 105 ? 11.039 17.812 -0.072 1 98.62 105 PHE B N 1
ATOM 2882 C CA . PHE B 1 105 ? 9.633 18.141 -0.281 1 98.62 105 PHE B CA 1
ATOM 2883 C C . PHE B 1 105 ? 8.773 16.875 -0.2 1 98.62 105 PHE B C 1
ATOM 2885 O O . PHE B 1 105 ? 9.031 15.906 -0.911 1 98.62 105 PHE B O 1
ATOM 2892 N N . GLN B 1 106 ? 7.801 16.859 0.718 1 98.44 106 GLN B N 1
ATOM 2893 C CA . GLN B 1 106 ? 6.879 15.75 0.913 1 98.44 106 GLN B CA 1
ATOM 2894 C C . GLN B 1 106 ? 5.551 16.234 1.494 1 98.44 106 GLN B C 1
ATOM 2896 O O . GLN B 1 106 ? 5.43 17.391 1.904 1 98.44 106 GLN B O 1
ATOM 2901 N N . THR B 1 107 ? 4.578 15.391 1.458 1 97.88 107 THR B N 1
ATOM 2902 C CA . THR B 1 107 ? 3.348 15.703 2.178 1 97.88 107 THR B CA 1
ATOM 2903 C C . THR B 1 107 ? 3.596 15.734 3.682 1 97.88 107 THR B C 1
ATOM 2905 O O . THR B 1 107 ? 4.527 15.102 4.18 1 97.88 107 THR B O 1
ATOM 2908 N N . ASP B 1 108 ? 2.736 16.469 4.367 1 97.69 108 ASP B N 1
ATOM 2909 C CA . ASP B 1 108 ? 2.889 16.594 5.812 1 97.69 108 ASP B CA 1
ATOM 2910 C C . ASP B 1 108 ? 2.797 15.234 6.5 1 97.69 108 ASP B C 1
ATOM 2912 O O . ASP B 1 108 ? 3.586 14.938 7.395 1 97.69 108 ASP B O 1
ATOM 2916 N N . VAL B 1 109 ? 1.9 14.383 6.051 1 97.81 109 VAL B N 1
ATOM 2917 C CA . VAL B 1 109 ? 1.702 13.102 6.711 1 97.81 109 VAL B CA 1
ATOM 2918 C C . VAL B 1 109 ? 2.885 12.18 6.418 1 97.81 109 VAL B C 1
ATOM 2920 O O . VAL B 1 109 ? 3.322 11.422 7.285 1 97.81 109 VAL B O 1
ATOM 2923 N N . GLU B 1 110 ? 3.391 12.219 5.195 1 98.38 110 GLU B N 1
ATOM 2924 C CA . GLU B 1 110 ? 4.59 11.438 4.898 1 98.38 110 GLU B CA 1
ATOM 2925 C C . GLU B 1 110 ? 5.789 11.945 5.691 1 98.38 110 GLU B C 1
ATOM 2927 O O . GLU B 1 110 ? 6.629 11.164 6.137 1 98.38 110 GLU B O 1
ATOM 2932 N N . GLY B 1 111 ? 5.902 13.273 5.805 1 98.5 111 GLY B N 1
ATOM 2933 C CA . GLY B 1 111 ? 6.93 13.82 6.676 1 98.5 111 GLY B CA 1
ATOM 2934 C C . GLY B 1 111 ? 6.879 13.266 8.086 1 98.5 111 GLY B C 1
ATOM 2935 O O . GLY B 1 111 ? 7.906 12.875 8.641 1 98.5 111 GLY B O 1
ATOM 2936 N N . ALA B 1 112 ? 5.684 13.234 8.625 1 98.44 112 ALA B N 1
ATOM 2937 C CA . ALA B 1 112 ? 5.504 12.688 9.969 1 98.44 112 ALA B CA 1
ATOM 2938 C C . ALA B 1 112 ? 5.945 11.227 10.023 1 98.44 112 ALA B C 1
ATOM 2940 O O . ALA B 1 112 ? 6.594 10.805 10.984 1 98.44 112 ALA B O 1
ATOM 2941 N N . ALA B 1 113 ? 5.586 10.477 9.039 1 98.69 113 ALA B N 1
ATOM 2942 C CA . ALA B 1 113 ? 6.004 9.078 8.977 1 98.69 113 ALA B CA 1
ATOM 2943 C C . ALA B 1 113 ? 7.523 8.961 8.961 1 98.69 113 ALA B C 1
ATOM 2945 O O . ALA B 1 113 ? 8.094 8.148 9.703 1 98.69 113 ALA B O 1
ATOM 2946 N N . LEU B 1 114 ? 8.148 9.789 8.141 1 98.5 114 LEU B N 1
ATOM 2947 C CA . LEU B 1 114 ? 9.602 9.758 8.039 1 98.5 114 LEU B CA 1
ATOM 2948 C C . LEU B 1 114 ? 10.25 10.141 9.367 1 98.5 114 LEU B C 1
ATOM 2950 O O . LEU B 1 114 ? 11.242 9.539 9.781 1 98.5 114 LEU B O 1
ATOM 2954 N N . ALA B 1 115 ? 9.68 11.125 10.039 1 98.62 115 ALA B N 1
ATOM 2955 C CA . ALA B 1 115 ? 10.195 11.531 11.344 1 98.62 115 ALA B CA 1
ATOM 2956 C C . ALA B 1 115 ? 10.078 10.398 12.352 1 98.62 115 ALA B C 1
ATOM 2958 O O . ALA B 1 115 ? 11.023 10.125 13.102 1 98.62 115 ALA B O 1
ATOM 2959 N N . GLU B 1 116 ? 8.922 9.75 12.422 1 98.69 116 GLU B N 1
ATOM 2960 C CA . GLU B 1 116 ? 8.719 8.633 13.336 1 98.69 116 GLU B CA 1
ATOM 2961 C C . GLU B 1 116 ? 9.727 7.516 13.07 1 98.69 116 GLU B C 1
ATOM 2963 O O . GLU B 1 116 ? 10.18 6.852 14 1 98.69 116 GLU B O 1
ATOM 2968 N N . GLY B 1 117 ? 10 7.262 11.805 1 98.31 117 GLY B N 1
ATOM 2969 C CA . GLY B 1 117 ? 11 6.262 11.445 1 98.31 117 GLY B CA 1
ATOM 2970 C C . GLY B 1 117 ? 12.398 6.641 11.875 1 98.31 117 GLY B C 1
ATOM 2971 O O . GLY B 1 117 ? 13.219 5.77 12.188 1 98.31 117 GLY B O 1
ATOM 2972 N N . ARG B 1 118 ? 12.68 7.883 11.898 1 97.5 118 ARG B N 1
ATOM 2973 C CA . ARG B 1 118 ? 14.023 8.352 12.203 1 97.5 118 ARG B CA 1
ATOM 2974 C C . ARG B 1 118 ? 14.227 8.516 13.703 1 97.5 118 ARG B C 1
ATOM 2976 O O . ARG B 1 118 ? 15.297 8.188 14.234 1 97.5 118 ARG B O 1
ATOM 2983 N N . TRP B 1 119 ? 13.156 9.062 14.422 1 98.19 119 TRP B N 1
ATOM 2984 C CA . TRP B 1 119 ? 13.375 9.477 15.805 1 98.19 119 TRP B CA 1
ATOM 2985 C C . TRP B 1 119 ? 12.266 8.953 16.703 1 98.19 119 TRP B C 1
ATOM 2987 O O . TRP B 1 119 ? 12.383 9.008 17.938 1 98.19 119 TRP B O 1
ATOM 2997 N N . GLY B 1 120 ? 11.211 8.422 16.125 1 98.25 120 GLY B N 1
ATOM 2998 C CA . GLY B 1 120 ? 10.031 8.117 16.922 1 98.25 120 GLY B CA 1
ATOM 2999 C C . GLY B 1 120 ? 9.859 6.637 17.188 1 98.25 120 GLY B C 1
ATOM 3000 O O . GLY B 1 120 ? 10.836 5.922 17.406 1 98.25 120 GLY B O 1
ATOM 3001 N N . ALA B 1 121 ? 8.602 6.215 17.234 1 97.19 121 ALA B N 1
ATOM 3002 C CA . ALA B 1 121 ? 8.242 4.867 17.656 1 97.19 121 ALA B CA 1
ATOM 3003 C C . ALA B 1 121 ? 8.578 3.836 16.594 1 97.19 121 ALA B C 1
ATOM 3005 O O . ALA B 1 121 ? 8.617 2.633 16.859 1 97.19 121 ALA B O 1
ATOM 3006 N N . ALA B 1 122 ? 8.844 4.281 15.375 1 98.19 122 ALA B N 1
ATOM 3007 C CA . ALA B 1 122 ? 9.125 3.352 14.281 1 98.19 122 ALA B CA 1
ATOM 3008 C C . ALA B 1 122 ? 10.625 3.299 13.984 1 98.19 122 ALA B C 1
ATOM 3010 O O . ALA B 1 122 ? 11.031 2.859 12.906 1 98.19 122 ALA B O 1
ATOM 3011 N N . GLN B 1 123 ? 11.453 3.838 14.891 1 97.44 123 GLN B N 1
ATOM 3012 C CA . GLN B 1 123 ? 12.891 3.822 14.672 1 97.44 123 GLN B CA 1
ATOM 3013 C C . GLN B 1 123 ? 13.398 2.402 14.438 1 97.44 123 GLN B C 1
ATOM 3015 O O . GLN B 1 123 ? 13.047 1.481 15.18 1 97.44 123 GLN B O 1
ATOM 3020 N N . GLY B 1 124 ? 14.227 2.26 13.359 1 93.44 124 GLY B N 1
ATOM 3021 C CA . GLY B 1 124 ? 14.836 0.972 13.062 1 93.44 124 GLY B CA 1
ATOM 3022 C C . GLY B 1 124 ? 13.945 0.072 12.227 1 93.44 124 GLY B C 1
ATOM 3023 O O . GLY B 1 124 ? 14.375 -1.006 11.797 1 93.44 124 GLY B O 1
ATOM 3024 N N . MET B 1 125 ? 12.758 0.51 11.977 1 96.38 125 MET B N 1
ATOM 3025 C CA . MET B 1 125 ? 11.82 -0.284 11.18 1 96.38 125 MET B CA 1
ATOM 3026 C C . MET B 1 125 ? 11.891 0.107 9.711 1 96.38 125 MET B C 1
ATOM 3028 O O . MET B 1 125 ? 12.016 1.289 9.383 1 96.38 125 MET B O 1
ATOM 3032 N N . ALA B 1 126 ? 11.883 -0.853 8.867 1 93.94 126 ALA B N 1
ATOM 3033 C CA . ALA B 1 126 ? 11.984 -0.595 7.43 1 93.94 126 ALA B CA 1
ATOM 3034 C C . ALA B 1 126 ? 10.609 -0.326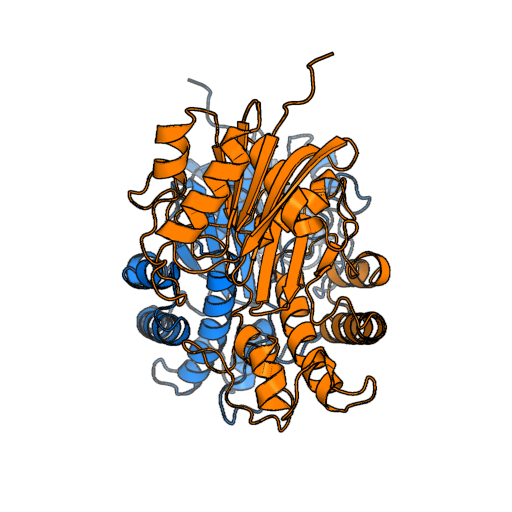 6.828 1 93.94 126 ALA B C 1
ATOM 3036 O O . ALA B 1 126 ? 10.5 0.268 5.75 1 93.94 126 ALA B O 1
ATOM 3037 N N . ALA B 1 127 ? 9.539 -0.782 7.504 1 98.19 127 ALA B N 1
ATOM 3038 C CA . ALA B 1 127 ? 8.172 -0.594 7.012 1 98.19 127 ALA B CA 1
ATOM 3039 C C . ALA B 1 127 ? 7.23 -0.201 8.148 1 98.19 127 ALA B C 1
ATOM 3041 O O . ALA B 1 127 ? 7.094 -0.933 9.125 1 98.19 127 ALA B O 1
ATOM 3042 N N . HIS B 1 128 ? 6.637 0.927 8.023 1 98.81 128 HIS B N 1
ATOM 3043 C CA . HIS B 1 128 ? 5.715 1.444 9.031 1 98.81 128 HIS B CA 1
ATOM 3044 C C . HIS B 1 128 ? 4.77 2.477 8.43 1 98.81 128 HIS B C 1
ATOM 3046 O O . HIS B 1 128 ? 4.938 2.885 7.277 1 98.81 128 HIS B O 1
ATOM 3052 N N . ALA B 1 129 ? 3.754 2.822 9.203 1 98.88 129 ALA B N 1
ATOM 3053 C CA . ALA B 1 129 ? 2.781 3.811 8.75 1 98.88 129 ALA B CA 1
ATOM 3054 C C . ALA B 1 129 ? 2.467 4.82 9.844 1 98.88 129 ALA B C 1
ATOM 3056 O O . ALA B 1 129 ? 2.572 4.508 11.031 1 98.88 129 ALA B O 1
ATOM 3057 N N . TYR B 1 130 ? 2.229 5.992 9.461 1 98.75 130 TYR B N 1
ATOM 3058 C CA . TYR B 1 130 ? 1.702 7.066 10.289 1 98.75 130 TYR B CA 1
ATOM 3059 C C . TYR B 1 130 ? 0.365 7.566 9.758 1 98.75 130 TYR B C 1
ATOM 3061 O O . TYR B 1 130 ? 0.239 7.871 8.57 1 98.75 130 TYR B O 1
ATOM 3069 N N . ILE B 1 131 ? -0.627 7.574 10.602 1 98.5 131 ILE B N 1
ATOM 3070 C CA . ILE B 1 131 ? -1.961 8.07 10.273 1 98.5 131 ILE B CA 1
ATOM 3071 C C . ILE B 1 131 ? -2.27 9.305 11.117 1 98.5 131 ILE B C 1
ATOM 3073 O O . ILE B 1 131 ? -2.004 9.328 12.32 1 98.5 131 ILE B O 1
ATOM 3077 N N . THR B 1 132 ? -2.73 10.328 10.469 1 96.44 132 THR B N 1
ATOM 3078 C CA . THR B 1 132 ? -3.213 11.492 11.203 1 96.44 132 THR B CA 1
ATOM 3079 C C . THR B 1 132 ? -4.703 11.711 10.945 1 96.44 132 THR B C 1
ATOM 3081 O O . THR B 1 132 ? -5.176 11.547 9.82 1 96.44 132 THR B O 1
ATOM 3084 N N . ILE B 1 133 ? -5.441 11.938 11.984 1 94.94 133 ILE B N 1
ATOM 3085 C CA . ILE B 1 133 ? -6.875 12.211 11.891 1 94.94 133 ILE B CA 1
ATOM 3086 C C . ILE B 1 133 ? -7.18 13.57 12.508 1 94.94 133 ILE B C 1
ATOM 3088 O O . ILE B 1 133 ? -7.047 13.75 13.719 1 94.94 133 ILE B O 1
ATOM 3092 N N . GLY B 1 134 ? -7.508 14.531 11.773 1 90.88 134 GLY B N 1
ATOM 3093 C CA . GLY B 1 134 ? -7.887 15.883 12.141 1 90.88 134 GLY B CA 1
ATOM 3094 C C . GLY B 1 134 ? -8.906 16.484 11.195 1 90.88 134 GLY B C 1
ATOM 3095 O O . GLY B 1 134 ? -9.961 15.906 10.953 1 90.88 134 GLY B O 1
ATOM 3096 N N . THR B 1 135 ? -8.461 17.594 10.508 1 87.81 135 THR B N 1
ATOM 3097 C CA . THR B 1 135 ? -9.336 18.172 9.492 1 87.81 135 THR B CA 1
ATOM 3098 C C . THR B 1 135 ? -9.578 17.172 8.367 1 87.81 135 THR B C 1
ATOM 3100 O O . THR B 1 135 ? -10.672 17.125 7.793 1 87.81 135 THR B O 1
ATOM 3103 N N . GLY B 1 136 ? -8.641 16.406 8.07 1 92.5 136 GLY B N 1
ATOM 3104 C CA . GLY B 1 136 ? -8.719 15.281 7.148 1 92.5 136 GLY B CA 1
ATOM 3105 C C . GLY B 1 136 ? -8.094 14.016 7.699 1 92.5 136 GLY B C 1
ATOM 3106 O O . GLY B 1 136 ? -7.84 13.914 8.906 1 92.5 136 GLY B O 1
ATOM 3107 N N . VAL B 1 137 ? -8.008 13.047 6.941 1 96.25 137 VAL B N 1
ATOM 3108 C CA . VAL B 1 137 ? -7.305 11.812 7.281 1 96.25 137 VAL B CA 1
ATOM 3109 C C . VAL B 1 137 ? -6.148 11.594 6.309 1 96.25 137 VAL B C 1
ATOM 3111 O O . VAL B 1 137 ? -6.352 11.523 5.094 1 96.25 137 VAL B O 1
ATOM 3114 N N . GLY B 1 138 ? -4.941 11.586 6.789 1 96.94 138 GLY B N 1
ATOM 3115 C CA . GLY B 1 138 ? -3.748 11.328 6 1 96.94 138 GLY B CA 1
ATOM 3116 C C . GLY B 1 138 ? -3.016 10.07 6.426 1 96.94 138 GLY B C 1
ATOM 3117 O O . GLY B 1 138 ? -3.01 9.719 7.605 1 96.94 138 GLY B O 1
ATOM 3118 N N . VAL B 1 139 ? -2.4 9.438 5.461 1 98.5 139 VAL B N 1
ATOM 3119 C CA . VAL B 1 139 ? -1.626 8.234 5.738 1 98.5 139 VAL B CA 1
ATOM 3120 C C . VAL B 1 139 ? -0.255 8.336 5.074 1 98.5 139 VAL B C 1
ATOM 3122 O O . VAL B 1 139 ? -0.16 8.57 3.867 1 98.5 139 VAL B O 1
ATOM 3125 N N . GLY B 1 140 ? 0.773 8.32 5.855 1 98.69 140 GLY B N 1
ATOM 3126 C CA . GLY B 1 140 ? 2.113 8.062 5.352 1 98.69 140 GLY B CA 1
ATOM 3127 C C . GLY B 1 140 ? 2.529 6.609 5.477 1 98.69 140 GLY B C 1
ATOM 3128 O O . GLY B 1 140 ? 2.535 6.047 6.574 1 98.69 140 GLY B O 1
ATOM 3129 N N . LEU B 1 141 ? 2.785 6 4.371 1 98.81 141 LEU B N 1
ATOM 3130 C CA . LEU B 1 141 ? 3.199 4.602 4.324 1 98.81 141 LEU B CA 1
ATOM 3131 C C . LEU B 1 141 ? 4.641 4.477 3.844 1 98.81 141 LEU B C 1
ATOM 3133 O O . LEU B 1 141 ? 5 5.023 2.799 1 98.81 141 LEU B O 1
ATOM 3137 N N . VAL B 1 142 ? 5.461 3.84 4.66 1 98.75 142 VAL B N 1
ATOM 3138 C CA . VAL B 1 142 ? 6.875 3.643 4.363 1 98.75 142 VAL B CA 1
ATOM 3139 C C . VAL B 1 142 ? 7.168 2.152 4.199 1 98.75 142 VAL B C 1
ATOM 3141 O O . VAL B 1 142 ? 6.719 1.335 5.008 1 98.75 142 VAL B O 1
ATOM 3144 N N . SER B 1 143 ? 7.789 1.752 3.166 1 98.25 143 SER B N 1
ATOM 3145 C CA . SER B 1 143 ? 8.305 0.413 2.906 1 98.25 143 SER B CA 1
ATOM 3146 C C . SER B 1 143 ? 9.75 0.464 2.42 1 98.25 143 SER B C 1
ATOM 3148 O O . SER B 1 143 ? 10.102 1.293 1.575 1 98.25 143 SER B O 1
ATOM 3150 N N . GLY B 1 144 ? 10.602 -0.376 2.936 1 95.44 144 GLY B N 1
ATOM 3151 C CA . GLY B 1 144 ? 12.016 -0.323 2.596 1 95.44 144 GLY B CA 1
ATOM 3152 C C . GLY B 1 144 ? 12.656 1.01 2.926 1 95.44 144 GLY B C 1
ATOM 3153 O O . GLY B 1 144 ? 13.555 1.465 2.215 1 95.44 144 GLY B O 1
ATOM 3154 N N . GLY B 1 145 ? 12.141 1.681 3.85 1 95.56 145 GLY B N 1
ATOM 3155 C CA . GLY B 1 145 ? 12.695 2.947 4.305 1 95.56 145 GLY B CA 1
ATOM 3156 C C . GLY B 1 145 ? 12.289 4.121 3.434 1 95.56 145 GLY B C 1
ATOM 3157 O O . GLY B 1 145 ? 12.766 5.242 3.639 1 95.56 145 GLY B O 1
ATOM 3158 N N . ARG B 1 146 ? 11.414 3.865 2.484 1 96.5 146 ARG B N 1
ATOM 3159 C CA . ARG B 1 146 ? 11.023 4.918 1.553 1 96.5 146 ARG B CA 1
ATOM 3160 C C . ARG B 1 146 ? 9.508 5.074 1.509 1 96.5 146 ARG B C 1
ATOM 3162 O O . ARG B 1 146 ? 8.773 4.105 1.725 1 96.5 146 ARG B O 1
ATOM 3169 N N . PRO B 1 147 ? 9.047 6.301 1.186 1 97.75 147 PRO B N 1
ATOM 3170 C CA . PRO B 1 147 ? 7.605 6.484 1.016 1 97.75 147 PRO B CA 1
ATOM 3171 C C . PRO B 1 147 ? 7.023 5.59 -0.075 1 97.75 147 PRO B C 1
ATOM 3173 O O . PRO B 1 147 ? 7.645 5.402 -1.124 1 97.75 147 PRO B O 1
ATOM 3176 N N . VAL B 1 148 ? 5.91 4.984 0.158 1 98.44 148 VAL B N 1
ATOM 3177 C CA . VAL B 1 148 ? 5.156 4.266 -0.864 1 98.44 148 VAL B CA 1
ATOM 3178 C C . VAL B 1 148 ? 4.344 5.254 -1.698 1 98.44 148 VAL B C 1
ATOM 3180 O O . VAL B 1 148 ? 3.436 5.91 -1.184 1 98.44 148 VAL B O 1
ATOM 3183 N N . MET B 1 149 ? 4.711 5.375 -2.945 1 96.75 149 MET B N 1
ATOM 3184 C CA . MET B 1 149 ? 4.043 6.277 -3.877 1 96.75 149 MET B CA 1
ATOM 3185 C C . MET B 1 149 ? 4.336 5.883 -5.32 1 96.75 149 MET B C 1
ATOM 3187 O O . MET B 1 149 ? 5.133 4.98 -5.574 1 96.75 149 MET B O 1
ATOM 3191 N N . GLY B 1 150 ? 3.664 6.441 -6.258 1 96.88 150 GLY B N 1
ATOM 3192 C CA . GLY B 1 150 ? 3.84 6.211 -7.68 1 96.88 150 GLY B CA 1
ATOM 3193 C C . GLY B 1 150 ? 3.633 7.457 -8.516 1 96.88 150 GLY B C 1
ATOM 3194 O O . GLY B 1 150 ? 4.234 8.5 -8.25 1 96.88 150 GLY B O 1
ATOM 3195 N N . TRP B 1 151 ? 2.66 7.355 -9.422 1 95.62 151 TRP B N 1
ATOM 3196 C CA . TRP B 1 151 ? 2.33 8.508 -10.258 1 95.62 151 TRP B CA 1
ATOM 3197 C C . TRP B 1 151 ? 2.062 9.742 -9.406 1 95.62 151 TRP B C 1
ATOM 3199 O O . TRP B 1 151 ? 2.457 10.852 -9.766 1 95.62 151 TRP B O 1
ATOM 3209 N N . ALA B 1 152 ? 1.477 9.539 -8.273 1 95.62 152 ALA B N 1
ATOM 3210 C CA . ALA B 1 152 ? 1.206 10.531 -7.234 1 95.62 152 ALA B CA 1
ATOM 3211 C C . ALA B 1 152 ? 1.495 9.961 -5.848 1 95.62 152 ALA B C 1
ATOM 3213 O O . ALA B 1 152 ? 1.782 8.773 -5.707 1 95.62 152 ALA B O 1
ATOM 3214 N N . HIS B 1 153 ? 1.563 10.852 -4.82 1 96.31 153 HIS B N 1
ATOM 3215 C CA . HIS B 1 153 ? 1.659 10.352 -3.451 1 96.31 153 HIS B CA 1
ATOM 3216 C C . HIS B 1 153 ? 0.372 9.656 -3.027 1 96.31 153 HIS B C 1
ATOM 3218 O O . HIS B 1 153 ? -0.68 9.859 -3.637 1 96.31 153 HIS B O 1
ATOM 3224 N N . GLY B 1 154 ? 0.445 8.836 -2.018 1 94.75 154 GLY B N 1
ATOM 3225 C CA . GLY B 1 154 ? -0.71 8.117 -1.504 1 94.75 154 GLY B CA 1
ATOM 3226 C C . GLY B 1 154 ? -1.732 9.023 -0.844 1 94.75 154 GLY B C 1
ATOM 3227 O O . GLY B 1 154 ? -1.371 10.023 -0.219 1 94.75 154 GLY B O 1
ATOM 3228 N N . GLU B 1 155 ? -3.008 8.648 -0.955 1 96.5 155 GLU B N 1
ATOM 3229 C CA . GLU B 1 155 ? -4.168 9.297 -0.352 1 96.5 155 GLU B CA 1
ATOM 3230 C C . GLU B 1 155 ? -5.082 8.281 0.322 1 96.5 155 GLU B C 1
ATOM 3232 O O . GLU B 1 155 ? -6.301 8.312 0.136 1 96.5 155 GLU B O 1
ATOM 3237 N N . ALA B 1 156 ? -4.449 7.449 1.11 1 98 156 ALA B N 1
ATOM 3238 C CA . ALA B 1 156 ? -5.145 6.285 1.652 1 98 156 ALA B CA 1
ATOM 3239 C C . ALA B 1 156 ? -6.258 6.711 2.607 1 98 156 ALA B C 1
ATOM 3241 O O . ALA B 1 156 ? -7.121 5.902 2.965 1 98 156 ALA B O 1
ATOM 3242 N N . GLY B 1 157 ? -6.281 7.93 3.049 1 97.88 157 GLY B N 1
ATOM 3243 C CA . GLY B 1 157 ? -7.398 8.43 3.834 1 97.88 157 GLY B CA 1
ATOM 3244 C C . GLY B 1 157 ? -8.719 8.359 3.094 1 97.88 157 GLY B C 1
ATOM 3245 O O . GLY B 1 157 ? -9.789 8.469 3.705 1 97.88 157 GLY B O 1
ATOM 3246 N N . HIS B 1 158 ? -8.695 8.148 1.84 1 98.12 158 HIS B N 1
ATOM 3247 C CA . HIS B 1 158 ? -9.891 8.133 1.009 1 98.12 158 HIS B CA 1
ATOM 3248 C C . HIS B 1 158 ? -10.281 6.703 0.629 1 98.12 158 HIS B C 1
ATOM 3250 O O . HIS B 1 158 ? -11.055 6.496 -0.307 1 98.12 158 HIS B O 1
ATOM 3256 N N . MET B 1 159 ? -9.797 5.68 1.318 1 98.69 159 MET B N 1
ATOM 3257 C CA . MET B 1 159 ? -10.219 4.297 1.104 1 98.69 159 MET B CA 1
ATOM 3258 C C . MET B 1 159 ? -11.727 4.156 1.281 1 98.69 159 MET B C 1
ATOM 3260 O O . MET B 1 159 ? -12.32 4.824 2.129 1 98.69 159 MET B O 1
ATOM 3264 N N . ARG B 1 160 ? -12.266 3.324 0.457 1 98.5 160 ARG B N 1
ATOM 3265 C CA . ARG B 1 160 ? -13.641 2.893 0.648 1 98.5 160 ARG B CA 1
ATOM 3266 C C . ARG B 1 160 ? -13.703 1.596 1.449 1 98.5 160 ARG B C 1
ATOM 3268 O O . ARG B 1 160 ? -12.984 0.64 1.149 1 98.5 160 ARG B O 1
ATOM 3275 N N . LEU B 1 161 ? -14.555 1.555 2.465 1 98.38 161 LEU B N 1
ATOM 3276 C CA . LEU B 1 161 ? -14.586 0.455 3.422 1 98.38 161 LEU B CA 1
ATOM 3277 C C . LEU B 1 161 ? -16.016 -0.016 3.666 1 98.38 161 LEU B C 1
ATOM 3279 O O . LEU B 1 161 ? -16.969 0.714 3.389 1 98.38 161 LEU B O 1
ATOM 3283 N N . PRO B 1 162 ? -16.172 -1.288 4.129 1 97.94 162 PRO B N 1
ATOM 3284 C CA . PRO B 1 162 ? -17.516 -1.711 4.527 1 97.94 162 PRO B CA 1
ATOM 3285 C C . PRO B 1 162 ? -18.141 -0.785 5.566 1 97.94 162 PRO B C 1
ATOM 3287 O O . PRO B 1 162 ? -17.469 -0.36 6.508 1 97.94 162 PRO B O 1
ATOM 3290 N N . ARG B 1 163 ? -19.359 -0.495 5.359 1 97.31 163 ARG B N 1
ATOM 3291 C CA . ARG B 1 163 ? -20.094 0.343 6.309 1 97.31 163 ARG B CA 1
ATOM 3292 C C . ARG B 1 163 ? -20.562 -0.471 7.508 1 97.31 163 ARG B C 1
ATOM 3294 O O . ARG B 1 163 ? -20.875 -1.657 7.375 1 97.31 163 ARG B O 1
ATOM 3301 N N . ALA B 1 164 ? -20.531 0.184 8.656 1 96.19 164 ALA B N 1
ATOM 3302 C CA . ALA B 1 164 ? -21.156 -0.459 9.805 1 96.19 164 ALA B CA 1
ATOM 3303 C C . ALA B 1 164 ? -22.625 -0.768 9.523 1 96.19 164 ALA B C 1
ATOM 3305 O O . ALA B 1 164 ? -23.328 0.026 8.883 1 96.19 164 ALA B O 1
ATOM 3306 N N . PRO B 1 165 ? -23.109 -1.969 10.016 1 93.19 165 PRO B N 1
ATOM 3307 C CA . PRO B 1 165 ? -24.531 -2.293 9.797 1 93.19 165 PRO B CA 1
ATOM 3308 C C . PRO B 1 165 ? -25.469 -1.181 10.258 1 93.19 165 PRO B C 1
ATOM 3310 O O . PRO B 1 165 ? -25.359 -0.701 11.391 1 93.19 165 PRO B O 1
ATOM 3313 N N . GLY B 1 166 ? -26.297 -0.774 9.367 1 92.19 166 GLY B N 1
ATOM 3314 C CA . GLY B 1 166 ? -27.312 0.202 9.711 1 92.19 166 GLY B CA 1
ATOM 3315 C C . GLY B 1 166 ? -26.844 1.636 9.586 1 92.19 166 GLY B C 1
ATOM 3316 O O . GLY B 1 166 ? -27.625 2.574 9.727 1 92.19 166 GLY B O 1
ATOM 3317 N N . ASP B 1 167 ? -25.562 1.895 9.367 1 94.38 167 ASP B N 1
ATOM 3318 C CA . ASP B 1 167 ? -25.031 3.25 9.227 1 94.38 167 ASP B CA 1
ATOM 3319 C C . ASP B 1 167 ? -25.375 3.83 7.855 1 94.38 167 ASP B C 1
ATOM 3321 O O . ASP B 1 167 ? -24.875 3.365 6.832 1 94.38 167 ASP B O 1
ATOM 3325 N N . THR B 1 168 ? -26.156 4.891 7.848 1 94.62 168 THR B N 1
ATOM 3326 C CA . THR B 1 168 ? -26.641 5.457 6.594 1 94.62 168 THR B CA 1
ATOM 3327 C C . THR B 1 168 ? -26.047 6.844 6.363 1 94.62 168 THR B C 1
ATOM 3329 O O . THR B 1 168 ? -26.469 7.574 5.469 1 94.62 168 THR B O 1
ATOM 3332 N N . TYR B 1 169 ? -25.125 7.234 7.242 1 96.69 169 TYR B N 1
ATOM 3333 C CA . TYR B 1 169 ? -24.469 8.531 7.082 1 96.69 169 TYR B CA 1
ATOM 3334 C C . TYR B 1 169 ? -23.844 8.664 5.703 1 96.69 169 TYR B C 1
ATOM 3336 O O . TYR B 1 169 ? -23.016 7.828 5.309 1 96.69 169 TYR B O 1
ATOM 3344 N N . PRO B 1 170 ? -24.172 9.688 4.898 1 97.31 170 PRO B N 1
ATOM 3345 C CA . PRO B 1 170 ? -23.719 9.758 3.512 1 97.31 170 PRO B CA 1
ATOM 3346 C C . PRO B 1 170 ? -22.234 10.086 3.396 1 97.31 170 PRO B C 1
ATOM 3348 O O . PRO B 1 170 ? -21.594 9.773 2.381 1 97.31 170 PRO B O 1
ATOM 3351 N N . GLY B 1 171 ? -21.656 10.695 4.426 1 97.56 171 GLY B N 1
ATOM 3352 C CA . GLY B 1 171 ? -20.234 11.047 4.398 1 97.56 171 GLY B CA 1
ATOM 3353 C C . GLY B 1 171 ? -20 12.516 4.094 1 97.56 171 GLY B C 1
ATOM 3354 O O . GLY B 1 171 ? -20.812 13.156 3.42 1 97.56 171 GLY B O 1
ATOM 3355 N N . TRP B 1 172 ? -18.875 13.016 4.477 1 96.81 172 TRP B N 1
ATOM 3356 C CA . TRP B 1 172 ? -18.531 14.43 4.445 1 96.81 172 TRP B CA 1
ATOM 3357 C C . TRP B 1 172 ? -17.641 14.75 3.236 1 96.81 172 TRP B C 1
ATOM 3359 O O . TRP B 1 172 ? -17.516 15.906 2.846 1 96.81 172 TRP B O 1
ATOM 3369 N N . CYS B 1 173 ? -17.016 13.773 2.619 1 96.5 173 CYS B N 1
ATOM 3370 C CA . CYS B 1 173 ? -16.047 14 1.557 1 96.5 173 CYS B CA 1
ATOM 3371 C C . CYS B 1 173 ? -16.734 14.484 0.283 1 96.5 173 CYS B C 1
ATOM 3373 O O . CYS B 1 173 ? -17.625 13.812 -0.233 1 96.5 173 CYS B O 1
ATOM 3375 N N . ARG B 1 174 ? -16.328 15.539 -0.284 1 93.5 174 ARG B N 1
ATOM 3376 C CA . ARG B 1 174 ? -16.922 16.156 -1.466 1 93.5 174 ARG B CA 1
ATOM 3377 C C . ARG B 1 174 ? -16.781 15.25 -2.684 1 93.5 174 ARG B C 1
ATOM 3379 O O . ARG B 1 174 ? -17.594 15.305 -3.604 1 93.5 174 ARG B O 1
ATOM 3386 N N . PHE B 1 175 ? -15.797 14.445 -2.699 1 95.38 175 PHE B N 1
ATOM 3387 C CA . PHE B 1 175 ? -15.484 13.672 -3.895 1 95.38 175 PHE B CA 1
ATOM 3388 C C . PHE B 1 175 ? -16.062 12.266 -3.795 1 95.38 175 PHE B C 1
ATOM 3390 O O . PHE B 1 175 ? -16.5 11.695 -4.797 1 95.38 175 PHE B O 1
ATOM 3397 N N . HIS B 1 176 ? -16.078 11.648 -2.502 1 97.19 176 HIS B N 1
ATOM 3398 C CA . HIS B 1 176 ? -16.375 10.227 -2.381 1 97.19 176 HIS B CA 1
ATOM 3399 C C . HIS B 1 176 ? -17.547 9.977 -1.436 1 97.19 176 HIS B C 1
ATOM 3401 O O . HIS B 1 176 ? -17.984 8.844 -1.276 1 97.19 176 HIS B O 1
ATOM 3407 N N . GLY B 1 177 ? -17.953 11.039 -0.797 1 97.31 177 GLY B N 1
ATOM 3408 C CA . GLY B 1 177 ? -18.984 10.852 0.221 1 97.31 177 GLY B CA 1
ATOM 3409 C C . GLY B 1 177 ? -18.484 10.078 1.428 1 97.31 177 GLY B C 1
ATOM 3410 O O . GLY B 1 177 ? -17.891 10.648 2.338 1 97.31 177 GLY B O 1
ATOM 3411 N N . ASP B 1 178 ? -18.609 8.719 1.367 1 97.94 178 ASP B N 1
ATOM 3412 C CA . ASP B 1 178 ? -18.422 7.895 2.557 1 97.94 178 ASP B CA 1
ATOM 3413 C C . ASP B 1 178 ? -17.094 7.145 2.494 1 97.94 178 ASP B C 1
ATOM 3415 O O . ASP B 1 178 ? -17 5.996 2.934 1 97.94 178 ASP B O 1
ATOM 3419 N N . CYS B 1 179 ? -16.062 7.727 1.89 1 98.31 179 CYS B N 1
ATOM 3420 C CA . CYS B 1 179 ? -14.727 7.191 2.141 1 98.31 179 CYS B CA 1
ATOM 3421 C C . CYS B 1 179 ? -14.336 7.359 3.605 1 98.31 179 CYS B C 1
ATOM 3423 O O . CYS B 1 179 ? -15.07 7.984 4.379 1 98.31 179 CYS B O 1
ATOM 3425 N N . LEU B 1 180 ? -13.219 6.855 4.004 1 98.62 180 LEU B N 1
ATOM 3426 C CA . LEU B 1 180 ? -12.852 6.91 5.414 1 98.62 180 LEU B CA 1
ATOM 3427 C C . LEU B 1 180 ? -12.828 8.352 5.914 1 98.62 180 LEU B C 1
ATOM 3429 O O . LEU B 1 180 ? -13.414 8.656 6.961 1 98.62 180 LEU B O 1
ATOM 3433 N N . GLU B 1 181 ? -12.102 9.234 5.223 1 97.38 181 GLU B N 1
ATOM 3434 C CA . GLU B 1 181 ? -12.062 10.641 5.613 1 97.38 181 GLU B CA 1
ATOM 3435 C C . GLU B 1 181 ? -13.477 11.211 5.754 1 97.38 181 GLU B C 1
ATOM 3437 O O . GLU B 1 181 ? -13.766 11.938 6.703 1 97.38 181 GLU B O 1
ATOM 3442 N N . GLY B 1 182 ? -14.312 10.844 4.812 1 97.88 182 GLY B N 1
ATOM 3443 C CA . GLY B 1 182 ? -15.688 11.312 4.855 1 97.88 182 GLY B CA 1
ATOM 3444 C C . GLY B 1 182 ? -16.453 10.805 6.062 1 97.88 182 GLY B C 1
ATOM 3445 O O . GLY B 1 182 ? -17.531 11.312 6.383 1 97.88 182 GLY B O 1
ATOM 3446 N N . LEU B 1 183 ? -15.945 9.852 6.75 1 97.62 183 LEU B N 1
ATOM 3447 C CA . LEU B 1 183 ? -16.672 9.234 7.852 1 97.62 183 LEU B CA 1
ATOM 3448 C C . LEU B 1 183 ? -16.078 9.633 9.195 1 97.62 183 LEU B C 1
ATOM 3450 O O . LEU B 1 183 ? -16.797 9.703 10.195 1 97.62 183 LEU B O 1
ATOM 3454 N N . ILE B 1 184 ? -14.711 9.93 9.219 1 96.25 184 ILE B N 1
ATOM 3455 C CA . ILE B 1 184 ? -14.156 9.953 10.562 1 96.25 184 ILE B CA 1
ATOM 3456 C C . ILE B 1 184 ? -13.336 11.227 10.766 1 96.25 184 ILE B C 1
ATOM 3458 O O . ILE B 1 184 ? -12.789 11.453 11.852 1 96.25 184 ILE B O 1
ATOM 3462 N N . ALA B 1 185 ? -13.102 12.062 9.703 1 94.75 185 ALA B N 1
ATOM 3463 C CA . ALA B 1 185 ? -12.414 13.336 9.922 1 94.75 185 ALA B CA 1
ATOM 3464 C C . ALA B 1 185 ? -13.164 14.203 10.922 1 94.75 185 ALA B C 1
ATOM 3466 O O . ALA B 1 185 ? -14.359 14 11.164 1 94.75 185 ALA B O 1
ATOM 3467 N N . GLY B 1 186 ? -12.453 15.227 11.508 1 91.56 186 GLY B N 1
ATOM 3468 C CA . GLY B 1 186 ? -13.07 16.094 12.492 1 91.56 186 GLY B CA 1
ATOM 3469 C C . GLY B 1 186 ? -14.406 16.656 12.047 1 91.56 186 GLY B C 1
ATOM 3470 O O . GLY B 1 186 ? -15.422 16.469 12.719 1 91.56 186 GLY B O 1
ATOM 3471 N N . PRO B 1 187 ? -14.445 17.297 10.914 1 92.06 187 PRO B N 1
ATOM 3472 C CA . PRO B 1 187 ? -15.711 17.859 10.43 1 92.06 187 PRO B CA 1
ATOM 3473 C C . PRO B 1 187 ? -16.766 16.797 10.156 1 92.06 187 PRO B C 1
ATOM 3475 O O . PRO B 1 187 ? -17.953 17.031 10.359 1 92.06 187 PRO B O 1
ATOM 3478 N N . ALA B 1 188 ? -16.391 15.641 9.688 1 95 188 ALA B N 1
ATOM 3479 C CA . ALA B 1 188 ? -17.328 14.539 9.453 1 95 188 ALA B CA 1
ATOM 3480 C C . ALA B 1 188 ? -17.953 14.07 10.766 1 95 188 ALA B C 1
ATOM 3482 O O . ALA B 1 188 ? -19.172 13.875 10.836 1 95 188 ALA B O 1
ATOM 3483 N N . LEU B 1 189 ? -17.125 13.867 11.758 1 93.25 189 LEU B N 1
ATOM 3484 C CA . LEU B 1 189 ? -17.609 13.43 13.062 1 93.25 189 LEU B CA 1
ATOM 3485 C C . LEU B 1 189 ? -18.578 14.453 13.648 1 93.25 189 LEU B C 1
ATOM 3487 O O . LEU B 1 189 ? -19.609 14.086 14.219 1 93.25 189 LEU B O 1
ATOM 3491 N N . ALA B 1 190 ? -18.203 15.766 13.523 1 93.12 190 ALA B N 1
ATOM 3492 C CA . ALA B 1 190 ? -19.062 16.828 14.031 1 93.12 190 ALA B CA 1
ATOM 3493 C C . ALA B 1 190 ? -20.453 16.766 13.391 1 93.12 190 ALA B C 1
ATOM 3495 O O . ALA B 1 190 ? -21.469 16.875 14.078 1 93.12 190 ALA B O 1
ATOM 3496 N N . GLU B 1 191 ? -20.5 16.562 12.133 1 94.62 191 GLU B N 1
ATOM 3497 C CA . GLU B 1 191 ? -21.766 16.453 11.414 1 94.62 191 GLU B CA 1
ATOM 3498 C C . GLU B 1 191 ? -22.5 15.172 11.766 1 94.62 191 GLU B C 1
ATOM 3500 O O . GLU B 1 191 ? -23.688 15.188 12.062 1 94.62 191 GLU B O 1
ATOM 3505 N N . ARG B 1 192 ? -21.797 14.117 11.766 1 92.88 192 ARG B N 1
ATOM 3506 C CA . ARG B 1 192 ? -22.328 12.766 11.938 1 92.88 192 ARG B CA 1
ATOM 3507 C C . ARG B 1 192 ? -22.953 12.602 13.32 1 92.88 192 ARG B C 1
ATOM 3509 O O . ARG B 1 192 ? -23.969 11.93 13.469 1 92.88 192 ARG B O 1
ATOM 3516 N N . PHE B 1 193 ? -22.344 13.289 14.281 1 90.25 193 PHE B N 1
ATOM 3517 C CA . PHE B 1 193 ? -22.766 13.055 15.648 1 90.25 193 PHE B CA 1
ATOM 3518 C C . PHE B 1 193 ? -23.469 14.281 16.219 1 90.25 193 PHE B C 1
ATOM 3520 O O . PHE B 1 193 ? -23.969 14.258 17.344 1 90.25 193 PHE B O 1
ATOM 3527 N N . GLY B 1 194 ? -23.516 15.383 15.523 1 90.88 194 GLY B N 1
ATOM 3528 C CA . GLY B 1 194 ? -24.25 16.578 15.883 1 90.88 194 GLY B CA 1
ATOM 3529 C C . GLY B 1 194 ? -23.5 17.469 16.875 1 90.88 194 GLY B C 1
ATOM 3530 O O . GLY B 1 194 ? -24.078 18.359 17.484 1 90.88 194 GLY B O 1
ATOM 3531 N N . MET B 1 195 ? -22.25 17.156 17.172 1 88.19 195 MET B N 1
ATOM 3532 C CA . MET B 1 195 ? -21.359 17.938 18.031 1 88.19 195 MET B CA 1
ATOM 3533 C C . MET B 1 195 ? -19.891 17.672 17.672 1 88.19 195 MET B C 1
ATOM 3535 O O . MET B 1 195 ? -19.562 16.625 17.109 1 88.19 195 MET B O 1
ATOM 3539 N N . PRO B 1 196 ? -19.109 18.719 18.047 1 82.5 196 PRO B N 1
ATOM 3540 C CA . PRO B 1 196 ? -17.688 18.484 17.797 1 82.5 196 PRO B CA 1
ATOM 3541 C C . PRO B 1 196 ? -17.156 17.234 18.484 1 82.5 196 PRO B C 1
ATOM 3543 O O . PRO B 1 196 ? -17.562 16.906 19.594 1 82.5 196 PRO B O 1
ATOM 3546 N N . GLY B 1 197 ? -16.266 16.547 17.719 1 76.5 197 GLY B N 1
ATOM 3547 C CA . GLY B 1 197 ? -15.719 15.297 18.219 1 76.5 197 GLY B CA 1
ATOM 3548 C C . GLY B 1 197 ? -15.094 15.414 19.594 1 76.5 197 GLY B C 1
ATOM 3549 O O . GLY B 1 197 ? -15.172 14.484 20.391 1 76.5 197 GLY B O 1
ATOM 3550 N N . ASP B 1 198 ? -14.5 16.594 19.844 1 78.81 198 ASP B N 1
ATOM 3551 C CA . ASP B 1 198 ? -13.82 16.781 21.125 1 78.81 198 ASP B CA 1
ATOM 3552 C C . ASP B 1 198 ? -14.828 16.969 22.25 1 78.81 198 ASP B C 1
ATOM 3554 O O . ASP B 1 198 ? -14.469 16.906 23.422 1 78.81 198 ASP B O 1
ATOM 3558 N N . GLN B 1 199 ? -16.062 17.062 21.875 1 83.38 199 GLN B N 1
ATOM 3559 C CA . GLN B 1 199 ? -17.109 17.219 22.875 1 83.38 199 GLN B CA 1
ATOM 3560 C C . GLN B 1 199 ? -17.906 15.938 23.062 1 83.38 199 GLN B C 1
ATOM 3562 O O . GLN B 1 199 ? -18.75 15.836 23.953 1 83.38 199 GLN B O 1
ATOM 3567 N N . LEU B 1 200 ? -17.656 15.047 22.172 1 82.56 200 LEU B N 1
ATOM 3568 C CA . LEU B 1 200 ? -18.344 13.758 22.297 1 82.56 200 LEU B CA 1
ATOM 3569 C C . LEU B 1 200 ? -17.875 13.016 23.547 1 82.56 200 LEU B C 1
ATOM 3571 O O . LEU B 1 200 ? -16.672 12.82 23.734 1 82.56 200 LEU B O 1
ATOM 3575 N N . PRO B 1 201 ? -18.797 12.617 24.359 1 86.31 201 PRO B N 1
ATOM 3576 C CA . PRO B 1 201 ? -18.391 11.852 25.547 1 86.31 201 PRO B CA 1
ATOM 3577 C C . PRO B 1 201 ? -17.641 10.57 25.203 1 86.31 201 PRO B C 1
ATOM 3579 O O . PRO B 1 201 ? -17.906 9.961 24.172 1 86.31 201 PRO B O 1
ATOM 3582 N N . ASP B 1 202 ? -16.734 10.148 26.078 1 84.81 202 ASP B N 1
ATOM 3583 C CA . ASP B 1 202 ? -15.859 9 25.828 1 84.81 202 ASP B CA 1
ATOM 3584 C C . ASP B 1 202 ? -16.672 7.719 25.672 1 84.81 202 ASP B C 1
ATOM 3586 O O . ASP B 1 202 ? -16.234 6.773 25.031 1 84.81 202 ASP B O 1
ATOM 3590 N N . ASP B 1 203 ? -17.828 7.707 26.25 1 85.44 203 ASP B N 1
ATOM 3591 C CA . ASP B 1 203 ? -18.656 6.5 26.219 1 85.44 203 ASP B CA 1
ATOM 3592 C C . ASP B 1 203 ? -19.734 6.598 25.141 1 85.44 203 ASP B C 1
ATOM 3594 O O . ASP B 1 203 ? -20.625 5.754 25.078 1 85.44 203 ASP B O 1
ATOM 3598 N N . ALA B 1 204 ? -19.672 7.578 24.312 1 88.06 204 ALA B N 1
ATOM 3599 C CA . ALA B 1 204 ? -20.688 7.766 23.281 1 88.06 204 ALA B CA 1
ATOM 3600 C C . ALA B 1 204 ? -20.641 6.637 22.266 1 88.06 204 ALA B C 1
ATOM 3602 O O . ALA B 1 204 ? -19.562 6.215 21.844 1 88.06 204 ALA B O 1
ATOM 3603 N N . PRO B 1 205 ? -21.844 6.156 21.875 1 86.31 205 PRO B N 1
ATOM 3604 C CA . PRO B 1 205 ? -21.906 5.082 20.891 1 86.31 205 PRO B CA 1
ATOM 3605 C C . PRO B 1 205 ? -21.281 5.465 19.547 1 86.31 205 PRO B C 1
ATOM 3607 O O . PRO B 1 205 ? -20.891 4.59 18.781 1 86.31 205 PRO B O 1
ATOM 3610 N N . GLY B 1 206 ? -21.203 6.695 19.328 1 88.38 206 GLY B N 1
ATOM 3611 C CA . GLY B 1 206 ? -20.578 7.188 18.109 1 88.38 206 GLY B CA 1
ATOM 3612 C C . GLY B 1 206 ? -19.156 6.695 17.938 1 88.38 206 GLY B C 1
ATOM 3613 O O . GLY B 1 206 ? -18.703 6.484 16.812 1 88.38 206 GLY B O 1
ATOM 3614 N N . TRP B 1 207 ? -18.469 6.395 19.016 1 92.06 207 TRP B N 1
ATOM 3615 C CA . TRP B 1 207 ? -17.078 5.957 18.953 1 92.06 207 TRP B CA 1
ATOM 3616 C C . TRP B 1 207 ? -16.984 4.52 18.453 1 92.06 207 TRP B C 1
ATOM 3618 O O . TRP B 1 207 ? -15.961 4.105 17.906 1 92.06 207 TRP B O 1
ATOM 3628 N N . ASP B 1 208 ? -18.078 3.766 18.594 1 94.31 208 ASP B N 1
ATOM 3629 C CA . ASP B 1 208 ? -18.094 2.424 18.031 1 94.31 208 ASP B CA 1
ATOM 3630 C C . ASP B 1 208 ? -18.078 2.477 16.5 1 94.31 208 ASP B C 1
ATOM 3632 O O . ASP B 1 208 ? -17.453 1.629 15.852 1 94.31 208 ASP B O 1
ATOM 3636 N N . LEU B 1 209 ? -18.812 3.471 15.961 1 95.69 209 LEU B N 1
ATOM 3637 C CA . LEU B 1 209 ? -18.797 3.678 14.523 1 95.69 209 LEU B CA 1
ATOM 3638 C C . LEU B 1 209 ? -17.422 4.125 14.055 1 95.69 209 LEU B C 1
ATOM 3640 O O . LEU B 1 209 ? -16.906 3.648 13.039 1 95.69 209 LEU B O 1
ATOM 3644 N N . PHE B 1 210 ? -16.781 5.02 14.859 1 95.94 210 PHE B N 1
ATOM 3645 C CA . PHE B 1 210 ? -15.422 5.469 14.586 1 95.94 210 PHE B CA 1
ATOM 3646 C C . PHE B 1 210 ? -14.453 4.293 14.57 1 95.94 210 PHE B C 1
ATOM 3648 O O . PHE B 1 210 ? -13.664 4.141 13.633 1 95.94 210 PHE B O 1
ATOM 3655 N N . VAL B 1 211 ? -14.516 3.414 15.547 1 97.31 211 VAL B N 1
ATOM 3656 C CA . VAL B 1 211 ? -13.641 2.256 15.688 1 97.31 211 VAL B CA 1
ATOM 3657 C C . VAL B 1 211 ? -13.875 1.291 14.523 1 97.31 211 VAL B C 1
ATOM 3659 O O . VAL B 1 211 ? -12.922 0.753 13.953 1 97.31 211 VAL B O 1
ATOM 3662 N N . HIS B 1 212 ? -15.141 1.104 14.141 1 98.25 212 HIS B N 1
ATOM 3663 C CA . HIS B 1 212 ? -15.469 0.234 13.016 1 98.25 212 HIS B CA 1
ATOM 3664 C C . HIS B 1 212 ? -14.805 0.72 11.734 1 98.25 212 HIS B C 1
ATOM 3666 O O . HIS B 1 212 ? -14.125 -0.051 11.055 1 98.25 212 HIS B O 1
ATOM 3672 N N . ASP B 1 213 ? -14.977 1.995 11.477 1 98.25 213 ASP B N 1
ATOM 3673 C CA . ASP B 1 213 ? -14.477 2.57 10.234 1 98.25 213 ASP B CA 1
ATOM 3674 C C . ASP B 1 213 ? -12.953 2.543 10.188 1 98.25 213 ASP B C 1
ATOM 3676 O O . ASP B 1 213 ? -12.367 2.102 9.203 1 98.25 213 ASP B O 1
ATOM 3680 N N . LEU B 1 214 ? -12.336 2.961 11.25 1 98.44 214 LEU B N 1
ATOM 3681 C CA . LEU B 1 214 ? -10.883 3.029 11.297 1 98.44 214 LEU B CA 1
ATOM 3682 C C . LEU B 1 214 ? -10.273 1.632 11.266 1 98.44 214 LEU B C 1
ATOM 3684 O O . LEU B 1 214 ? -9.234 1.416 10.633 1 98.44 214 LEU B O 1
ATOM 3688 N N . ALA B 1 215 ? -10.891 0.647 11.922 1 98.62 215 ALA B N 1
ATOM 3689 C CA . ALA B 1 215 ? -10.398 -0.729 11.898 1 98.62 215 ALA B CA 1
ATOM 3690 C C . ALA B 1 215 ? -10.406 -1.292 10.477 1 98.62 215 ALA B C 1
ATOM 3692 O O . ALA B 1 215 ? -9.531 -2.07 10.102 1 98.62 215 ALA B O 1
ATOM 3693 N N . GLY B 1 216 ? -11.422 -0.91 9.734 1 98.62 216 GLY B N 1
ATOM 3694 C CA . GLY B 1 216 ? -11.469 -1.312 8.336 1 98.62 216 GLY B CA 1
ATOM 3695 C C . GLY B 1 216 ? -10.266 -0.832 7.543 1 98.62 216 GLY B C 1
ATOM 3696 O O . GLY B 1 216 ? -9.672 -1.596 6.777 1 98.62 216 GLY B O 1
ATOM 3697 N N . MET B 1 217 ? -9.922 0.428 7.723 1 98.69 217 MET B N 1
ATOM 3698 C CA . MET B 1 217 ? -8.75 0.972 7.047 1 98.69 217 MET B CA 1
ATOM 3699 C C . MET B 1 217 ? -7.477 0.272 7.516 1 98.69 217 MET B C 1
ATOM 3701 O O . MET B 1 217 ? -6.598 -0.034 6.707 1 98.69 217 MET B O 1
ATOM 3705 N N . LEU B 1 218 ? -7.367 0.055 8.805 1 98.81 218 LEU B N 1
ATOM 3706 C CA . LEU B 1 218 ? -6.199 -0.624 9.359 1 98.81 218 LEU B CA 1
ATOM 3707 C C . LEU B 1 218 ? -6.059 -2.023 8.766 1 98.81 218 LEU B C 1
ATOM 3709 O O . LEU B 1 218 ? -4.957 -2.432 8.383 1 98.81 218 LEU B O 1
ATOM 3713 N N . HIS B 1 219 ? -7.18 -2.732 8.688 1 98.81 219 HIS B N 1
ATOM 3714 C CA . HIS B 1 219 ? -7.172 -4.051 8.07 1 98.81 219 HIS B CA 1
ATOM 3715 C C . HIS B 1 219 ? -6.598 -3.99 6.656 1 98.81 219 HIS B C 1
ATOM 3717 O O . HIS B 1 219 ? -5.695 -4.758 6.312 1 98.81 219 HIS B O 1
ATOM 3723 N N . ASN B 1 220 ? -7.094 -3.066 5.883 1 98.88 220 ASN B N 1
ATOM 3724 C CA . ASN B 1 220 ? -6.695 -2.986 4.48 1 98.88 220 ASN B CA 1
ATOM 3725 C C . ASN B 1 220 ? -5.238 -2.545 4.34 1 98.88 220 ASN B C 1
ATOM 3727 O O . ASN B 1 220 ? -4.531 -3.008 3.443 1 98.88 220 ASN B O 1
ATOM 3731 N N . LEU B 1 221 ? -4.781 -1.676 5.219 1 98.69 221 LEU B N 1
ATOM 3732 C CA . LEU B 1 221 ? -3.379 -1.275 5.207 1 98.69 221 LEU B CA 1
ATOM 3733 C C . LEU B 1 221 ? -2.475 -2.451 5.562 1 98.69 221 LEU B C 1
ATOM 3735 O O . LEU B 1 221 ? -1.437 -2.654 4.93 1 98.69 221 LEU B O 1
ATOM 3739 N N . VAL B 1 222 ? -2.891 -3.244 6.535 1 98.56 222 VAL B N 1
ATOM 3740 C CA . VAL B 1 222 ? -2.082 -4.359 7.016 1 98.56 222 VAL B CA 1
ATOM 3741 C C . VAL B 1 222 ? -2.002 -5.441 5.941 1 98.56 222 VAL B C 1
ATOM 3743 O O . VAL B 1 222 ? -0.917 -5.945 5.637 1 98.56 222 VAL B O 1
ATOM 3746 N N . VAL B 1 223 ? -3.086 -5.738 5.281 1 98.31 223 VAL B N 1
ATOM 3747 C CA . VAL B 1 223 ? -3.031 -6.801 4.281 1 98.31 223 VAL B CA 1
ATOM 3748 C C . VAL B 1 223 ? -2.287 -6.305 3.045 1 98.31 223 VAL B C 1
ATOM 3750 O O . VAL B 1 223 ? -1.767 -7.105 2.264 1 98.31 223 VAL B O 1
ATOM 3753 N N . THR B 1 224 ? -2.176 -5.031 2.887 1 98.25 224 THR B N 1
ATOM 3754 C CA . THR B 1 224 ? -1.507 -4.473 1.715 1 98.25 224 THR B CA 1
ATOM 3755 C C . THR B 1 224 ? 0.006 -4.449 1.915 1 98.25 224 THR B C 1
ATOM 3757 O O . THR B 1 224 ? 0.763 -4.789 1.003 1 98.25 224 THR B O 1
ATOM 3760 N N . ALA B 1 225 ? 0.465 -4.09 3.197 1 98.19 225 ALA B N 1
ATOM 3761 C CA . ALA B 1 225 ? 1.882 -3.756 3.314 1 98.19 225 ALA B CA 1
ATOM 3762 C C . ALA B 1 225 ? 2.498 -4.406 4.551 1 98.19 225 ALA B C 1
ATOM 3764 O O . ALA B 1 225 ? 3.719 -4.383 4.73 1 98.19 225 ALA B O 1
ATOM 3765 N N . ALA B 1 226 ? 1.714 -4.922 5.461 1 97.56 226 ALA B N 1
ATOM 3766 C CA . ALA B 1 226 ? 2.137 -5.559 6.707 1 97.56 226 ALA B CA 1
ATOM 3767 C C . ALA B 1 226 ? 3.158 -4.695 7.445 1 97.56 226 ALA B C 1
ATOM 3769 O O . ALA B 1 226 ? 4.227 -5.18 7.828 1 97.56 226 ALA B O 1
ATOM 3770 N N . PRO B 1 227 ? 2.801 -3.418 7.688 1 98.5 227 PRO B N 1
ATOM 3771 C CA . PRO B 1 227 ? 3.785 -2.574 8.375 1 98.5 227 PRO B CA 1
ATOM 3772 C C . PRO B 1 227 ? 4.168 -3.107 9.75 1 98.5 227 PRO B C 1
ATOM 3774 O O . PRO B 1 227 ? 3.322 -3.666 10.453 1 98.5 227 PRO B O 1
ATOM 3777 N N . GLU B 1 228 ? 5.383 -2.865 10.18 1 98.12 228 GLU B N 1
ATOM 3778 C CA . GLU B 1 228 ? 5.863 -3.314 11.484 1 98.12 228 GLU B CA 1
ATOM 3779 C C . GLU B 1 228 ? 5.184 -2.549 12.617 1 98.12 228 GLU B C 1
ATOM 3781 O O . GLU B 1 228 ? 5.055 -3.062 13.727 1 98.12 228 GLU B O 1
ATOM 3786 N N . ARG B 1 229 ? 4.75 -1.39 12.25 1 98.5 229 ARG B N 1
ATOM 3787 C CA . ARG B 1 229 ? 4.055 -0.544 13.219 1 98.5 229 ARG B CA 1
ATOM 3788 C C . ARG B 1 229 ? 3.18 0.487 12.508 1 98.5 229 ARG B C 1
ATOM 3790 O O . ARG B 1 229 ? 3.535 0.979 11.438 1 98.5 229 ARG B O 1
ATOM 3797 N N . ILE B 1 230 ? 2.086 0.81 13.141 1 98.75 230 ILE B N 1
ATOM 3798 C CA . ILE B 1 230 ? 1.205 1.896 12.727 1 98.75 230 ILE B CA 1
ATOM 3799 C C . ILE B 1 230 ? 1.001 2.867 13.883 1 98.75 230 ILE B C 1
ATOM 3801 O O . ILE B 1 230 ? 0.557 2.469 14.969 1 98.75 230 ILE B O 1
ATOM 3805 N N . ALA B 1 231 ? 1.394 4.086 13.68 1 98.38 231 ALA B N 1
ATOM 3806 C CA . ALA B 1 231 ? 1.128 5.148 14.641 1 98.38 231 ALA B CA 1
ATOM 3807 C C . ALA B 1 231 ? -0.047 6.016 14.203 1 98.38 231 ALA B C 1
ATOM 3809 O O . ALA B 1 231 ? -0.156 6.367 13.023 1 98.38 231 ALA B O 1
ATOM 3810 N N . ILE B 1 232 ? -0.92 6.285 15.109 1 97.69 232 ILE B N 1
ATOM 3811 C CA . ILE B 1 232 ? -2.07 7.133 14.812 1 97.69 232 ILE B CA 1
ATOM 3812 C C . ILE B 1 232 ? -2.016 8.398 15.664 1 97.69 232 ILE B C 1
ATOM 3814 O O . ILE B 1 232 ? -2.068 8.32 16.891 1 97.69 232 ILE B O 1
ATOM 3818 N N . GLY B 1 233 ? -1.843 9.477 14.953 1 95 233 GLY B N 1
ATOM 3819 C CA . GLY B 1 233 ? -1.885 10.781 15.602 1 95 233 GLY B CA 1
ATOM 3820 C C . GLY B 1 233 ? -3.033 11.648 15.125 1 95 233 GLY B C 1
ATOM 3821 O O . GLY B 1 233 ? -4.027 11.141 14.602 1 95 233 GLY B O 1
ATOM 3822 N N . GLY B 1 234 ? -2.936 12.953 15.445 1 91 234 GLY B N 1
ATOM 3823 C CA . GLY B 1 234 ? -3.979 13.898 15.086 1 91 234 GLY B CA 1
ATOM 3824 C C . GLY B 1 234 ? -4.891 14.25 16.25 1 91 234 GLY B C 1
ATOM 3825 O O . GLY B 1 234 ? -4.941 13.523 17.25 1 91 234 GLY B O 1
ATOM 3826 N N . GLY B 1 235 ? -5.559 15.32 16.141 1 85.38 235 GLY B N 1
ATOM 3827 C CA . GLY B 1 235 ? -6.328 15.906 17.234 1 85.38 235 GLY B CA 1
ATOM 3828 C C . GLY B 1 235 ? -7.48 15.031 17.688 1 85.38 235 GLY B C 1
ATOM 3829 O O . GLY B 1 235 ? -7.871 15.062 18.844 1 85.38 235 GLY B O 1
ATOM 3830 N N . VAL B 1 236 ? -8.023 14.188 16.812 1 82.44 236 VAL B N 1
ATOM 3831 C CA . VAL B 1 236 ? -9.18 13.359 17.141 1 82.44 236 VAL B CA 1
ATOM 3832 C C . VAL B 1 236 ? -8.773 12.242 18.094 1 82.44 236 VAL B C 1
ATOM 3834 O O . VAL B 1 236 ? -9.469 11.961 19.062 1 82.44 236 VAL B O 1
ATOM 3837 N N . THR B 1 237 ? -7.594 11.602 17.891 1 84.25 237 THR B N 1
ATOM 3838 C CA . THR B 1 237 ? -7.227 10.414 18.656 1 84.25 237 THR B CA 1
ATOM 3839 C C . THR B 1 237 ? -6.297 10.781 19.812 1 84.25 237 THR B C 1
ATOM 3841 O O . THR B 1 237 ? -6.215 10.055 20.797 1 84.25 237 THR B O 1
ATOM 3844 N N . ALA B 1 238 ? -5.559 11.867 19.656 1 82.81 238 ALA B N 1
ATOM 3845 C CA . ALA B 1 238 ? -4.57 12.25 20.672 1 82.81 238 ALA B CA 1
ATOM 3846 C C . ALA B 1 238 ? -5.215 12.391 22.047 1 82.81 238 ALA B C 1
ATOM 3848 O O . ALA B 1 238 ? -4.602 12.07 23.062 1 82.81 238 ALA B O 1
ATOM 3849 N N . ALA B 1 239 ? -6.41 12.758 22.078 1 79.81 239 ALA B N 1
ATOM 3850 C CA . ALA B 1 239 ? -7.082 13.016 23.359 1 79.81 239 ALA B CA 1
ATOM 3851 C C . ALA B 1 239 ? -7.867 11.797 23.812 1 79.81 239 ALA B C 1
ATOM 3853 O O . ALA B 1 239 ? -8.555 11.836 24.844 1 79.81 239 ALA B O 1
ATOM 3854 N N . ARG B 1 240 ? -7.684 10.664 23.156 1 88.5 240 ARG B N 1
ATOM 3855 C CA . ARG B 1 240 ? -8.57 9.539 23.438 1 88.5 240 ARG B CA 1
ATOM 3856 C C . ARG B 1 240 ? -7.812 8.219 23.391 1 88.5 240 ARG B C 1
ATOM 3858 O O . ARG B 1 240 ? -8.156 7.324 22.609 1 88.5 240 ARG B O 1
ATOM 3865 N N . PRO B 1 241 ? -6.898 8.047 24.297 1 86.12 241 PRO B N 1
ATOM 3866 C CA . PRO B 1 241 ? -6.074 6.836 24.297 1 86.12 241 PRO B CA 1
ATOM 3867 C C . PRO B 1 241 ? -6.895 5.566 24.531 1 86.12 241 PRO B C 1
ATOM 3869 O O . PRO B 1 241 ? -6.453 4.473 24.172 1 86.12 241 PRO B O 1
ATOM 3872 N N . TYR B 1 242 ? -8.07 5.715 25.047 1 89.12 242 TYR B N 1
ATOM 3873 C CA . TYR B 1 242 ? -8.906 4.562 25.359 1 89.12 242 TYR B CA 1
ATOM 3874 C C . TYR B 1 242 ? -9.43 3.902 24.094 1 89.12 242 TYR B C 1
ATOM 3876 O O . TYR B 1 242 ? -9.953 2.787 24.125 1 89.12 242 TYR B O 1
ATOM 3884 N N . LEU B 1 243 ? -9.289 4.535 22.969 1 93.81 243 LEU B N 1
ATOM 3885 C CA . LEU B 1 243 ? -9.742 3.979 21.703 1 93.81 243 LEU B CA 1
ATOM 3886 C C . LEU B 1 243 ? -8.805 2.879 21.219 1 93.81 243 LEU B C 1
ATOM 3888 O O . LEU B 1 243 ? -9.211 2.01 20.438 1 93.81 243 LEU B O 1
ATOM 3892 N N . PHE B 1 244 ? -7.555 2.893 21.672 1 96.31 244 PHE B N 1
ATOM 3893 C CA . PHE B 1 244 ? -6.535 2.023 21.094 1 96.31 244 PHE B CA 1
ATOM 3894 C C . PHE B 1 244 ? -6.797 0.567 21.453 1 96.31 244 PHE B C 1
ATOM 3896 O O . PHE B 1 244 ? -6.703 -0.319 20.609 1 96.31 244 PHE B O 1
ATOM 3903 N N . PRO B 1 245 ? -7.172 0.272 22.75 1 96.69 245 PRO B N 1
ATOM 3904 C CA . PRO B 1 245 ? -7.523 -1.122 23.031 1 96.69 245 PRO B CA 1
ATOM 3905 C C . PRO B 1 245 ? -8.664 -1.627 22.141 1 96.69 245 PRO B C 1
ATOM 3907 O O . PRO B 1 245 ? -8.641 -2.771 21.688 1 96.69 245 PRO B O 1
ATOM 3910 N N . LYS B 1 246 ? -9.664 -0.779 21.891 1 96.75 246 LYS B N 1
ATOM 3911 C CA . LYS B 1 246 ? -10.789 -1.151 21.047 1 96.75 246 LYS B CA 1
ATOM 3912 C C . LYS B 1 246 ? -10.344 -1.362 19.594 1 96.75 246 LYS B C 1
ATOM 3914 O O . LYS B 1 246 ? -10.758 -2.324 18.953 1 96.75 246 LYS B O 1
ATOM 3919 N N . LEU B 1 247 ? -9.531 -0.483 19.109 1 98 247 LEU B N 1
ATOM 3920 C CA . LEU B 1 247 ? -9.016 -0.572 17.75 1 98 247 LEU B CA 1
ATOM 3921 C C . LEU B 1 247 ? -8.188 -1.841 17.562 1 98 247 LEU B C 1
ATOM 3923 O O . LEU B 1 247 ? -8.336 -2.543 16.562 1 98 247 LEU B O 1
ATOM 3927 N N . ARG B 1 248 ? -7.301 -2.121 18.531 1 98.56 248 ARG B N 1
ATOM 3928 C CA . ARG B 1 248 ? -6.457 -3.311 18.484 1 98.56 248 ARG B CA 1
ATOM 3929 C C . ARG B 1 248 ? -7.297 -4.582 18.453 1 98.56 248 ARG B C 1
ATOM 3931 O O . ARG B 1 248 ? -7.062 -5.469 17.625 1 98.56 248 ARG B O 1
ATOM 3938 N N . ALA B 1 249 ? -8.266 -4.633 19.328 1 98.31 249 ALA B N 1
ATOM 3939 C CA . ALA B 1 249 ? -9.125 -5.809 19.391 1 98.31 249 ALA B CA 1
ATOM 3940 C C . ALA B 1 249 ? -9.867 -6.016 18.078 1 98.31 249 ALA B C 1
ATOM 3942 O O . ALA B 1 249 ? -9.93 -7.133 17.562 1 98.31 249 ALA B O 1
ATOM 3943 N N . ARG B 1 250 ? -10.422 -4.973 17.547 1 98.25 250 ARG B N 1
ATOM 3944 C CA . ARG B 1 250 ? -11.18 -5.055 16.312 1 98.25 250 ARG B CA 1
ATOM 3945 C C . ARG B 1 250 ? -10.281 -5.453 15.141 1 98.25 250 ARG B C 1
ATOM 3947 O O . ARG B 1 250 ? -10.688 -6.219 14.273 1 98.25 250 ARG B O 1
ATOM 3954 N N . LEU B 1 251 ? -9.078 -4.867 15.094 1 98.62 251 LEU B N 1
ATOM 3955 C CA . LEU B 1 251 ? -8.133 -5.191 14.023 1 98.62 251 LEU B CA 1
ATOM 3956 C C . LEU B 1 251 ? -7.746 -6.668 14.07 1 98.62 251 LEU B C 1
ATOM 3958 O O . LEU B 1 251 ? -7.754 -7.348 13.039 1 98.62 251 LEU B O 1
ATOM 3962 N N . VAL B 1 252 ? -7.422 -7.156 15.234 1 98.56 252 VAL B N 1
ATOM 3963 C CA . VAL B 1 252 ? -7.055 -8.562 15.406 1 98.56 252 VAL B CA 1
ATOM 3964 C C . VAL B 1 252 ? -8.211 -9.453 14.953 1 98.56 252 VAL B C 1
ATOM 3966 O O . VAL B 1 252 ? -8 -10.422 14.219 1 98.56 252 VAL B O 1
ATOM 3969 N N . GLU B 1 253 ? -9.406 -9.094 15.391 1 98.19 253 GLU B N 1
ATOM 3970 C CA . GLU B 1 253 ? -10.586 -9.844 14.984 1 98.19 253 GLU B CA 1
ATOM 3971 C C . GLU B 1 253 ? -10.758 -9.836 13.469 1 98.19 253 GLU B C 1
ATOM 3973 O O . GLU B 1 253 ? -11.039 -10.867 12.867 1 98.19 253 GLU B O 1
ATOM 3978 N N . SER B 1 254 ? -10.586 -8.727 12.883 1 98.12 254 SER B N 1
ATOM 3979 C CA . SER B 1 254 ? -10.766 -8.562 11.445 1 98.12 254 SER B CA 1
ATOM 3980 C C . SER B 1 254 ? -9.75 -9.383 10.656 1 98.12 254 SER B C 1
ATOM 3982 O O . SER B 1 254 ? -10.07 -9.945 9.609 1 98.12 254 SER B O 1
ATOM 3984 N N . LEU B 1 255 ? -8.469 -9.453 11.133 1 97.81 255 LEU B N 1
ATOM 3985 C CA . LEU B 1 255 ? -7.414 -10.195 10.453 1 97.81 255 LEU B CA 1
ATOM 3986 C C . LEU B 1 255 ? -7.668 -11.695 10.531 1 97.81 255 LEU B C 1
ATOM 3988 O O . LEU B 1 255 ? -7.172 -12.461 9.695 1 97.81 255 LEU B O 1
ATOM 3992 N N . GLY B 1 256 ? -8.328 -12.164 11.555 1 96.25 256 GLY B N 1
ATOM 3993 C CA . GLY B 1 256 ? -8.883 -13.508 11.633 1 96.25 256 GLY B CA 1
ATOM 3994 C C . GLY B 1 256 ? -7.824 -14.586 11.703 1 96.25 256 GLY B C 1
ATOM 3995 O O . GLY B 1 256 ? -8.031 -15.703 11.219 1 96.25 256 GLY B O 1
ATOM 3996 N N . GLY B 1 257 ? -6.613 -14.281 12.109 1 90.75 257 GLY B N 1
ATOM 3997 C CA . GLY B 1 257 ? -5.566 -15.273 12.25 1 90.75 257 GLY B CA 1
ATOM 3998 C C . GLY B 1 257 ? -5.027 -15.766 10.922 1 90.75 257 GLY B C 1
ATOM 3999 O O . GLY B 1 257 ? -4.543 -16.891 10.82 1 90.75 257 GLY B O 1
ATOM 4000 N N . TYR B 1 258 ? -5.07 -14.969 10.023 1 89.88 258 TYR B N 1
ATOM 4001 C CA . TYR B 1 258 ? -4.723 -15.352 8.656 1 89.88 258 TYR B CA 1
ATOM 4002 C C . TYR B 1 258 ? -3.211 -15.398 8.469 1 89.88 258 TYR B C 1
ATOM 4004 O O . TYR B 1 258 ? -2.531 -14.375 8.617 1 89.88 258 TYR B O 1
ATOM 4012 N N . GLY B 1 259 ? -2.732 -16.531 8.109 1 87 259 GLY B N 1
ATOM 4013 C CA . GLY B 1 259 ? -1.398 -16.703 7.562 1 87 259 GLY B CA 1
ATOM 4014 C C . GLY B 1 259 ? -0.319 -16.031 8.383 1 87 259 GLY B C 1
ATOM 4015 O O . GLY B 1 259 ? -0.256 -16.203 9.602 1 87 259 GLY B O 1
ATOM 4016 N N . ALA B 1 260 ? 0.656 -15.375 7.609 1 81.44 260 ALA B N 1
ATOM 4017 C CA . ALA B 1 260 ? 1.784 -14.695 8.242 1 81.44 260 ALA B CA 1
ATOM 4018 C C . ALA B 1 260 ? 1.311 -13.531 9.102 1 81.44 260 ALA B C 1
ATOM 4020 O O . ALA B 1 260 ? 2.047 -13.047 9.969 1 81.44 260 ALA B O 1
ATOM 4021 N N . LEU B 1 261 ? 0.064 -13.094 8.922 1 93.06 261 LEU B N 1
ATOM 4022 C CA . LEU B 1 261 ? -0.443 -11.953 9.68 1 93.06 261 LEU B CA 1
ATOM 4023 C C . LEU B 1 261 ? -0.959 -12.398 11.039 1 93.06 261 LEU B C 1
ATOM 4025 O O . LEU B 1 261 ? -1.195 -11.562 11.922 1 93.06 261 LEU B O 1
ATOM 4029 N N . ALA B 1 262 ? -1.093 -13.734 11.188 1 92.44 262 ALA B N 1
ATOM 4030 C CA . ALA B 1 262 ? -1.465 -14.234 12.508 1 92.44 262 ALA B CA 1
ATOM 4031 C C . ALA B 1 262 ? -0.393 -13.906 13.547 1 92.44 262 ALA B C 1
ATOM 4033 O O . ALA B 1 262 ? -0.699 -13.391 14.617 1 92.44 262 ALA B O 1
ATOM 4034 N N . GLU B 1 263 ? 0.812 -14.203 13.195 1 91.94 263 GLU B N 1
ATOM 4035 C CA . GLU B 1 263 ? 1.92 -13.883 14.094 1 91.94 263 GLU B CA 1
ATOM 4036 C C . GLU B 1 263 ? 2.074 -12.375 14.273 1 91.94 263 GLU B C 1
ATOM 4038 O O . GLU B 1 263 ? 2.396 -11.906 15.367 1 91.94 263 GLU B O 1
ATOM 4043 N N . TRP B 1 264 ? 1.897 -11.664 13.195 1 94.81 264 TRP B N 1
ATOM 4044 C CA . TRP B 1 264 ? 1.918 -10.203 13.258 1 94.81 264 TRP B CA 1
ATOM 4045 C C . TRP B 1 264 ? 0.95 -9.688 14.32 1 94.81 264 TRP B C 1
ATOM 4047 O O . TRP B 1 264 ? 1.303 -8.828 15.125 1 94.81 264 TRP B O 1
ATOM 4057 N N . ALA B 1 265 ? -0.249 -10.266 14.414 1 97.06 265 ALA B N 1
ATOM 4058 C CA . ALA B 1 265 ? -1.338 -9.812 15.273 1 97.06 265 ALA B CA 1
ATOM 4059 C C . ALA B 1 265 ? -1.085 -10.211 16.719 1 97.06 265 ALA B C 1
ATOM 4061 O O . ALA B 1 265 ? -1.684 -9.641 17.641 1 97.06 265 ALA B O 1
ATOM 4062 N N . GLU B 1 266 ? -0.218 -11.195 16.953 1 95.88 266 GLU B N 1
ATOM 4063 C CA . GLU B 1 266 ? 0.084 -11.648 18.312 1 95.88 266 GLU B CA 1
ATOM 4064 C C . GLU B 1 266 ? 0.747 -10.539 19.125 1 95.88 266 GLU B C 1
ATOM 4066 O O . GLU B 1 266 ? 0.631 -10.508 20.344 1 95.88 266 GLU B O 1
ATOM 4071 N N . ASP B 1 267 ? 1.382 -9.609 18.453 1 96.38 267 ASP B N 1
ATOM 4072 C CA . ASP B 1 267 ? 2.049 -8.484 19.109 1 96.38 267 ASP B CA 1
ATOM 4073 C C . ASP B 1 267 ? 1.359 -7.164 18.781 1 96.38 267 ASP B C 1
ATOM 4075 O O . ASP B 1 267 ? 2.023 -6.172 18.484 1 96.38 267 ASP B O 1
ATOM 4079 N N . ILE B 1 268 ? 0.057 -7.23 18.875 1 98.19 268 ILE B N 1
ATOM 4080 C CA . ILE B 1 268 ? -0.764 -6.125 18.391 1 98.19 268 ILE B CA 1
ATOM 4081 C C . ILE B 1 268 ? -0.456 -4.867 19.203 1 98.19 268 ILE B C 1
ATOM 4083 O O . ILE B 1 268 ? -0.507 -3.754 18.672 1 98.19 268 ILE B O 1
ATOM 4087 N N . GLU B 1 269 ? -0.091 -4.91 20.484 1 97.75 269 GLU B N 1
ATOM 4088 C CA . GLU B 1 269 ? 0.222 -3.748 21.312 1 97.75 269 GLU B CA 1
ATOM 4089 C C . GLU B 1 269 ? 1.45 -3.012 20.781 1 97.75 269 GLU B C 1
ATOM 4091 O O . GLU B 1 269 ? 1.534 -1.785 20.891 1 97.75 269 GLU B O 1
ATOM 4096 N N . ALA B 1 270 ? 2.34 -3.799 20.203 1 96.88 270 ALA B N 1
ATOM 4097 C CA . ALA B 1 270 ? 3.549 -3.205 19.656 1 96.88 270 ALA B CA 1
ATOM 4098 C C . ALA B 1 270 ? 3.303 -2.689 18.234 1 96.88 270 ALA B C 1
ATOM 4100 O O . ALA B 1 270 ? 4.035 -1.828 17.75 1 96.88 270 ALA B O 1
ATOM 4101 N N . ARG B 1 271 ? 2.277 -3.203 17.562 1 98 271 ARG B N 1
ATOM 4102 C CA . ARG B 1 271 ? 2.037 -2.934 16.156 1 98 271 ARG B CA 1
ATOM 4103 C C . ARG B 1 271 ? 1.244 -1.646 15.961 1 98 271 ARG B C 1
ATOM 4105 O O . ARG B 1 271 ? 1.359 -0.983 14.93 1 98 271 ARG B O 1
ATOM 4112 N N . LEU B 1 272 ? 0.409 -1.312 16.938 1 98.38 272 LEU B N 1
ATOM 4113 C CA . LEU B 1 272 ? -0.543 -0.217 16.797 1 98.38 272 LEU B CA 1
ATOM 4114 C C . LEU B 1 272 ? -0.568 0.661 18.031 1 98.38 272 LEU B C 1
ATOM 4116 O O . LEU B 1 272 ? -0.856 0.178 19.141 1 98.38 272 LEU B O 1
ATOM 4120 N N . GLY B 1 273 ? -0.294 1.963 17.859 1 97.19 273 GLY B N 1
ATOM 4121 C CA . GLY B 1 273 ? -0.307 2.854 19.016 1 97.19 273 GLY B CA 1
ATOM 4122 C C . GLY B 1 273 ? -0.112 4.312 18.641 1 97.19 273 GLY B C 1
ATOM 4123 O O . GLY B 1 273 ? -0.259 4.684 17.469 1 97.19 273 GLY B O 1
ATOM 4124 N N . THR B 1 274 ? 0.15 5.152 19.625 1 96.69 274 THR B N 1
ATOM 4125 C CA . THR B 1 274 ? 0.371 6.586 19.453 1 96.69 274 THR B CA 1
ATOM 4126 C C . THR B 1 274 ? 1.738 6.852 18.828 1 96.69 274 THR B C 1
ATOM 4128 O O . THR B 1 274 ? 2.631 6.004 18.891 1 96.69 274 THR B O 1
ATOM 4131 N N . PRO B 1 275 ? 1.879 7.992 18.203 1 97 275 PRO B N 1
ATOM 4132 C CA . PRO B 1 275 ? 3.213 8.359 17.719 1 97 275 PRO B CA 1
ATOM 4133 C C . PRO B 1 275 ? 4.219 8.539 18.859 1 97 275 PRO B C 1
ATOM 4135 O O . PRO B 1 275 ? 3.852 8.961 19.953 1 97 275 PRO B O 1
ATOM 4138 N N . GLY B 1 276 ? 5.457 8.172 18.594 1 97.38 276 GLY B N 1
ATOM 4139 C CA . GLY B 1 276 ? 6.527 8.359 19.547 1 97.38 276 GLY B CA 1
ATOM 4140 C C . GLY B 1 276 ? 6.906 9.812 19.75 1 97.38 276 GLY B C 1
ATOM 4141 O O . GLY B 1 276 ? 7.34 10.211 20.828 1 97.38 276 GLY B O 1
ATOM 4142 N N . LEU B 1 277 ? 6.664 10.625 18.734 1 97.44 277 LEU B N 1
ATOM 4143 C CA . LEU B 1 277 ? 7.07 12.031 18.75 1 97.44 277 LEU B CA 1
ATOM 4144 C C . LEU B 1 277 ? 5.902 12.93 19.156 1 97.44 277 LEU B C 1
ATOM 4146 O O . LEU B 1 277 ? 6.043 14.148 19.203 1 97.44 277 LEU B O 1
ATOM 4150 N N . GLY B 1 278 ? 4.766 12.336 19.406 1 93.56 278 GLY B N 1
ATOM 4151 C CA . GLY B 1 278 ? 3.592 13.094 19.797 1 93.56 278 GLY B CA 1
ATOM 4152 C C . GLY B 1 278 ? 3.232 14.195 18.828 1 93.56 278 GLY B C 1
ATOM 4153 O O . GLY B 1 278 ? 3.139 13.961 17.625 1 93.56 278 GLY B O 1
ATOM 4154 N N . THR B 1 279 ? 3.076 15.414 19.391 1 90.69 279 THR B N 1
ATOM 4155 C CA . THR B 1 279 ? 2.645 16.547 18.594 1 90.69 279 THR B CA 1
ATOM 4156 C C . THR B 1 279 ? 3.797 17.094 17.75 1 90.69 279 THR B C 1
ATOM 4158 O O . THR B 1 279 ? 3.59 17.922 16.875 1 90.69 279 THR B O 1
ATOM 4161 N N . MET B 1 280 ? 4.961 16.547 17.938 1 95.94 280 MET B N 1
ATOM 4162 C CA . MET B 1 280 ? 6.125 17 17.203 1 95.94 280 MET B CA 1
ATOM 4163 C C . MET B 1 280 ? 6.348 16.156 15.953 1 95.94 280 MET B C 1
ATOM 4165 O O . MET B 1 280 ? 7.23 16.453 15.141 1 95.94 280 MET B O 1
ATOM 4169 N N . ALA B 1 281 ? 5.512 15.141 15.695 1 97 281 ALA B N 1
ATOM 4170 C CA . ALA B 1 281 ? 5.676 14.297 14.516 1 97 281 ALA B CA 1
ATOM 4171 C C . ALA B 1 281 ? 5.645 15.125 13.234 1 97 281 ALA B C 1
ATOM 4173 O O . ALA B 1 281 ? 6.488 14.953 12.352 1 97 281 ALA B O 1
ATOM 4174 N N . GLY B 1 282 ? 4.719 15.992 13.148 1 96.44 282 GLY B N 1
ATOM 4175 C CA . GLY B 1 282 ? 4.574 16.844 11.984 1 96.44 282 GLY B CA 1
ATOM 4176 C C . GLY B 1 282 ? 5.75 17.781 11.781 1 96.44 282 GLY B C 1
ATOM 4177 O O . GLY B 1 282 ? 6.477 17.672 10.789 1 96.44 282 GLY B O 1
ATOM 4178 N N . PRO B 1 283 ? 5.992 18.656 12.828 1 97.94 283 PRO B N 1
ATOM 4179 C CA . PRO B 1 283 ? 7.094 19.609 12.695 1 97.94 283 PRO B CA 1
ATOM 4180 C C . PRO B 1 283 ? 8.445 18.938 12.461 1 97.94 283 PRO B C 1
ATOM 4182 O O . PRO B 1 283 ? 9.219 19.359 11.609 1 97.94 283 PRO B O 1
ATOM 4185 N N . LEU B 1 284 ? 8.711 17.875 13.148 1 98.69 284 LEU B N 1
ATOM 4186 C CA . LEU B 1 284 ? 9.969 17.156 12.961 1 98.69 284 LEU B CA 1
ATOM 4187 C C . LEU B 1 284 ? 9.969 16.422 11.625 1 98.69 284 LEU B C 1
ATOM 4189 O O . LEU B 1 284 ? 11.031 16.062 11.109 1 98.69 284 LEU B O 1
ATOM 4193 N N . GLY B 1 285 ? 8.734 16.156 11.125 1 98.75 285 GLY B N 1
ATOM 4194 C CA . GLY B 1 285 ? 8.641 15.617 9.773 1 98.75 285 GLY B CA 1
ATOM 4195 C C . GLY B 1 285 ? 9.289 16.5 8.734 1 98.75 285 GLY B C 1
ATOM 4196 O O . GLY B 1 285 ? 9.969 16.016 7.828 1 98.75 285 GLY B O 1
ATOM 4197 N N . ALA B 1 286 ? 9.086 17.781 8.883 1 98.81 286 ALA B N 1
ATOM 4198 C CA . ALA B 1 286 ? 9.719 18.719 7.965 1 98.81 286 ALA B CA 1
ATOM 4199 C C . ALA B 1 286 ? 11.234 18.688 8.094 1 98.81 286 ALA B C 1
ATOM 4201 O O . ALA B 1 286 ? 11.953 18.812 7.094 1 98.81 286 ALA B O 1
ATOM 4202 N N . ILE B 1 287 ? 11.734 18.531 9.289 1 98.81 287 ILE B N 1
ATOM 4203 C CA . ILE B 1 287 ? 13.172 18.406 9.516 1 98.81 287 ILE B CA 1
ATOM 4204 C C . ILE B 1 287 ? 13.703 17.141 8.859 1 98.81 287 ILE B C 1
ATOM 4206 O O . ILE B 1 287 ? 14.719 17.188 8.156 1 98.81 287 ILE B O 1
ATOM 4210 N N . ALA B 1 288 ? 12.977 16.047 9.047 1 98.5 288 ALA B N 1
ATOM 4211 C CA . ALA B 1 288 ? 13.383 14.781 8.461 1 98.5 288 ALA B CA 1
ATOM 4212 C C . ALA B 1 288 ? 13.445 14.875 6.941 1 98.5 288 ALA B C 1
ATOM 4214 O O . ALA B 1 288 ? 14.391 14.375 6.32 1 98.5 288 ALA B O 1
ATOM 4215 N N . VAL B 1 289 ? 12.477 15.492 6.367 1 98.5 289 VAL B N 1
ATOM 4216 C CA . VAL B 1 289 ? 12.414 15.688 4.922 1 98.5 289 VAL B CA 1
ATOM 4217 C C . VAL B 1 289 ? 13.625 16.5 4.457 1 98.5 289 VAL B C 1
ATOM 4219 O O . VAL B 1 289 ? 14.234 16.172 3.436 1 98.5 289 VAL B O 1
ATOM 4222 N N . GLY B 1 290 ? 13.977 17.5 5.172 1 98.56 290 GLY B N 1
ATOM 4223 C CA . GLY B 1 290 ? 15.117 18.328 4.84 1 98.56 290 GLY B CA 1
ATOM 4224 C C . GLY B 1 290 ? 16.438 17.594 4.926 1 98.56 290 GLY B C 1
ATOM 4225 O O . GLY B 1 290 ? 17.359 17.859 4.148 1 98.56 290 GLY B O 1
ATOM 4226 N N . LEU B 1 291 ? 16.516 16.672 5.859 1 97.69 291 LEU B N 1
ATOM 4227 C CA . LEU B 1 291 ? 17.75 15.906 6.035 1 97.69 291 LEU B CA 1
ATOM 4228 C C . LEU B 1 291 ? 17.953 14.945 4.867 1 97.69 291 LEU B C 1
ATOM 4230 O O . LEU B 1 291 ? 19.062 14.461 4.648 1 97.69 291 LEU B O 1
ATOM 4234 N N . GLY B 1 292 ? 16.922 14.625 4.152 1 93.06 292 GLY B N 1
ATOM 4235 C CA . GLY B 1 292 ? 17.016 13.695 3.037 1 93.06 292 GLY B CA 1
ATOM 4236 C C . GLY B 1 292 ? 17.469 14.352 1.748 1 93.06 292 GLY B C 1
ATOM 4237 O O . GLY B 1 292 ? 17.484 13.711 0.693 1 93.06 292 GLY B O 1
ATOM 4238 N N . THR B 1 293 ? 17.828 15.578 1.822 1 92.44 293 THR B N 1
ATOM 4239 C CA . THR B 1 293 ? 18.266 16.297 0.634 1 92.44 293 THR B CA 1
ATOM 4240 C C . THR B 1 293 ? 19.703 15.938 0.275 1 92.44 293 THR B C 1
ATOM 4242 O O . THR B 1 293 ? 20.484 15.531 1.142 1 92.44 293 THR B O 1
#

Organism: NCBI:txid68569

Foldseek 3Di:
DPPQFFEFFWQAELFKIKTWTASFPVGTPDIDMFTDDAPVVRVVVVVVVCVVDDGQWWFYAYAAQAQPDPVDPRHQAHDDDPRPRRHSHRHCVVVCVVPVHHYFYYHLQQLLVLNCCPPKLVPPFQWEKEWAAEQFIDMFTGHRSHTDDDPGHDDLSQADFDADPPDPQQFCDPVRRPGNRRCAHQVNLCVSVVHGLVPDDLPDPSLVRVLVSVLRSVLVVCVVHVGLAYAYYYDNCLVHQVSFVVNLVSNLVVNPLDDPCVVVSVVSVSHYYHMRCHPCSRRSSRSSSGSVD/DPPQFFEFFWQAEPFKIKTWTASFPVGTPDIDMFTDDAPVVRVVVSVVVCVVDDGQWWFYAYAAQAQPDPVDPRHQAHDDDPRPRRHSHRHCVVVCVVPVHHYFYYHLQQLLVLNCCPPKLVPPFQWEKEWAAEQFIDMFTGHRSHTDDDPGHDDLSQADFDADVPDPQQFCDPVRRPGNRRCAHQVNLCVSVVHGLVPDDLPDCSVVRVLVSVLRSVLVVCVVHVGLAYAYYYDNCLVHQVSFVVNLVSNLVVNPLDDPCVVVSVVSVSHYYHMRCHPCSRRSSRSSSGSVD

Secondary structure (DSSP, 8-state):
--PPPPEEEEEE-SSEEEEEEESSTT-EEEEEEEE---HHHHHHHHHHHHTT---SEEEEEE-S-B---TTSTTTTEE-S-SSTTTTTEEHHHHHHHHH---EEEEEHHHHHHHHHHHHSTTTT-SSEEEEEESSSEEEEEEETTEE-BSSSB--GGG---PPPTT-----SBTTTBSSHHHHHSHHHHHHHHTS-GGGS-TT-THHHHHHHHHHHHHHHHHHHH--SEEEEESHHHHT-TTHHHHHHHHHHHHHTT-HHHHHHHHTHHHHEE--SSGGGHHHHHHHHHHHT-/--PPPPEEEEEE-SSEEEEEEESSTT-EEEEEEEE---HHHHHHHHHHHHTT---SEEEEEE-S-B---TTSTTTTBB-S-SSTTTTT-BHHHHHHHHH---EEEEEHHHHHHHHHHHHSTTTT-SSEEEEEESSSEEEEEEETTEE-BSSSB--GGG---PPPTT-----SBTTTBSSHHHHHSHHHHHHHHTS-GGGS-TT-THHHHHHHHHHHHHHHHHHHH--SEEEEESHHHHT-TTHHHHHHHHHHHHHTT-HHHHHHHHTHHHHEE--SSGGGHHHHHHHHHHHT-

Radius of gyration: 24.25 Å; Cα contacts (8 Å, |Δi|>4): 1423; chains: 2; bounding box: 61×72×52 Å

Sequence (586 aa):
MTEAKLIAGIELGGTKCVALLATGPDDVRDRATVPTTDPRATLAAIEAVLDRWTFDAMGVASFGPLGLDPARADYGTITATTKPGWSGTDLIGRLNARYGKPIGFQTDVEGAALAEGRWGAAQGMAAHAYITIGTGVGVGLVSGGRPVMGWAHGEAGHMRLPRAPGDTYPGWCRFHGDCLEGLIAGPALAERFGMPGDQLPDDAPGWDLFVHDLAGMLHNLVVTAAPERIAIGGGVTAARPYLFPKLRARLVESLGGYGALAEWAEDIEARLGTPGLGTMAGPLGAIAVGLGTMTEAKLIAGIELGGTKCVALLATGPDDVRDRATVPTTDPRATLAAIEAVLDRWTFDAMGVASFGPLGLDPARADYGTITATTKPGWSGTDLIGRLNARYGKPIGFQTDVEGAALAEGRWGAAQGMAAHAYITIGTGVGVGLVSGGRPVMGWAHGEAGHMRLPRAPGDTYPGWCRFHGDCLEGLIAGPALAERFGMPGDQLPDDAPGWDLFVHDLAGMLHNLVVTAAPERIAIGGGVTAARPYLFPKLRARLVESLGGYGALAEWAEDIEARLGTPGLGTMAGPLGAIAVGLGT

Solvent-accessible surface area (backbone atoms only — not comparable to full-atom values): 29210 Å² total; per-residue (Å²): 126,86,76,76,62,38,18,39,9,34,18,38,42,84,62,40,26,36,37,36,35,26,63,48,94,91,44,67,76,46,73,48,75,45,67,42,67,45,58,70,63,31,52,52,54,52,46,60,57,52,70,76,56,87,65,63,25,25,5,39,6,26,58,57,35,59,29,74,50,80,91,44,92,52,39,39,14,28,36,58,37,88,55,73,77,37,50,65,39,55,52,46,62,52,50,39,74,73,67,70,46,54,66,18,74,46,42,29,41,41,14,19,27,49,19,24,34,70,74,23,70,39,48,89,50,44,12,32,33,22,34,36,31,28,86,45,36,38,42,10,45,30,32,79,70,33,77,42,28,37,76,32,69,34,45,43,22,58,28,57,44,53,69,61,90,89,63,75,76,64,41,61,33,90,58,60,22,49,15,46,29,10,53,58,7,40,64,20,31,19,64,76,70,73,41,53,56,91,68,53,59,92,81,41,72,68,53,57,56,47,39,52,51,52,26,46,53,51,46,37,48,37,29,40,27,20,44,53,27,37,24,47,34,38,72,68,46,66,82,38,70,77,50,51,66,57,32,46,52,49,32,45,59,62,54,39,62,40,42,64,53,27,63,57,47,74,45,37,77,73,27,49,47,65,46,58,46,55,89,43,24,44,46,42,1,2,35,42,35,16,69,70,87,124,86,74,78,63,37,18,40,8,34,18,38,43,83,62,42,25,37,38,35,35,26,62,48,94,91,43,64,77,45,74,50,75,44,66,43,67,44,55,70,62,31,52,52,54,50,46,61,57,53,71,77,56,87,63,62,27,24,5,39,5,25,59,57,33,58,28,75,50,82,90,44,92,53,39,39,14,28,36,58,37,86,55,75,78,36,50,64,39,54,50,46,62,52,50,38,74,74,66,69,47,56,65,16,74,45,43,29,41,41,14,19,27,51,20,23,33,70,74,24,70,39,47,88,50,44,12,32,33,22,34,36,30,28,86,46,37,38,44,10,45,31,31,79,70,33,76,42,28,36,77,32,69,35,44,41,21,57,28,56,43,52,69,60,89,88,63,74,75,64,41,59,33,90,56,59,22,51,15,46,28,11,53,58,7,42,64,22,31,18,64,76,68,74,40,52,57,91,69,52,59,92,81,41,71,66,53,56,57,46,40,53,51,52,25,44,51,50,46,37,50,39,29,41,27,19,44,53,26,37,24,48,33,38,71,67,46,67,81,37,71,77,50,51,64,56,34,48,52,49,31,46,59,62,54,40,62,41,42,64,53,28,64,57,46,74,44,37,77,73,28,48,47,65,45,57,47,56,88,44,23,43,45,44,1,2,36,44,35,16,69,70,89

InterPro domains:
  IPR000600 ROK family [PF00480] (8-258)
  IPR043129 ATPase, nucleotide binding domain [SSF53067] (7-262)
  IPR049874 ROK, conserved site [PS01125] (133-158)
  IPR051804 Carbohydrate Metabolism Regulated Kinase/Isomerase [PTHR42742] (1-262)